Protein 9KF4 (pdb70)

Nearest PDB structures (foldseek):
  2dg0-assembly1_A  TM=5.593E-01  e=1.953E-04  Staphylococcus aureus
  5glm-assembly1_A  TM=3.050E-01  e=3.172E-04  uncultured bacterium
  7nwl-assembly1_C  TM=1.801E-01  e=2.813E-01  Homo sapiens
  1tdq-assembly1_A  TM=2.119E-01  e=1.393E+00  Rattus norvegicus

InterPro domains:
  IPR039535 Arylsulfotransferase-like [PF14269] (130-408)
  IPR053143 Arylsulfate Sulfotransferase [PTHR35340] (59-487)

Organism: NCBI:txid643403

Secondary structure (DSSP, 8-state):
--BPP-SS-TT--PBPEEEEEE-TT--SSEEEE--B---TTTHHHH--BS-EEE-TTS-EEEE---BBTTTBEEEEEEEEEETTEEEEEEEEEEEPTTS-EEEEEEEE-TTS-EEEEE-PPTTSS-B-SS-EEE-TTSEEEEEEEEEEEEEETTEEEEEEEEEEEEEETTT--EEEEEEGGGTS-GGG--PPP-TTS-B--S-EEEEEE-TTS-EEEEETTTTEEEEE-TTT--EEEEESSTT--SEEPTT----S-EEEEE-TTS-EEEEE-----TTTSSSSPPTT---EEEEEEEETTTTEEEEEEEEE-TT----SS--EEEE-TTS-EEEE-TTSSEEEEE-TTS-EEEEEEESSTT-B-S--EEE------SS--EEEEEE-SSSEEEEEE-TT-----EEEEEEESSGGG-EEEEEEE--SSSEEEEESS--SEEEEEEE-TTS-EEEEPPPEE--

Structure (mmCIF, N/CA/C/O backbone):
data_9KF4
#
_entry.id   9KF4
#
_cell.length_a   98.150
_cell.length_b   98.150
_cell.length_c   219.550
_cell.angle_alpha   90.00
_cell.angle_beta   90.00
_cell.angle_gamma   120.00
#
_symmetry.space_group_name_H-M   'P 62 2 2'
#
loop_
_entity.id
_entity.type
_entity.pdbx_description
1 polymer Sulfotransferase
2 non-polymer 'FORMIC ACID'
3 non-polymer 'MAGNESIUM ION'
4 water water
#
loop_
_atom_site.group_PDB
_atom_site.id
_atom_site.type_symbol
_atom_site.label_atom_id
_atom_site.label_alt_id
_atom_site.label_comp_id
_atom_site.label_asym_id
_atom_site.label_entity_id
_atom_site.label_seq_id
_atom_site.pdbx_PDB_ins_code
_atom_site.Cartn_x
_atom_site.Cartn_y
_atom_site.Cartn_z
_atom_site.occupancy
_atom_site.B_iso_or_equiv
_atom_site.auth_seq_id
_atom_site.auth_comp_id
_atom_site.auth_asym_id
_atom_site.auth_atom_id
_atom_site.pdbx_PDB_model_num
ATOM 1 N N . GLY A 1 10 ? 38.313 6.858 -9.007 1.00 104.76 51 GLY A N 1
ATOM 2 C CA . GLY A 1 10 ? 37.645 7.604 -10.058 1.00 123.72 51 GLY A CA 1
ATOM 3 C C . GLY A 1 10 ? 37.345 6.736 -11.262 1.00 125.26 51 GLY A C 1
ATOM 4 O O . GLY A 1 10 ? 38.265 6.237 -11.912 1.00 116.52 51 GLY A O 1
ATOM 7 N N . HIS A 1 11 ? 36.055 6.564 -11.564 1.00 128.51 52 HIS A N 1
ATOM 8 C CA . HIS A 1 11 ? 35.650 5.677 -12.645 1.00 122.77 52 HIS A CA 1
ATOM 9 C C . HIS A 1 11 ? 35.009 6.350 -13.861 1.00 134.31 52 HIS A C 1
ATOM 10 O O . HIS A 1 11 ? 34.917 5.713 -14.920 1.00 129.11 52 HIS A O 1
ATOM 24 N N . PRO A 1 12 ? 34.564 7.606 -13.790 1.00 140.35 53 PRO A N 1
ATOM 25 C CA . PRO A 1 12 ? 33.712 8.118 -14.872 1.00 127.09 53 PRO A CA 1
ATOM 26 C C . PRO A 1 12 ? 34.513 8.311 -16.151 1.00 131.40 53 PRO A C 1
ATOM 27 O O . PRO A 1 12 ? 35.534 9.002 -16.165 1.00 137.57 53 PRO A O 1
ATOM 38 N N . LEU A 1 13 ? 34.043 7.688 -17.227 1.00 119.25 54 LEU A N 1
ATOM 39 C CA . LEU A 1 13 ? 34.650 7.836 -18.548 1.00 120.19 54 LEU A CA 1
ATOM 40 C C . LEU A 1 13 ? 33.943 8.965 -19.297 1.00 108.65 54 LEU A C 1
ATOM 41 O O . LEU A 1 13 ? 32.723 8.923 -19.485 1.00 98.94 54 LEU A O 1
ATOM 57 N N . SER A 1 14 ? 34.705 9.976 -19.708 1.00 110.64 55 SER A N 1
ATOM 58 C CA . SER A 1 14 ? 34.150 11.170 -20.338 1.00 107.57 55 SER A CA 1
ATOM 59 C C . SER A 1 14 ? 34.177 11.013 -21.855 1.00 101.49 55 SER A C 1
ATOM 60 O O . SER A 1 14 ? 35.243 10.782 -22.443 1.00 102.49 55 SER A O 1
ATOM 68 N N . LEU A 1 15 ? 33.011 11.159 -22.487 1.00 90.47 56 LEU A N 1
ATOM 69 C CA . LEU A 1 15 ? 32.838 10.852 -23.906 1.00 78.62 56 LEU A CA 1
ATOM 70 C C . LEU A 1 15 ? 32.247 12.063 -24.601 1.00 73.03 56 LEU A C 1
ATOM 71 O O . LEU A 1 15 ? 31.155 12.521 -24.247 1.00 75.86 56 LEU A O 1
ATOM 87 N N . VAL A 1 16 ? 32.976 12.587 -25.585 1.00 71.21 57 VAL A N 1
ATOM 88 C CA . VAL A 1 16 ? 32.491 13.754 -26.320 1.00 66.98 57 VAL A CA 1
ATOM 89 C C . VAL A 1 16 ? 31.225 13.425 -27.089 1.00 68.27 57 VAL A C 1
ATOM 90 O O . VAL A 1 16 ? 30.320 14.260 -27.197 1.00 67.65 57 VAL A O 1
ATOM 103 N N . THR A 1 17 ? 31.138 12.205 -27.656 1.00 66.42 58 THR A N 1
ATOM 104 C CA . THR A 1 17 ? 30.016 11.896 -28.515 1.00 68.72 58 THR A CA 1
ATOM 105 C C . THR A 1 17 ? 28.802 11.437 -27.733 1.00 67.45 58 THR A C 1
ATOM 106 O O . THR A 1 17 ? 27.698 11.415 -28.287 1.00 65.28 58 THR A O 1
ATOM 117 N N . ARG A 1 18 ? 28.981 11.070 -26.464 1.00 65.00 59 ARG A N 1
ATOM 118 C CA . ARG A 1 18 ? 27.925 10.456 -25.648 1.00 64.28 59 ARG A CA 1
ATOM 119 C C . ARG A 1 18 ? 28.043 11.035 -24.230 1.00 68.03 59 ARG A C 1
ATOM 120 O O . ARG A 1 18 ? 28.462 10.360 -23.291 1.00 66.22 59 ARG A O 1
ATOM 141 N N . PRO A 1 19 ? 27.685 12.302 -24.048 1.00 67.38 60 PRO A N 1
ATOM 142 C CA . PRO A 1 19 ? 27.726 12.890 -22.688 1.00 69.09 60 PRO A CA 1
ATOM 143 C C . PRO A 1 19 ? 26.802 12.180 -21.734 1.00 70.87 60 PRO A C 1
ATOM 144 O O . PRO A 1 19 ? 26.924 12.364 -20.521 1.00 71.69 60 PRO A O 1
ATOM 155 N N . ASP A 1 20 ? 25.894 11.338 -22.251 1.00 68.74 61 ASP A N 1
ATOM 156 C CA . ASP A 1 20 ? 24.944 10.638 -21.413 1.00 66.50 61 ASP A CA 1
ATOM 157 C C . ASP A 1 20 ? 25.502 9.353 -20.817 1.00 67.33 61 ASP A C 1
ATOM 158 O O . ASP A 1 20 ? 24.840 8.761 -19.959 1.00 73.03 61 ASP A O 1
ATOM 167 N N . LEU A 1 21 ? 26.676 8.896 -21.259 1.00 65.38 62 LEU A N 1
ATOM 168 C CA . LEU A 1 21 ? 27.247 7.620 -20.845 1.00 64.49 62 LEU A CA 1
ATOM 169 C C . LEU A 1 21 ? 28.491 7.903 -20.019 1.00 69.07 62 LEU A C 1
ATOM 170 O O . LEU A 1 21 ? 29.413 8.580 -20.485 1.00 64.05 62 LEU A O 1
ATOM 186 N N . LEU A 1 22 ? 28.504 7.406 -18.791 1.00 64.26 63 LEU A N 1
ATOM 187 C CA . LEU A 1 22 ? 29.628 7.564 -17.870 1.00 70.10 63 LEU A CA 1
ATOM 188 C C . LEU A 1 22 ? 29.913 6.166 -17.344 1.00 69.16 63 LEU A C 1
ATOM 189 O O . LEU A 1 22 ? 29.583 5.848 -16.202 1.00 66.82 63 LEU A O 1
ATOM 205 N N . PRO A 1 23 ? 30.487 5.297 -18.168 1.00 67.94 64 PRO A N 1
ATOM 206 C CA . PRO A 1 23 ? 30.692 3.915 -17.734 1.00 65.73 64 PRO A CA 1
ATOM 207 C C . PRO A 1 23 ? 31.838 3.846 -16.740 1.00 70.61 64 PRO A C 1
ATOM 208 O O . PRO A 1 23 ? 32.803 4.620 -16.840 1.00 72.13 64 PRO A O 1
ATOM 219 N N . PRO A 1 24 ? 31.762 2.946 -15.764 1.00 66.59 65 PRO A N 1
ATOM 220 C CA . PRO A 1 24 ? 32.870 2.802 -14.807 1.00 70.01 65 PRO A CA 1
ATOM 221 C C . PRO A 1 24 ? 34.142 2.337 -15.496 1.00 66.96 65 PRO A C 1
ATOM 222 O O . PRO A 1 24 ? 34.124 1.437 -16.320 1.00 62.02 65 PRO A O 1
ATOM 233 N N . ALA A 1 25 ? 35.247 2.919 -15.106 1.00 64.56 66 ALA A N 1
ATOM 234 C CA . ALA A 1 25 ? 36.550 2.555 -15.624 1.00 68.64 66 ALA A CA 1
ATOM 235 C C . ALA A 1 25 ? 37.081 1.290 -14.955 1.00 65.46 66 ALA A C 1
ATOM 236 O O . ALA A 1 25 ? 36.820 1.019 -13.778 1.00 62.56 66 ALA A O 1
ATOM 243 N N . ILE A 1 26 ? 37.868 0.543 -15.711 1.00 62.86 67 ILE A N 1
ATOM 244 C CA . ILE A 1 26 ? 38.449 -0.723 -15.281 1.00 60.54 67 ILE A CA 1
ATOM 245 C C . ILE A 1 26 ? 39.953 -0.636 -15.490 1.00 69.91 67 ILE A C 1
ATOM 246 O O . ILE A 1 26 ? 40.417 -0.133 -16.524 1.00 67.38 67 ILE A O 1
ATOM 262 N N . ASP A 1 27 ? 40.705 -1.106 -14.498 1.00 64.33 68 ASP A N 1
ATOM 263 C CA A ASP A 1 27 ? 42.162 -1.186 -14.553 0.46 72.09 68 ASP A CA 1
ATOM 264 C CA B ASP A 1 27 ? 42.163 -1.183 -14.562 0.54 72.07 68 ASP A CA 1
ATOM 265 C C . ASP A 1 27 ? 42.546 -2.640 -14.827 1.00 72.56 68 ASP A C 1
ATOM 266 O O . ASP A 1 27 ? 42.331 -3.512 -13.978 1.00 68.54 68 ASP A O 1
ATOM 283 N N . VAL A 1 28 ? 43.117 -2.905 -15.993 1.00 72.67 69 VAL A N 1
ATOM 284 C CA . VAL A 1 28 ? 43.569 -4.251 -16.365 1.00 73.14 69 VAL A CA 1
ATOM 285 C C . VAL A 1 28 ? 45.066 -4.314 -16.073 1.00 83.94 69 VAL A C 1
ATOM 286 O O . VAL A 1 28 ? 45.888 -3.809 -16.842 1.00 89.20 69 VAL A O 1
ATOM 299 N N . ARG A 1 29 ? 45.414 -4.931 -14.940 1.00 81.96 70 ARG A N 1
ATOM 300 C CA . ARG A 1 29 ? 46.772 -4.951 -14.412 1.00 84.23 70 ARG A CA 1
ATOM 301 C C . ARG A 1 29 ? 47.645 -6.025 -15.048 1.00 84.45 70 ARG A C 1
ATOM 302 O O . ARG A 1 29 ? 48.840 -6.087 -14.747 1.00 92.29 70 ARG A O 1
ATOM 323 N N A GLU A 1 30 ? 47.097 -6.852 -15.929 0.54 84.59 71 GLU A N 1
ATOM 324 N N B GLU A 1 30 ? 47.076 -6.860 -15.909 0.46 84.60 71 GLU A N 1
ATOM 325 C CA A GLU A 1 30 ? 47.835 -7.961 -16.518 0.54 85.50 71 GLU A CA 1
ATOM 326 C CA B GLU A 1 30 ? 47.776 -7.990 -16.501 0.46 85.50 71 GLU A CA 1
ATOM 327 C C A GLU A 1 30 ? 47.033 -8.451 -17.709 0.54 84.35 71 GLU A C 1
ATOM 328 C C B GLU A 1 30 ? 47.004 -8.397 -17.744 0.46 84.34 71 GLU A C 1
ATOM 329 O O A GLU A 1 30 ? 45.804 -8.535 -17.628 0.54 83.62 71 GLU A O 1
ATOM 330 O O B GLU A 1 30 ? 45.768 -8.388 -17.731 0.46 83.65 71 GLU A O 1
ATOM 353 N N . SER A 1 31 ? 47.721 -8.747 -18.812 1.00 83.79 72 SER A N 1
ATOM 354 C CA . SER A 1 31 ? 47.032 -9.301 -19.976 1.00 90.61 72 SER A CA 1
ATOM 355 C C . SER A 1 31 ? 47.947 -10.095 -20.900 1.00 98.63 72 SER A C 1
ATOM 356 O O . SER A 1 31 ? 48.120 -9.744 -22.073 1.00 104.04 72 SER A O 1
ATOM 365 N N . ALA A 1 32 ? 48.504 -11.194 -20.378 1.00 101.69 73 ALA A N 1
ATOM 366 C CA . ALA A 1 32 ? 49.348 -12.075 -21.169 1.00 101.37 73 ALA A CA 1
ATOM 367 C C . ALA A 1 32 ? 48.594 -12.594 -22.390 1.00 96.05 73 ALA A C 1
ATOM 368 O O . ALA A 1 32 ? 47.359 -12.569 -22.445 1.00 87.48 73 ALA A O 1
ATOM 375 N N . PRO A 1 33 ? 49.321 -13.063 -23.397 1.00 102.79 74 PRO A N 1
ATOM 376 C CA . PRO A 1 33 ? 48.654 -13.690 -24.540 1.00 103.17 74 PRO A CA 1
ATOM 377 C C . PRO A 1 33 ? 48.110 -15.050 -24.136 1.00 93.06 74 PRO A C 1
ATOM 378 O O . PRO A 1 33 ? 48.588 -15.699 -23.203 1.00 88.56 74 PRO A O 1
ATOM 389 N N . GLY A 1 34 ? 47.093 -15.476 -24.860 1.00 89.79 75 GLY A N 1
ATOM 390 C CA . GLY A 1 34 ? 46.348 -16.656 -24.492 1.00 87.29 75 GLY A CA 1
ATOM 391 C C . GLY A 1 34 ? 45.060 -16.347 -23.776 1.00 76.17 75 GLY A C 1
ATOM 392 O O . GLY A 1 34 ? 44.232 -17.237 -23.625 1.00 71.74 75 GLY A O 1
ATOM 396 N N . THR A 1 35 ? 44.878 -15.105 -23.324 1.00 78.01 76 THR A N 1
ATOM 397 C CA . THR A 1 35 ? 43.571 -14.665 -22.869 1.00 69.50 76 THR A CA 1
ATOM 398 C C . THR A 1 35 ? 42.570 -14.933 -23.974 1.00 70.07 76 THR A C 1
ATOM 399 O O . THR A 1 35 ? 42.878 -14.782 -25.160 1.00 73.02 76 THR A O 1
ATOM 410 N N . SER A 1 36 ? 41.380 -15.391 -23.587 1.00 64.86 77 SER A N 1
ATOM 411 C CA . SER A 1 36 ? 40.418 -15.839 -24.580 1.00 68.18 77 SER A CA 1
ATOM 412 C C . SER A 1 36 ? 39.895 -14.661 -25.398 1.00 71.71 77 SER A C 1
ATOM 413 O O . SER A 1 36 ? 39.925 -13.505 -24.947 1.00 68.99 77 SER A O 1
ATOM 421 N N . PRO A 1 37 ? 39.383 -14.922 -26.587 1.00 71.27 78 PRO A N 1
ATOM 422 C CA . PRO A 1 37 ? 38.682 -13.877 -27.348 1.00 72.33 78 PRO A CA 1
ATOM 423 C C . PRO A 1 37 ? 37.293 -13.687 -26.728 1.00 69.23 78 PRO A C 1
ATOM 424 O O . PRO A 1 37 ? 36.915 -14.313 -25.748 1.00 68.24 78 PRO A O 1
ATOM 435 N N . GLY A 1 38 ? 36.506 -12.832 -27.374 1.00 63.59 79 GLY A N 1
ATOM 436 C CA . GLY A 1 38 ? 35.204 -12.519 -26.831 1.00 63.46 79 GLY A CA 1
ATOM 437 C C . GLY A 1 38 ? 35.331 -11.414 -25.769 1.00 57.41 79 GLY A C 1
ATOM 438 O O . GLY A 1 38 ? 36.348 -10.768 -25.622 1.00 59.45 79 GLY A O 1
ATOM 442 N N . TYR A 1 39 ? 34.254 -11.241 -25.024 1.00 54.34 80 TYR A N 1
ATOM 443 C CA . TYR A 1 39 ? 34.025 -10.076 -24.178 1.00 52.96 80 TYR A CA 1
ATOM 444 C C . TYR A 1 39 ? 33.659 -10.516 -22.771 1.00 53.79 80 TYR A C 1
ATOM 445 O O . TYR A 1 39 ? 33.114 -11.599 -22.589 1.00 53.14 80 TYR A O 1
ATOM 463 N N . VAL A 1 40 ? 33.929 -9.631 -21.793 1.00 49.63 81 VAL A N 1
ATOM 464 C CA . VAL A 1 40 ? 33.555 -9.851 -20.414 1.00 53.03 81 VAL A CA 1
ATOM 465 C C . VAL A 1 40 ? 32.258 -9.099 -20.151 1.00 51.38 81 VAL A C 1
ATOM 466 O O . VAL A 1 40 ? 32.120 -7.914 -20.495 1.00 49.84 81 VAL A O 1
ATOM 479 N N . PHE A 1 41 ? 31.321 -9.775 -19.538 1.00 50.40 82 PHE A N 1
ATOM 480 C CA . PHE A 1 41 ? 30.004 -9.249 -19.254 1.00 50.20 82 PHE A CA 1
ATOM 481 C C . PHE A 1 41 ? 29.913 -8.940 -17.771 1.00 50.25 82 PHE A C 1
ATOM 482 O O . PHE A 1 41 ? 30.109 -9.832 -16.942 1.00 47.32 82 PHE A O 1
ATOM 499 N N . LEU A 1 42 ? 29.555 -7.701 -17.463 1.00 47.80 83 LEU A N 1
ATOM 500 C CA . LEU A 1 42 ? 29.556 -7.186 -16.113 1.00 48.97 83 LEU A CA 1
ATOM 501 C C . LEU A 1 42 ? 28.269 -6.411 -15.886 1.00 49.69 83 LEU A C 1
ATOM 502 O O . LEU A 1 42 ? 27.715 -5.835 -16.818 1.00 50.28 83 LEU A O 1
ATOM 518 N N . ALA A 1 43 ? 27.848 -6.302 -14.620 1.00 51.47 84 ALA A N 1
ATOM 519 C CA . ALA A 1 43 ? 26.780 -5.382 -14.224 1.00 45.69 84 ALA A CA 1
ATOM 520 C C . ALA A 1 43 ? 27.313 -4.587 -13.031 1.00 53.49 84 ALA A C 1
ATOM 521 O O . ALA A 1 43 ? 27.011 -4.905 -11.889 1.00 50.18 84 ALA A O 1
ATOM 528 N N . PRO A 1 44 ? 28.097 -3.535 -13.288 1.00 51.03 85 PRO A N 1
ATOM 529 C CA . PRO A 1 44 ? 28.719 -2.766 -12.216 1.00 53.73 85 PRO A CA 1
ATOM 530 C C . PRO A 1 44 ? 27.659 -2.119 -11.350 1.00 54.92 85 PRO A C 1
ATOM 531 O O . PRO A 1 44 ? 26.684 -1.526 -11.839 1.00 54.19 85 PRO A O 1
ATOM 542 N N . LYS A 1 45 ? 27.904 -2.168 -10.057 1.00 55.46 86 LYS A N 1
ATOM 543 C CA . LYS A 1 45 ? 26.974 -1.616 -9.091 1.00 58.72 86 LYS A CA 1
ATOM 544 C C . LYS A 1 45 ? 27.763 -1.189 -7.877 1.00 59.51 86 LYS A C 1
ATOM 545 O O . LYS A 1 45 ? 28.936 -1.528 -7.710 1.00 58.22 86 LYS A O 1
ATOM 564 N N . THR A 1 46 ? 27.105 -0.398 -7.045 1.00 62.25 87 THR A N 1
ATOM 565 C CA . THR A 1 46 ? 27.658 0.110 -5.797 1.00 71.26 87 THR A CA 1
ATOM 566 C C . THR A 1 46 ? 26.546 -0.054 -4.777 1.00 78.29 87 THR A C 1
ATOM 567 O O . THR A 1 46 ? 25.377 0.181 -5.090 1.00 84.74 87 THR A O 1
ATOM 578 N N . GLY A 1 47 ? 26.894 -0.503 -3.572 1.00 82.86 88 GLY A N 1
ATOM 579 C CA . GLY A 1 47 ? 25.855 -0.942 -2.651 1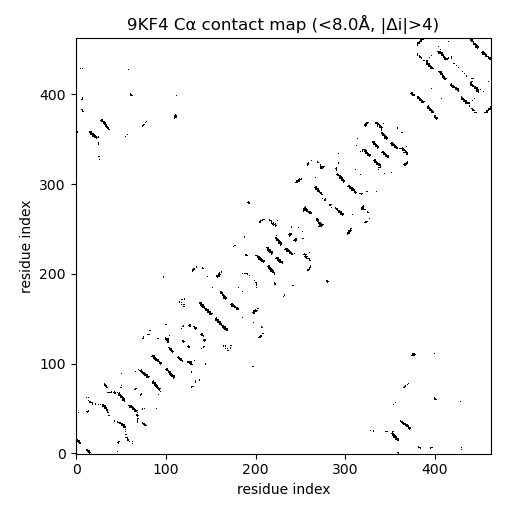.00 83.82 88 GLY A CA 1
ATOM 580 C C . GLY A 1 47 ? 25.066 0.165 -1.956 1.00 79.01 88 GLY A C 1
ATOM 581 O O . GLY A 1 47 ? 23.964 -0.099 -1.456 1.00 83.68 88 GLY A O 1
ATOM 585 N N . ASP A 1 48 ? 25.592 1.382 -1.914 1.00 76.73 89 ASP A N 1
ATOM 586 C CA . ASP A 1 48 ? 25.042 2.415 -1.050 1.00 72.35 89 ASP A CA 1
ATOM 587 C C . ASP A 1 48 ? 23.676 2.864 -1.551 1.00 73.77 89 ASP A C 1
ATOM 588 O O . ASP A 1 48 ? 23.572 3.488 -2.610 1.00 70.25 89 ASP A O 1
ATOM 597 N N . VAL A 1 49 ? 22.626 2.607 -0.763 1.00 64.30 90 VAL A N 1
ATOM 598 C CA . VAL A 1 49 ? 21.289 3.024 -1.190 1.00 71.47 90 VAL A CA 1
ATOM 599 C C . VAL A 1 49 ? 21.211 4.547 -1.340 1.00 65.57 90 VAL A C 1
ATOM 600 O O . VAL A 1 49 ? 20.626 5.076 -2.301 1.00 63.72 90 VAL A O 1
ATOM 613 N N . LEU A 1 50 ? 21.766 5.286 -0.378 1.00 62.13 91 LEU A N 1
ATOM 614 C CA . LEU A 1 50 ? 21.565 6.730 -0.373 1.00 63.97 91 LEU A CA 1
ATOM 615 C C . LEU A 1 50 ? 22.432 7.446 -1.409 1.00 65.79 91 LEU A C 1
ATOM 616 O O . LEU A 1 50 ? 21.969 8.391 -2.058 1.00 66.26 91 LEU A O 1
ATOM 632 N N A GLN A 1 51 ? 23.685 7.019 -1.581 0.32 66.66 92 GLN A N 1
ATOM 633 N N B GLN A 1 51 ? 23.685 7.019 -1.583 0.44 66.61 92 GLN A N 1
ATOM 634 N N C GLN A 1 51 ? 23.678 7.018 -1.594 0.24 66.71 92 GLN A N 1
ATOM 635 C CA A GLN A 1 51 ? 24.625 7.737 -2.433 0.32 67.76 92 GLN A CA 1
ATOM 636 C CA B GLN A 1 51 ? 24.620 7.741 -2.438 0.44 67.78 92 GLN A CA 1
ATOM 637 C CA C GLN A 1 51 ? 24.613 7.747 -2.445 0.24 67.74 92 GLN A CA 1
ATOM 638 C C A GLN A 1 51 ? 24.879 7.053 -3.771 0.32 66.42 92 GLN A C 1
ATOM 639 C C B GLN A 1 51 ? 24.870 7.057 -3.777 0.44 66.43 92 GLN A C 1
ATOM 640 C C C GLN A 1 51 ? 25.031 6.958 -3.680 0.24 66.21 92 GLN A C 1
ATOM 641 O O A GLN A 1 51 ? 25.542 7.642 -4.637 0.32 65.90 92 GLN A O 1
ATOM 642 O O B GLN A 1 51 ? 25.521 7.650 -4.652 0.44 65.84 92 GLN A O 1
ATOM 643 O O C GLN A 1 51 ? 25.947 7.382 -4.394 0.24 65.33 92 GLN A O 1
ATOM 683 N N . GLY A 1 52 ? 24.359 5.848 -3.972 1.00 64.82 93 GLY A N 1
ATOM 684 C CA . GLY A 1 52 ? 24.655 5.055 -5.157 1.00 64.95 93 GLY A CA 1
ATOM 685 C C . GLY A 1 52 ? 24.496 5.822 -6.476 1.00 66.65 93 GLY A C 1
ATOM 686 O O . GLY A 1 52 ? 25.448 5.966 -7.258 1.00 64.76 93 GLY A O 1
ATOM 692 N N . PRO A 1 53 ? 23.286 6.329 -6.741 1.00 65.49 94 PRO A N 1
ATOM 693 C CA . PRO A 1 53 ? 23.043 7.045 -8.027 1.00 68.04 94 PRO A CA 1
ATOM 694 C C . PRO A 1 53 ? 23.981 8.205 -8.291 1.00 67.75 94 PRO A C 1
ATOM 695 O O . PRO A 1 53 ? 24.236 8.534 -9.457 1.00 64.76 94 PRO A O 1
ATOM 706 N N . GLY A 1 54 ? 24.478 8.879 -7.249 1.00 60.43 95 GLY A N 1
ATOM 707 C CA . GLY A 1 54 ? 25.373 10.004 -7.460 1.00 62.04 95 GLY A CA 1
ATOM 708 C C . GLY A 1 54 ? 26.806 9.630 -7.800 1.00 63.97 95 GLY A C 1
ATOM 709 O O . GLY A 1 54 ? 27.540 10.471 -8.324 1.00 62.16 95 GLY A O 1
ATOM 713 N N . THR A 1 55 ? 27.233 8.402 -7.505 1.00 59.39 96 THR A N 1
ATOM 714 C CA . THR A 1 55 ? 28.612 8.023 -7.738 1.00 65.88 96 THR A CA 1
ATOM 715 C C . THR A 1 55 ? 28.776 7.051 -8.891 1.00 61.48 96 THR A C 1
ATOM 716 O O . THR A 1 55 ? 29.916 6.804 -9.279 1.00 66.48 96 THR A O 1
ATOM 727 N N . LEU A 1 56 ? 27.696 6.450 -9.392 1.00 62.21 97 LEU A N 1
ATOM 728 C CA . LEU A 1 56 ? 27.838 5.391 -10.391 1.00 64.00 97 LEU A CA 1
ATOM 729 C C . LEU A 1 56 ? 26.637 5.350 -11.310 1.00 63.55 97 LEU A C 1
ATOM 730 O O . LEU A 1 56 ? 25.491 5.351 -10.845 1.00 59.96 97 LEU A O 1
ATOM 746 N N . GLN A 1 57 ? 26.903 5.299 -12.616 1.00 63.78 98 GLN A N 1
ATOM 747 C CA . GLN A 1 57 ? 25.915 4.852 -13.584 1.00 60.75 98 GLN A CA 1
ATOM 748 C C . GLN A 1 57 ? 26.035 3.352 -13.678 1.00 59.42 98 GLN A C 1
ATOM 749 O O . GLN A 1 57 ? 27.116 2.859 -14.007 1.00 62.15 98 GLN A O 1
ATOM 763 N N . SER A 1 58 ? 24.945 2.623 -13.400 1.00 53.82 99 SER A N 1
ATOM 764 C CA . SER A 1 58 ? 24.964 1.187 -13.368 1.00 58.67 99 SER A CA 1
ATOM 765 C C . SER A 1 58 ? 24.131 0.634 -14.513 1.00 54.39 99 SER A C 1
ATOM 766 O O . SER A 1 58 ? 23.317 1.340 -15.112 1.00 55.57 99 SER A O 1
ATOM 774 N N . GLY A 1 59 ? 24.354 -0.652 -14.810 1.00 54.01 100 GLY A N 1
ATOM 775 C CA . GLY A 1 59 ? 23.695 -1.282 -15.908 1.00 53.43 100 GLY A CA 1
ATOM 776 C C . GLY A 1 59 ? 24.566 -2.348 -16.522 1.00 52.41 100 GLY A C 1
ATOM 777 O O . GLY A 1 59 ? 25.722 -2.532 -16.157 1.00 51.93 100 GLY A O 1
ATOM 781 N N . PRO A 1 60 ? 24.016 -3.080 -17.469 1.00 49.55 101 PRO A N 1
ATOM 782 C CA . PRO A 1 60 ? 24.812 -4.121 -18.146 1.00 48.21 101 PRO A CA 1
ATOM 783 C C . PRO A 1 60 ? 25.922 -3.513 -18.997 1.00 50.82 101 PRO A C 1
ATOM 784 O O . PRO A 1 60 ? 25.772 -2.446 -19.617 1.00 51.01 101 PRO A O 1
ATOM 795 N N . MET A 1 61 ? 27.057 -4.194 -19.010 1.00 50.59 102 MET A N 1
ATOM 796 C CA . MET A 1 61 ? 28.239 -3.639 -19.657 1.00 50.36 102 MET A CA 1
ATOM 797 C C . MET A 1 61 ? 29.043 -4.774 -20.252 1.00 52.70 102 MET A C 1
ATOM 798 O O . MET A 1 61 ? 29.388 -5.729 -19.550 1.00 49.27 102 MET A O 1
ATOM 812 N N . ILE A 1 62 ? 29.350 -4.663 -21.543 1.00 50.91 103 ILE A N 1
ATOM 813 C CA . ILE A 1 62 ? 30.213 -5.606 -22.254 1.00 48.74 103 ILE A CA 1
ATOM 814 C C . ILE A 1 62 ? 31.520 -4.868 -22.494 1.00 53.44 103 ILE A C 1
ATOM 815 O O . ILE A 1 62 ? 31.511 -3.769 -23.063 1.00 53.25 103 ILE A O 1
ATOM 831 N N A VAL A 1 63 ? 32.636 -5.485 -22.112 0.08 52.90 104 VAL A N 1
ATOM 832 N N B VAL A 1 63 ? 32.637 -5.435 -22.027 0.92 52.75 104 VAL A N 1
ATOM 833 C CA A VAL A 1 63 ? 33.954 -4.861 -22.143 0.08 54.05 104 VAL A CA 1
ATOM 834 C CA B VAL A 1 63 ? 33.941 -4.795 -22.185 0.92 54.02 104 VAL A CA 1
ATOM 835 C C A VAL A 1 63 ? 34.930 -5.803 -22.835 0.08 54.60 104 VAL A C 1
ATOM 836 C C B VAL A 1 63 ? 34.899 -5.771 -22.878 0.92 54.71 104 VAL A C 1
ATOM 837 O O A VAL A 1 63 ? 34.755 -7.026 -22.810 0.08 53.53 104 VAL A O 1
ATOM 838 O O B VAL A 1 63 ? 34.723 -6.986 -22.822 0.92 53.29 104 VAL A O 1
ATOM 863 N N . ASP A 1 64 ? 35.979 -5.230 -23.445 1.00 55.40 105 ASP A N 1
ATOM 864 C CA . ASP A 1 64 ? 36.996 -6.055 -24.089 1.00 57.14 105 ASP A CA 1
ATOM 865 C C . ASP A 1 64 ? 38.114 -6.366 -23.094 1.00 59.14 105 ASP A C 1
ATOM 866 O O . ASP A 1 64 ? 38.063 -6.010 -21.902 1.00 59.05 105 ASP A O 1
ATOM 875 N N . ASN A 1 65 ? 39.139 -7.058 -23.567 1.00 58.47 106 ASN A N 1
ATOM 876 C CA . ASN A 1 65 ? 40.192 -7.554 -22.690 1.00 64.64 106 ASN A CA 1
ATOM 877 C C . ASN A 1 65 ? 41.095 -6.449 -22.179 1.00 67.98 106 ASN A C 1
ATOM 878 O O . ASN A 1 65 ? 41.995 -6.748 -21.377 1.00 73.03 106 ASN A O 1
ATOM 889 N N . GLU A 1 66 ? 40.906 -5.201 -22.628 1.00 65.54 107 GLU A N 1
ATOM 890 C CA . GLU A 1 66 ? 41.598 -4.049 -22.065 1.00 73.85 107 GLU A CA 1
ATOM 891 C C . GLU A 1 66 ? 40.712 -3.260 -21.104 1.00 67.93 107 GLU A C 1
ATOM 892 O O . GLU A 1 66 ? 41.101 -2.192 -20.652 1.00 70.36 107 GLU A O 1
ATOM 904 N N . GLY A 1 67 ? 39.511 -3.742 -20.819 1.00 68.09 108 GLY A N 1
ATOM 905 C CA . GLY A 1 67 ? 38.575 -3.024 -19.993 1.00 62.80 108 GLY A CA 1
ATOM 906 C C . GLY A 1 67 ? 37.781 -1.946 -20.700 1.00 65.80 108 GLY A C 1
ATOM 907 O O . GLY A 1 67 ? 36.949 -1.303 -20.042 1.00 61.13 108 GLY A O 1
ATOM 911 N N . GLU A 1 68 ? 37.995 -1.730 -22.009 1.00 62.80 109 GLU A N 1
ATOM 912 C CA . GLU A 1 68 ? 37.231 -0.711 -22.712 1.00 64.73 109 GLU A CA 1
ATOM 913 C C . GLU A 1 68 ? 35.795 -1.186 -22.913 1.00 59.17 109 GLU A C 1
ATOM 914 O O . GLU A 1 68 ? 35.568 -2.319 -23.338 1.00 57.60 109 GLU A O 1
ATOM 926 N N . PRO A 1 69 ? 34.807 -0.321 -22.744 1.00 57.90 110 PRO A N 1
ATOM 927 C CA . PRO A 1 69 ? 33.434 -0.732 -23.074 1.00 57.49 110 PRO A CA 1
ATOM 928 C C . PRO A 1 69 ? 33.254 -0.993 -24.568 1.00 60.55 110 PRO A C 1
ATOM 929 O O . PRO A 1 69 ? 33.877 -0.354 -25.433 1.00 58.54 110 PRO A O 1
ATOM 940 N N . VAL A 1 70 ? 32.369 -1.934 -24.852 1.00 55.02 111 VAL A N 1
ATOM 941 C CA . VAL A 1 70 ? 31.852 -2.175 -26.182 1.00 55.01 111 VAL A CA 1
ATOM 942 C C . VAL A 1 70 ? 30.372 -1.829 -26.255 1.00 53.77 111 VAL A C 1
ATOM 943 O O . VAL A 1 70 ? 29.904 -1.260 -27.242 1.00 53.23 111 VAL A O 1
ATOM 956 N N . TRP A 1 71 ? 29.631 -2.170 -25.221 1.00 50.85 112 TRP A N 1
ATOM 957 C CA . TRP A 1 71 ? 28.249 -1.785 -25.053 1.00 49.40 112 TRP A CA 1
ATOM 958 C C . TRP A 1 71 ? 28.021 -1.455 -23.589 1.00 51.97 112 TRP A C 1
ATOM 959 O O . TRP A 1 71 ? 28.439 -2.214 -22.694 1.00 53.10 112 TRP A O 1
ATOM 980 N N . PHE A 1 72 ? 27.294 -0.385 -23.356 1.00 50.20 113 PHE A N 1
ATOM 981 C CA . PHE A 1 72 ? 26.900 0.014 -21.995 1.00 54.95 113 PHE A CA 1
ATOM 982 C C . PHE A 1 72 ? 25.499 0.600 -22.078 1.00 55.61 113 PHE A C 1
ATOM 983 O O . PHE A 1 72 ? 25.230 1.457 -22.929 1.00 54.36 113 PHE A O 1
ATOM 1000 N N . LEU A 1 73 ? 24.603 0.102 -21.234 1.00 51.03 114 LEU A N 1
ATOM 1001 C CA . LEU A 1 73 ? 23.210 0.553 -21.177 1.00 52.59 114 LEU A CA 1
ATOM 1002 C C . LEU A 1 73 ? 22.950 1.049 -19.753 1.00 54.84 114 LEU A C 1
ATOM 1003 O O . LEU A 1 73 ? 22.759 0.219 -18.847 1.00 54.50 114 LEU A O 1
ATOM 1019 N N . PRO A 1 74 ? 22.965 2.358 -19.518 1.00 54.44 115 PRO A N 1
ATOM 1020 C CA . PRO A 1 74 ? 22.860 2.896 -18.158 1.00 57.04 115 PRO A CA 1
ATOM 1021 C C . PRO A 1 74 ? 21.445 2.812 -17.629 1.00 58.84 115 PRO A C 1
ATOM 1022 O O . PRO A 1 74 ? 20.777 3.814 -17.353 1.00 63.02 115 PRO A O 1
ATOM 1033 N N . ARG A 1 75 ? 21.023 1.595 -17.425 1.00 55.59 116 ARG A N 1
ATOM 1034 C CA . ARG A 1 75 ? 19.676 1.243 -17.001 1.00 60.07 116 ARG A CA 1
ATOM 1035 C C . ARG A 1 75 ? 19.495 1.213 -15.489 1.00 58.62 116 ARG A C 1
ATOM 1036 O O . ARG A 1 75 ? 18.364 1.343 -15.009 1.00 59.18 116 ARG A O 1
ATOM 1057 N N . GLY A 1 76 ? 20.568 0.987 -14.739 1.00 56.08 117 GLY A N 1
ATOM 1058 C CA . GLY A 1 76 ? 20.449 0.859 -13.302 1.00 59.45 117 GLY A CA 1
ATOM 1059 C C . GLY A 1 76 ? 20.422 2.211 -12.621 1.00 63.70 117 GLY A C 1
ATOM 1060 O O . GLY A 1 76 ? 21.013 3.190 -13.102 1.00 65.16 117 GLY A O 1
ATOM 1064 N N . ILE A 1 77 ? 19.674 2.271 -11.512 1.00 63.35 118 ILE A N 1
ATOM 1065 C CA . ILE A 1 77 ? 19.471 3.525 -10.777 1.00 64.06 118 ILE A CA 1
ATOM 1066 C C . ILE A 1 77 ? 19.635 3.208 -9.292 1.00 66.84 118 ILE A C 1
ATOM 1067 O O . ILE A 1 77 ? 18.635 3.148 -8.555 1.00 62.79 118 ILE A O 1
ATOM 1083 N N . GLY A 1 78 ? 20.877 2.999 -8.848 1.00 68.12 119 GLY A N 1
ATOM 1084 C CA . GLY A 1 78 ? 21.130 2.666 -7.444 1.00 66.75 119 GLY A CA 1
ATOM 1085 C C . GLY A 1 78 ? 20.236 1.537 -6.983 1.00 64.27 119 GLY A C 1
ATOM 1086 O O . GLY A 1 78 ? 20.274 0.453 -7.551 1.00 65.21 119 GLY A O 1
ATOM 1090 N N . ALA A 1 79 ? 19.417 1.779 -5.961 1.00 62.26 120 ALA A N 1
ATOM 1091 C CA . ALA A 1 79 ? 18.511 0.756 -5.448 1.00 68.83 120 ALA A CA 1
ATOM 1092 C C . ALA A 1 79 ? 17.080 0.983 -5.898 1.00 67.02 120 ALA A C 1
ATOM 1093 O O . ALA A 1 79 ? 16.175 0.297 -5.429 1.00 64.12 120 ALA A O 1
ATOM 1100 N N . LEU A 1 80 ? 16.856 1.973 -6.751 1.00 62.66 121 LEU A N 1
ATOM 1101 C CA . LEU A 1 80 ? 15.547 2.214 -7.362 1.00 66.58 121 LEU A CA 1
ATOM 1102 C C . LEU A 1 80 ? 15.297 1.208 -8.468 1.00 70.10 121 LEU A C 1
ATOM 1103 O O . LEU A 1 80 ? 14.306 0.464 -8.429 1.00 70.43 121 LEU A O 1
ATOM 1119 N N . ASN A 1 81 ? 16.224 1.120 -9.420 1.00 66.92 122 ASN A N 1
ATOM 1120 C CA . ASN A 1 81 ? 16.229 0.049 -10.422 1.00 62.52 122 ASN A CA 1
ATOM 1121 C C . ASN A 1 81 ? 17.599 -0.624 -10.333 1.00 56.90 122 ASN A C 1
ATOM 1122 O O . ASN A 1 81 ? 18.576 -0.197 -10.943 1.00 56.86 122 ASN A O 1
ATOM 1133 N N . TYR A 1 82 ? 17.699 -1.646 -9.504 1.00 54.02 123 TYR A N 1
ATOM 1134 C CA . TYR A 1 82 ? 18.959 -2.336 -9.275 1.00 52.99 123 TYR A CA 1
ATOM 1135 C C . TYR A 1 82 ? 19.109 -3.377 -10.380 1.00 55.02 123 TYR A C 1
ATOM 1136 O O . TYR A 1 82 ? 18.210 -4.173 -10.577 1.00 53.83 123 TYR A O 1
ATOM 1154 N N . VAL A 1 83 ? 20.212 -3.335 -11.113 1.00 51.83 124 VAL A N 1
ATOM 1155 C CA . VAL A 1 83 ? 20.473 -4.228 -12.240 1.00 51.52 124 VAL A CA 1
ATOM 1156 C C . VAL A 1 83 ? 21.629 -5.162 -11.878 1.00 49.46 124 VAL A C 1
ATOM 1157 O O . VAL A 1 83 ? 22.696 -4.705 -11.435 1.00 48.35 124 VAL A O 1
ATOM 1170 N N . THR A 1 84 ? 21.456 -6.455 -12.119 1.00 50.22 125 THR A N 1
ATOM 1171 C CA . THR A 1 84 ? 22.517 -7.388 -11.762 1.00 48.29 125 THR A CA 1
ATOM 1172 C C . THR A 1 84 ? 22.401 -8.666 -12.587 1.00 48.08 125 THR A C 1
ATOM 1173 O O . THR A 1 84 ? 21.435 -8.878 -13.318 1.00 49.02 125 THR A O 1
ATOM 1184 N N . ALA A 1 85 ? 23.429 -9.503 -12.479 1.00 47.30 126 ALA A N 1
ATOM 1185 C CA . ALA A 1 85 ? 23.414 -10.896 -13.021 1.00 47.93 126 ALA A CA 1
ATOM 1186 C C . ALA A 1 85 ? 23.318 -10.913 -14.556 1.00 47.83 126 ALA A C 1
ATOM 1187 O O . ALA A 1 85 ? 22.636 -11.786 -15.154 1.00 48.59 126 ALA A O 1
ATOM 1194 N N . PHE A 1 86 ? 24.066 -10.012 -15.187 1.00 49.86 127 PHE A N 1
ATOM 1195 C CA . PHE A 1 86 ? 24.089 -9.884 -16.665 1.00 48.22 127 PHE A CA 1
ATOM 1196 C C . PHE A 1 86 ? 24.912 -10.995 -17.295 1.00 49.37 127 PHE A C 1
ATOM 1197 O O . PHE A 1 86 ? 26.025 -11.295 -16.839 1.00 50.89 127 PHE A O 1
ATOM 1214 N N . GLN A 1 87 ? 24.358 -11.646 -18.312 1.00 47.03 128 GLN A N 1
ATOM 1215 C CA . GLN A 1 87 ? 25.155 -12.595 -19.057 1.00 48.31 128 GLN A CA 1
ATOM 1216 C C . GLN A 1 87 ? 24.520 -12.799 -20.421 1.00 48.96 128 GLN A C 1
ATOM 1217 O O . GLN A 1 87 ? 23.452 -12.255 -20.721 1.00 50.15 128 GLN A O 1
ATOM 1231 N N A ARG A 1 88 ? 25.158 -13.631 -21.234 0.56 48.64 129 ARG A N 1
A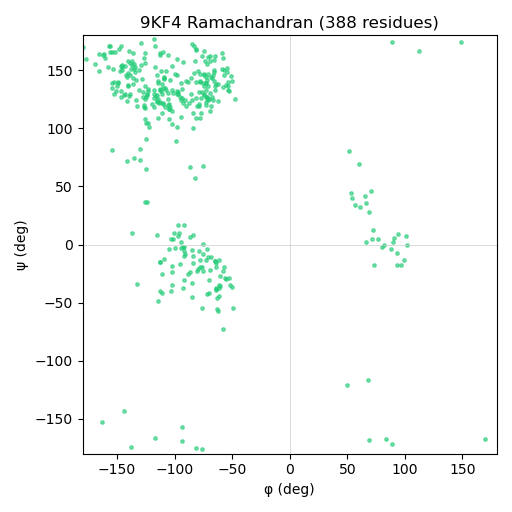TOM 1232 N N B ARG A 1 88 ? 25.165 -13.637 -21.231 0.44 48.66 129 ARG A N 1
ATOM 1233 C CA A ARG A 1 88 ? 24.548 -14.106 -22.473 0.56 49.04 129 ARG A CA 1
ATOM 1234 C CA B ARG A 1 88 ? 24.579 -14.141 -22.474 0.44 49.07 129 ARG A CA 1
ATOM 1235 C C A ARG A 1 88 ? 23.943 -15.481 -22.225 0.56 49.88 129 ARG A C 1
ATOM 1236 C C B ARG A 1 88 ? 23.940 -15.496 -22.211 0.44 49.89 129 ARG A C 1
ATOM 1237 O O A ARG A 1 88 ? 24.544 -16.311 -21.539 0.56 50.64 129 ARG A O 1
ATOM 1238 O O B ARG A 1 88 ? 24.511 -16.327 -21.502 0.44 50.66 129 ARG A O 1
ATOM 1279 N N . GLN A 1 89 ? 22.761 -15.725 -22.791 1.00 48.22 130 GLN A N 1
ATOM 1280 C CA . GLN A 1 89 ? 22.195 -17.074 -22.828 1.00 50.78 130 GLN A CA 1
ATOM 1281 C C . GLN A 1 89 ? 21.740 -17.371 -24.257 1.00 51.48 130 GLN A C 1
ATOM 1282 O O . GLN A 1 89 ? 22.018 -16.602 -25.190 1.00 51.84 130 GLN A O 1
ATOM 1296 N N . THR A 1 90 ? 21.057 -18.493 -24.430 1.00 51.97 131 THR A N 1
ATOM 1297 C CA . THR A 1 90 ? 20.521 -18.940 -25.707 1.00 52.85 131 THR A CA 1
ATOM 1298 C C . THR A 1 90 ? 19.029 -19.163 -25.568 1.00 54.47 131 THR A C 1
ATOM 1299 O O . THR A 1 90 ? 18.581 -19.871 -24.655 1.00 54.78 131 THR A O 1
ATOM 1310 N N . TYR A 1 91 ? 18.270 -18.585 -26.495 1.00 52.34 132 TYR A N 1
ATOM 1311 C CA . TYR A 1 91 ? 16.816 -18.718 -26.540 1.00 52.82 132 TYR A CA 1
ATOM 1312 C C . TYR A 1 91 ? 16.418 -19.046 -27.967 1.00 55.32 132 TYR A C 1
ATOM 1313 O O . TYR A 1 91 ? 16.696 -18.259 -28.887 1.00 56.00 132 TYR A O 1
ATOM 1331 N N . ARG A 1 92 ? 15.792 -20.201 -28.145 1.00 52.87 133 ARG A N 1
ATOM 1332 C CA . ARG A 1 92 ? 15.426 -20.684 -29.473 1.00 53.88 133 ARG A CA 1
ATOM 1333 C C . ARG A 1 92 ? 16.636 -20.699 -30.394 1.00 54.38 133 ARG A C 1
ATOM 1334 O O . ARG A 1 92 ? 16.558 -20.294 -31.543 1.00 56.48 133 ARG A O 1
ATOM 1355 N N . GLY A 1 93 ? 17.765 -21.188 -29.877 1.00 57.54 134 GLY A N 1
ATOM 1356 C CA . GLY A 1 93 ? 18.985 -21.242 -30.663 1.00 59.08 134 GLY A CA 1
ATOM 1357 C C . GLY A 1 93 ? 19.655 -19.923 -30.956 1.00 64.33 134 GLY A C 1
ATOM 1358 O O . GLY A 1 93 ? 20.654 -19.920 -31.672 1.00 68.02 134 GLY A O 1
ATOM 1362 N N . GLU A 1 94 ? 19.150 -18.773 -30.399 1.00 60.38 135 GLU A N 1
ATOM 1363 C CA . GLU A 1 94 ? 19.739 -17.474 -30.700 1.00 61.04 135 GLU A CA 1
ATOM 1364 C C . GLU A 1 94 ? 20.486 -16.928 -29.477 1.00 55.66 135 GLU A C 1
ATOM 1365 O O . GLU A 1 94 ? 20.007 -17.080 -28.340 1.00 53.32 135 GLU A O 1
ATOM 1377 N N . PRO A 1 95 ? 21.613 -16.253 -29.676 1.00 57.73 136 PRO A N 1
ATOM 1378 C CA . PRO A 1 95 ? 22.263 -15.560 -28.546 1.00 53.85 136 PRO A CA 1
ATOM 1379 C C . PRO A 1 95 ? 21.364 -14.449 -28.066 1.00 52.86 136 PRO A C 1
ATOM 1380 O O . PRO A 1 95 ? 20.847 -13.663 -28.862 1.00 52.87 136 PRO A O 1
ATOM 1391 N N . VAL A 1 96 ? 21.190 -14.373 -26.755 1.00 50.87 137 VAL A N 1
ATOM 1392 C CA . VAL A 1 96 ? 20.412 -13.294 -26.162 1.00 47.58 137 VAL A CA 1
ATOM 1393 C C . VAL A 1 96 ? 21.133 -12.783 -24.919 1.00 49.10 137 VAL A C 1
ATOM 1394 O O . VAL A 1 96 ? 21.954 -13.495 -24.328 1.00 47.46 137 VAL A O 1
ATOM 1407 N N . LEU A 1 97 ? 20.868 -11.523 -24.580 1.00 48.05 138 LEU A N 1
ATOM 1408 C CA . LEU A 1 97 ? 21.341 -10.902 -23.351 1.00 48.51 138 LEU A CA 1
ATOM 1409 C C . LEU A 1 97 ? 20.261 -11.019 -22.277 1.00 48.02 138 LEU A C 1
ATOM 1410 O O . LEU A 1 97 ? 19.082 -10.796 -22.562 1.00 48.90 138 LEU A O 1
ATOM 1426 N N . THR A 1 98 ? 20.660 -11.323 -21.035 1.00 46.09 139 THR A N 1
ATOM 1427 C CA . THR A 1 98 ? 19.686 -11.384 -19.948 1.00 43.72 139 THR A CA 1
ATOM 1428 C C . THR A 1 98 ? 20.272 -10.682 -18.718 1.00 46.35 139 THR A C 1
ATOM 1429 O O . THR A 1 98 ? 21.480 -10.732 -18.469 1.00 45.81 139 THR A O 1
ATOM 1440 N N . TRP A 1 99 ? 19.412 -9.998 -17.980 1.00 46.80 140 TRP A N 1
ATOM 1441 C CA . TRP A 1 99 ? 19.774 -9.503 -16.665 1.00 47.07 140 TRP A CA 1
ATOM 1442 C C . TRP A 1 99 ? 18.504 -9.311 -15.849 1.00 48.75 140 TRP A C 1
ATOM 1443 O O . TRP A 1 99 ? 17.382 -9.368 -16.369 1.00 47.24 140 TRP A O 1
ATOM 1464 N N . TRP A 1 100 ? 18.696 -9.036 -14.567 1.00 48.09 141 TRP A N 1
ATOM 1465 C CA . TRP A 1 100 ? 17.602 -8.807 -13.621 1.00 49.25 141 TRP A CA 1
ATOM 1466 C C . TRP A 1 100 ? 17.562 -7.343 -13.293 1.00 49.86 141 TRP A C 1
ATOM 1467 O O . TRP A 1 100 ? 18.612 -6.712 -13.167 1.00 51.06 141 TRP A O 1
ATOM 1488 N N A GLU A 1 101 ? 16.352 -6.799 -13.224 0.42 50.18 142 GLU A N 1
ATOM 1489 N N B GLU A 1 101 ? 16.363 -6.804 -13.164 0.58 50.15 142 GLU A N 1
ATOM 1490 C CA A GLU A 1 101 ? 16.096 -5.449 -12.742 0.42 51.93 142 GLU A CA 1
ATOM 1491 C CA B GLU A 1 101 ? 16.192 -5.451 -12.662 0.58 51.91 142 GLU A CA 1
ATOM 1492 C C A GLU A 1 101 ? 15.014 -5.536 -11.678 0.42 51.74 142 GLU A C 1
ATOM 1493 C C B GLU A 1 101 ? 14.963 -5.417 -11.774 0.58 51.67 142 GLU A C 1
ATOM 1494 O O A GLU A 1 101 ? 14.154 -6.422 -11.728 0.42 51.80 142 GLU A O 1
ATOM 1495 O O B GLU A 1 101 ? 13.970 -6.106 -12.030 0.58 51.69 142 GLU A O 1
ATOM 1518 N N . GLY A 1 102 ? 15.041 -4.618 -10.721 1.00 52.91 143 GLY A N 1
ATOM 1519 C CA . GLY A 1 102 ? 13.982 -4.598 -9.736 1.00 54.74 143 GLY A CA 1
ATOM 1520 C C . GLY A 1 102 ? 14.449 -3.904 -8.477 1.00 56.24 143 GLY A C 1
ATOM 1521 O O . GLY A 1 102 ? 15.398 -3.118 -8.505 1.00 55.67 143 GLY A O 1
ATOM 1526 N N . ALA A 1 103 ? 13.742 -4.210 -7.381 1.00 53.84 144 ALA A N 1
ATOM 1527 C CA . ALA A 1 103 ? 13.924 -3.562 -6.081 1.00 60.05 144 ALA A CA 1
ATOM 1528 C C . ALA A 1 103 ? 14.687 -4.491 -5.148 1.00 60.58 144 ALA A C 1
ATOM 1529 O O . ALA A 1 103 ? 14.223 -5.627 -4.897 1.00 58.87 144 ALA A O 1
ATOM 1536 N N . PRO A 1 104 ? 15.871 -4.095 -4.670 1.00 59.09 145 PRO A N 1
ATOM 1537 C CA . PRO A 1 104 ? 16.573 -4.906 -3.671 1.00 57.16 145 PRO A CA 1
ATOM 1538 C C . PRO A 1 104 ? 15.948 -4.651 -2.320 1.00 59.57 145 PRO A C 1
ATOM 1539 O O . PRO A 1 104 ? 15.687 -3.515 -1.966 1.00 60.07 145 PRO A O 1
ATOM 1550 N N . LEU A 1 105 ? 15.635 -5.718 -1.597 1.00 60.82 146 LEU A N 1
ATOM 1551 C CA . LEU A 1 105 ? 14.993 -5.502 -0.299 1.00 63.29 146 LEU A CA 1
ATOM 1552 C C . LEU A 1 105 ? 15.997 -5.670 0.839 1.00 63.33 146 LEU A C 1
ATOM 1553 O O . LEU A 1 105 ? 16.992 -6.383 0.689 1.00 62.90 146 LEU A O 1
ATOM 1569 N N . PRO A 1 106 ? 15.745 -5.017 1.976 1.00 64.56 147 PRO A N 1
ATOM 1570 C CA . PRO A 1 106 ? 16.693 -5.079 3.098 1.00 68.01 147 PRO A CA 1
ATOM 1571 C C . PRO A 1 106 ? 16.858 -6.460 3.698 1.00 69.14 147 PRO A C 1
ATOM 1572 O O . PRO A 1 106 ? 17.796 -6.659 4.485 1.00 67.06 147 PRO A O 1
ATOM 1583 N N . THR A 1 107 ? 15.965 -7.400 3.380 1.00 66.52 148 THR A N 1
ATOM 1584 C CA . THR A 1 107 ? 16.058 -8.779 3.835 1.00 68.15 148 THR A CA 1
ATOM 1585 C C . THR A 1 107 ? 17.109 -9.569 3.087 1.00 68.82 148 THR A C 1
ATOM 1586 O O . THR A 1 107 ? 17.354 -10.723 3.443 1.00 67.59 148 THR A O 1
ATOM 1597 N N . GLY A 1 108 ? 17.690 -8.998 2.029 1.00 63.69 149 GLY A N 1
ATOM 1598 C CA . GLY A 1 108 ? 18.751 -9.651 1.304 1.00 60.69 149 GLY A CA 1
ATOM 1599 C C . GLY A 1 108 ? 18.333 -10.308 0.010 1.00 58.25 149 GLY A C 1
ATOM 1600 O O . GLY A 1 108 ? 19.147 -11.007 -0.599 1.00 57.59 149 GLY A O 1
ATOM 1604 N N . VAL A 1 109 ? 17.089 -10.114 -0.422 1.00 58.54 150 VAL A N 1
ATOM 1605 C CA . VAL A 1 109 ? 16.588 -10.672 -1.677 1.00 55.58 150 VAL A CA 1
ATOM 1606 C C . VAL A 1 109 ? 15.962 -9.518 -2.443 1.00 56.32 150 VAL A C 1
ATOM 1607 O O . VAL A 1 109 ? 15.800 -8.402 -1.914 1.00 59.25 150 VAL A O 1
ATOM 1620 N N . GLY A 1 110 ? 15.567 -9.812 -3.678 1.00 55.24 151 GLY A N 1
ATOM 1621 C CA . GLY A 1 110 ? 14.989 -8.764 -4.530 1.00 56.06 151 GLY A CA 1
ATOM 1622 C C . GLY A 1 110 ? 13.631 -9.169 -5.054 1.00 57.62 151 GLY A C 1
ATOM 1623 O O . GLY A 1 110 ? 13.243 -10.346 -5.018 1.00 57.11 151 GLY A O 1
ATOM 1627 N N . VAL A 1 111 ? 12.902 -8.201 -5.551 1.00 57.06 152 VAL A N 1
ATOM 1628 C CA . VAL A 1 111 ? 11.639 -8.396 -6.255 1.00 59.14 152 VAL A CA 1
ATOM 1629 C C . VAL A 1 111 ? 11.785 -7.697 -7.594 1.00 59.19 152 VAL A C 1
ATOM 1630 O O . VAL A 1 111 ? 11.816 -6.461 -7.659 1.00 56.77 152 VAL A O 1
ATOM 1643 N N . GLY A 1 112 ? 11.895 -8.465 -8.654 1.00 56.58 153 GLY A N 1
ATOM 1644 C CA . GLY A 1 112 ? 11.977 -7.882 -9.982 1.00 55.35 153 GLY A CA 1
ATOM 1645 C C . GLY A 1 112 ? 11.686 -8.927 -11.055 1.00 54.22 153 GLY A C 1
ATOM 1646 O O . GLY A 1 112 ? 10.961 -9.894 -10.803 1.00 54.83 153 GLY A O 1
ATOM 1650 N N . TYR A 1 113 ? 12.254 -8.719 -12.241 1.00 53.12 154 TYR A N 1
ATOM 1651 C CA . TYR A 1 113 ? 12.021 -9.558 -13.407 1.00 52.53 154 TYR A CA 1
ATOM 1652 C C . TYR A 1 113 ? 13.311 -9.599 -14.215 1.00 52.56 154 TYR A C 1
ATOM 1653 O O . TYR A 1 113 ? 14.243 -8.839 -13.967 1.00 50.50 154 TYR A O 1
ATOM 1671 N N . TRP A 1 114 ? 13.347 -10.467 -15.213 1.00 52.20 155 TRP A N 1
ATOM 1672 C CA . TRP A 1 114 ? 14.525 -10.689 -16.040 1.00 50.88 155 TRP A CA 1
ATOM 1673 C C . TRP A 1 114 ? 14.251 -10.156 -17.443 1.00 52.53 155 TRP A C 1
ATOM 1674 O O . TRP A 1 114 ? 13.239 -10.504 -18.063 1.00 54.47 155 TRP A O 1
ATOM 1695 N N . VAL A 1 115 ? 15.165 -9.350 -17.952 1.00 50.48 156 VAL A N 1
ATOM 1696 C CA . VAL A 1 115 ? 15.096 -8.818 -19.314 1.00 50.21 156 VAL A CA 1
ATOM 1697 C C . VAL A 1 115 ? 15.771 -9.797 -20.261 1.00 50.55 156 VAL A C 1
ATOM 1698 O O . VAL A 1 115 ? 16.811 -10.384 -19.947 1.00 51.12 156 VAL A O 1
ATOM 1711 N N . VAL A 1 116 ? 15.176 -9.984 -21.430 1.00 49.11 157 VAL A N 1
ATOM 1712 C CA . VAL A 1 116 ? 15.772 -10.760 -22.509 1.00 50.72 157 VAL A CA 1
ATOM 1713 C C . VAL A 1 116 ? 15.881 -9.830 -23.724 1.00 52.67 157 VAL A C 1
ATOM 1714 O O . VAL A 1 116 ? 14.868 -9.324 -24.202 1.00 53.18 157 VAL A O 1
ATOM 1727 N N A MET A 1 117 ? 17.086 -9.672 -24.254 0.56 51.62 158 MET A N 1
ATOM 1728 N N B MET A 1 117 ? 17.105 -9.555 -24.166 0.44 51.79 158 MET A N 1
ATOM 1729 C CA A MET A 1 117 ? 17.358 -8.741 -25.343 0.56 52.91 158 MET A CA 1
ATOM 1730 C CA B MET A 1 117 ? 17.346 -8.738 -25.345 0.44 52.88 158 MET A CA 1
ATOM 1731 C C A MET A 1 117 ? 18.183 -9.418 -26.432 0.56 51.77 158 MET A C 1
ATOM 1732 C C B MET A 1 117 ? 18.002 -9.579 -26.435 0.44 51.56 158 MET A C 1
ATOM 1733 O O A MET A 1 117 ? 19.116 -10.174 -26.145 0.56 50.37 158 MET A O 1
ATOM 1734 O O B MET A 1 117 ? 18.666 -10.589 -26.154 0.44 50.48 158 MET A O 1
ATOM 1761 N N . ASP A 1 118 ? 17.831 -9.151 -27.694 1.00 54.38 159 ASP A N 1
ATOM 1762 C CA . ASP A 1 118 ? 18.456 -9.867 -28.805 1.00 54.09 159 ASP A CA 1
ATOM 1763 C C . ASP A 1 118 ? 19.720 -9.111 -29.247 1.00 54.94 159 ASP A C 1
ATOM 1764 O O . ASP A 1 118 ? 20.134 -8.128 -28.631 1.00 53.83 159 ASP A O 1
ATOM 1774 N N . GLN A 1 119 ? 20.357 -9.595 -30.304 1.00 52.06 160 GLN A N 1
ATOM 1775 C CA . GLN A 1 119 ? 21.633 -9.048 -30.773 1.00 55.66 160 GLN A CA 1
ATOM 1776 C C . GLN A 1 119 ? 21.516 -7.642 -31.351 1.00 58.38 160 GLN A C 1
ATOM 1777 O O . GLN A 1 119 ? 22.535 -6.999 -31.582 1.00 58.56 160 GLN A O 1
ATOM 1791 N N . SER A 1 120 ? 20.319 -7.131 -31.588 1.00 56.47 161 SER A N 1
ATOM 1792 C CA . SER A 1 120 ? 20.155 -5.733 -31.979 1.00 58.14 161 SER A CA 1
ATOM 1793 C C . SER A 1 120 ? 19.827 -4.847 -30.791 1.00 62.21 161 SER A C 1
ATOM 1794 O O . SER A 1 120 ? 19.477 -3.692 -30.977 1.00 60.10 161 SER A O 1
ATOM 1802 N N . TYR A 1 121 ? 19.934 -5.375 -29.566 1.00 57.18 162 TYR A N 1
ATOM 1803 C CA . TYR A 1 121 ? 19.697 -4.617 -28.340 1.00 56.48 162 TYR A CA 1
ATOM 1804 C C . TYR A 1 121 ? 18.247 -4.180 -28.195 1.00 55.95 162 TYR A C 1
ATOM 1805 O O . TYR A 1 121 ? 17.952 -3.131 -27.584 1.00 55.42 162 TYR A O 1
ATOM 1823 N N . ARG A 1 122 ? 17.338 -5.031 -28.645 1.00 55.71 163 ARG A N 1
ATOM 1824 C CA . ARG A 1 122 ? 15.908 -4.848 -28.491 1.00 58.66 163 ARG A CA 1
ATOM 1825 C C . ARG A 1 122 ? 15.371 -5.888 -27.510 1.00 57.07 163 ARG A C 1
ATOM 1826 O O . ARG A 1 122 ? 15.771 -7.059 -27.564 1.00 54.48 163 ARG A O 1
ATOM 1847 N N . GLU A 1 123 ? 14.471 -5.462 -26.622 1.00 59.84 164 GLU A N 1
ATOM 1848 C CA . GLU A 1 123 ? 13.854 -6.403 -25.682 1.00 59.68 164 GLU A CA 1
ATOM 1849 C C . GLU A 1 123 ? 12.866 -7.290 -26.436 1.00 62.69 164 GLU A C 1
ATOM 1850 O O . GLU A 1 123 ? 11.979 -6.799 -27.146 1.00 66.34 164 GLU A O 1
ATOM 1862 N N . ILE A 1 124 ? 13.028 -8.599 -26.295 1.00 59.10 165 ILE A N 1
ATOM 1863 C CA . ILE A 1 124 ? 12.137 -9.552 -26.954 1.00 60.20 165 ILE A CA 1
ATOM 1864 C C . ILE A 1 124 ? 11.275 -10.325 -25.959 1.00 62.57 165 ILE A C 1
ATOM 1865 O O . ILE A 1 124 ? 10.299 -10.965 -26.374 1.00 61.15 165 ILE A O 1
ATOM 1881 N N . ALA A 1 125 ? 11.606 -10.297 -24.668 1.00 57.76 166 ALA A N 1
ATOM 1882 C CA . ALA A 1 125 ? 10.776 -10.950 -23.669 1.00 63.00 166 ALA A CA 1
ATOM 1883 C C . ALA A 1 125 ? 11.106 -10.405 -22.285 1.00 59.35 166 ALA A C 1
ATOM 1884 O O . ALA A 1 125 ? 12.148 -9.783 -22.073 1.00 56.27 166 ALA A O 1
ATOM 1891 N N . ARG A 1 126 ? 10.194 -10.662 -21.349 1.00 56.06 167 ARG A N 1
ATOM 1892 C CA . ARG A 1 126 ? 10.358 -10.356 -19.940 1.00 57.22 167 ARG A CA 1
ATOM 1893 C C . ARG A 1 126 ? 9.928 -11.603 -19.161 1.00 59.71 167 ARG A C 1
ATOM 1894 O O . ARG A 1 126 ? 8.802 -12.081 -19.320 1.00 62.37 167 ARG A O 1
ATOM 1915 N N . ILE A 1 127 ? 10.818 -12.119 -18.314 1.00 54.76 168 ILE A N 1
ATOM 1916 C CA . ILE A 1 127 ? 10.620 -13.388 -17.605 1.00 56.32 168 ILE A CA 1
ATOM 1917 C C . ILE A 1 127 ? 10.255 -13.016 -16.183 1.00 57.49 168 ILE A C 1
ATOM 1918 O O . ILE A 1 127 ? 11.061 -12.392 -15.470 1.00 55.53 168 ILE A O 1
ATOM 1934 N N A ARG A 1 128 ? 9.026 -13.352 -15.791 0.59 58.40 169 ARG A N 1
ATOM 1935 N N B ARG A 1 128 ? 9.030 -13.357 -15.789 0.41 58.42 169 ARG A N 1
ATOM 1936 C CA A ARG A 1 128 ? 8.475 -12.993 -14.495 0.59 60.03 169 ARG A CA 1
ATOM 1937 C CA B ARG A 1 128 ? 8.480 -12.995 -14.495 0.41 60.04 169 ARG A CA 1
ATOM 1938 C C A ARG A 1 128 ? 8.157 -14.248 -13.700 0.59 61.58 169 ARG A C 1
ATOM 1939 C C B ARG A 1 128 ? 8.154 -14.248 -13.699 0.41 61.57 169 ARG A C 1
ATOM 1940 O O A ARG A 1 128 ? 7.876 -15.312 -14.266 0.59 60.04 169 ARG A O 1
ATOM 1941 O O B ARG A 1 128 ? 7.862 -15.308 -14.265 0.41 60.09 169 ARG A O 1
ATOM 1982 N N . ALA A 1 129 ? 8.216 -14.116 -12.378 1.00 60.77 170 ALA A N 1
ATOM 1983 C CA . ALA A 1 129 ? 7.693 -15.147 -11.509 1.00 61.17 170 ALA A CA 1
ATOM 1984 C C . ALA A 1 129 ? 6.215 -15.335 -11.811 1.00 63.95 170 ALA A C 1
ATOM 1985 O O . ALA A 1 129 ? 5.543 -14.422 -12.290 1.00 60.76 170 ALA A O 1
ATOM 1992 N N . GLY A 1 130 ? 5.715 -16.537 -11.543 1.00 63.48 171 GLY A N 1
ATOM 1993 C CA . GLY A 1 130 ? 4.306 -16.798 -11.744 1.00 64.53 171 GLY A CA 1
ATOM 1994 C C . GLY A 1 130 ? 3.437 -15.836 -10.957 1.00 75.65 171 GLY A C 1
ATOM 1995 O O . GLY A 1 130 ? 3.821 -15.324 -9.896 1.00 74.99 171 GLY A O 1
ATOM 1999 N N . LYS A 1 131 ? 2.252 -15.575 -11.503 1.00 79.00 172 LYS A N 1
ATOM 2000 C CA . LYS A 1 131 ? 1.261 -14.761 -10.808 1.00 87.60 172 LYS A CA 1
ATOM 2001 C C . LYS A 1 131 ? 0.988 -15.346 -9.426 1.00 84.40 172 LYS A C 1
ATOM 2002 O O . LYS A 1 131 ? 1.149 -16.550 -9.185 1.00 83.10 172 LYS A O 1
ATOM 2021 N N . GLY A 1 132 ? 0.598 -14.478 -8.503 1.00 84.67 173 GLY A N 1
ATOM 2022 C CA . GLY A 1 132 ? 0.509 -14.877 -7.111 1.00 86.44 173 GLY A CA 1
ATOM 2023 C C . GLY A 1 132 ? 1.779 -14.662 -6.323 1.00 83.40 173 GLY A C 1
ATOM 2024 O O . GLY A 1 132 ? 1.854 -15.082 -5.161 1.00 77.97 173 GLY A O 1
ATOM 2028 N N . HIS A 1 133 ? 2.786 -14.041 -6.930 1.00 80.74 174 HIS A N 1
ATOM 2029 C CA . HIS A 1 133 ? 4.017 -13.643 -6.266 1.00 77.90 174 HIS A CA 1
ATOM 2030 C C . HIS A 1 133 ? 4.379 -12.254 -6.774 1.00 74.52 174 HIS A C 1
ATOM 2031 O O . HIS A 1 133 ? 4.133 -11.922 -7.938 1.00 73.39 174 HIS A O 1
ATOM 2045 N N . ALA A 1 134 ? 4.962 -11.448 -5.885 1.00 71.21 175 ALA A N 1
ATOM 2046 C CA . ALA A 1 134 ? 5.289 -10.070 -6.233 1.00 71.28 175 ALA A CA 1
ATOM 2047 C C . ALA A 1 134 ? 6.284 -10.011 -7.385 1.00 72.85 175 ALA A C 1
ATOM 2048 O O . ALA A 1 134 ? 6.227 -9.102 -8.220 1.00 74.28 175 ALA A O 1
ATOM 2055 N N . GLY A 1 135 ? 7.209 -10.964 -7.444 1.00 70.55 176 GLY A N 1
ATOM 2056 C CA . GLY A 1 135 ? 8.208 -10.974 -8.493 1.00 65.53 176 GLY A CA 1
ATOM 2057 C C . GLY A 1 135 ? 9.280 -12.004 -8.183 1.00 60.73 176 GLY A C 1
ATOM 2058 O O . GLY A 1 135 ? 9.135 -12.833 -7.297 1.00 61.01 176 GLY A O 1
ATOM 2062 N N . ALA A 1 136 ? 10.368 -11.913 -8.920 1.00 58.94 177 ALA A N 1
ATOM 2063 C CA . ALA A 1 136 ? 11.445 -12.887 -8.842 1.00 55.81 177 ALA A CA 1
ATOM 2064 C C . ALA A 1 136 ? 12.663 -12.307 -8.142 1.00 56.31 177 ALA A C 1
ATOM 2065 O O . ALA A 1 136 ? 12.937 -11.105 -8.218 1.00 55.15 177 ALA A O 1
ATOM 2072 N N . ASP A 1 137 ? 13.403 -13.177 -7.477 1.00 53.94 178 ASP A N 1
ATOM 2073 C CA . ASP A 1 137 ? 14.640 -12.795 -6.811 1.00 55.46 178 ASP A CA 1
ATOM 2074 C C . ASP A 1 137 ? 15.754 -12.625 -7.843 1.00 54.52 178 ASP A C 1
ATOM 2075 O O . ASP A 1 137 ? 15.695 -13.166 -8.956 1.00 51.27 178 ASP A O 1
ATOM 2084 N N . LEU A 1 138 ? 16.810 -11.940 -7.430 1.00 52.12 179 LEU A N 1
ATOM 2085 C CA . LEU A 1 138 ? 17.875 -11.509 -8.328 1.00 52.25 179 LEU A CA 1
ATOM 2086 C C . LEU A 1 138 ? 19.038 -12.479 -8.465 1.00 50.38 179 LEU A C 1
ATOM 2087 O O . LEU A 1 138 ? 19.906 -12.235 -9.301 1.00 50.37 179 LEU A O 1
ATOM 2103 N N . HIS A 1 139 ? 19.092 -13.578 -7.698 1.00 48.68 180 HIS A N 1
ATOM 2104 C CA . HIS A 1 139 ? 20.365 -14.299 -7.614 1.00 46.51 180 HIS A CA 1
ATOM 2105 C C . HIS A 1 139 ? 20.665 -15.219 -8.780 1.00 48.33 180 HIS A C 1
ATOM 2106 O O . HIS A 1 139 ? 21.838 -15.537 -9.001 1.00 49.44 180 HIS A O 1
ATOM 2120 N N . ASP A 1 140 ? 19.665 -15.668 -9.519 1.00 47.47 181 ASP A N 1
ATOM 2121 C CA . ASP A 1 140 ? 19.933 -16.422 -10.732 1.00 48.90 181 ASP A CA 1
ATOM 2122 C C . ASP A 1 140 ? 18.648 -16.589 -11.539 1.00 49.84 181 ASP A C 1
ATOM 2123 O O . ASP A 1 140 ? 17.532 -16.528 -11.014 1.00 49.35 181 ASP A O 1
ATOM 2132 N N . MET A 1 141 ? 18.841 -16.780 -12.842 1.00 49.48 182 MET A N 1
ATOM 2133 C CA . MET A 1 141 ? 17.817 -17.246 -13.772 1.00 48.96 182 MET A CA 1
ATOM 2134 C C . MET A 1 141 ? 18.569 -17.928 -14.907 1.00 50.43 182 MET A C 1
ATOM 2135 O O . MET A 1 141 ? 19.549 -17.372 -15.416 1.00 49.56 182 MET A O 1
ATOM 2149 N N A GLN A 1 142 ? 18.122 -19.126 -15.301 0.72 48.78 183 GLN A N 1
ATOM 2150 N N B GLN A 1 142 ? 18.124 -19.112 -15.307 0.00 48.88 183 GLN A N 1
ATOM 2151 N N C GLN A 1 142 ? 18.135 -19.130 -15.268 0.28 48.75 183 GLN A N 1
ATOM 2152 C CA A GLN A 1 142 ? 18.803 -19.862 -16.359 0.72 50.74 183 GLN A CA 1
ATOM 2153 C CA B GLN A 1 142 ? 18.800 -19.874 -16.348 0.00 50.92 183 GLN A CA 1
ATOM 2154 C CA C GLN A 1 142 ? 18.745 -19.905 -16.337 0.28 50.56 183 GLN A CA 1
ATOM 2155 C C A GLN A 1 142 ? 17.793 -20.318 -17.386 0.72 48.49 183 GLN A C 1
ATOM 2156 C C B GLN A 1 142 ? 17.792 -20.324 -17.394 0.00 48.19 183 GLN A C 1
ATOM 2157 C C C GLN A 1 142 ? 17.690 -20.156 -17.395 0.28 48.41 183 GLN A C 1
ATOM 2158 O O A GLN A 1 142 ? 16.800 -20.973 -17.027 0.72 48.57 183 GLN A O 1
ATOM 2159 O O B GLN A 1 142 ? 16.767 -20.927 -17.053 0.00 48.78 183 GLN A O 1
ATOM 2160 O O C GLN A 1 142 ? 16.538 -20.465 -17.068 0.28 48.79 183 GLN A O 1
ATOM 2200 N N . ILE A 1 143 ? 18.084 -20.024 -18.657 1.00 46.52 184 ILE A N 1
ATOM 2201 C CA . ILE A 1 143 ? 17.267 -20.498 -19.764 1.00 48.14 184 ILE A CA 1
ATOM 2202 C C . ILE A 1 143 ? 17.714 -21.916 -20.111 1.00 49.86 184 ILE A C 1
ATOM 2203 O O . ILE A 1 143 ? 18.869 -22.137 -20.496 1.00 51.12 184 ILE A O 1
ATOM 2220 N N . THR A 1 144 ? 16.792 -22.865 -20.018 1.00 47.02 185 THR A N 1
ATOM 2221 C CA . THR A 1 144 ? 17.106 -24.258 -20.203 1.00 50.04 185 THR A CA 1
ATOM 2222 C C . THR A 1 144 ? 17.156 -24.601 -21.690 1.00 53.74 185 THR A C 1
ATOM 2223 O O . THR A 1 144 ? 16.711 -23.844 -22.530 1.00 53.96 185 THR A O 1
ATOM 2234 N N . PRO A 1 145 ? 17.686 -25.764 -22.023 1.00 54.79 186 PRO A N 1
ATOM 2235 C CA . PRO A 1 145 ? 17.635 -26.227 -23.413 1.00 56.86 186 PRO A CA 1
ATOM 2236 C C . PRO A 1 145 ? 16.233 -26.331 -24.005 1.00 58.46 186 PRO A C 1
ATOM 2237 O O . PRO A 1 145 ? 16.119 -26.413 -25.235 1.00 61.22 186 PRO A O 1
ATOM 2248 N N . ASP A 1 146 ? 15.173 -26.390 -23.191 1.00 55.19 187 ASP A N 1
ATOM 2249 C CA . ASP A 1 146 ? 13.812 -26.405 -23.707 1.00 55.39 187 ASP A CA 1
ATOM 2250 C C . ASP A 1 146 ? 13.149 -25.014 -23.715 1.00 54.54 187 ASP A C 1
ATOM 2251 O O . ASP A 1 146 ? 11.930 -24.915 -23.854 1.00 54.00 187 ASP A O 1
ATOM 2260 N N . ASN A 1 147 ? 13.924 -23.943 -23.600 1.00 52.41 188 ASN A N 1
ATOM 2261 C CA . ASN A 1 147 ? 13.393 -22.565 -23.659 1.00 52.40 188 ASN A CA 1
ATOM 2262 C C . ASN A 1 147 ? 12.392 -22.273 -22.567 1.00 52.83 188 ASN A C 1
ATOM 2263 O O . ASN A 1 147 ? 11.424 -21.536 -22.765 1.00 55.18 188 ASN A O 1
ATOM 2274 N N . THR A 1 148 ? 12.596 -22.896 -21.422 1.00 54.15 189 THR A N 1
ATOM 2275 C CA . THR A 1 148 ? 11.976 -22.509 -20.167 1.00 51.85 189 THR A CA 1
ATOM 2276 C C . THR A 1 148 ? 13.030 -21.838 -19.310 1.00 51.46 189 THR A C 1
ATOM 2277 O O . THR A 1 148 ? 14.232 -21.927 -19.587 1.00 50.73 189 THR A O 1
ATOM 2288 N N . ALA A 1 149 ? 12.568 -21.125 -18.287 1.00 53.02 190 ALA A N 1
ATOM 2289 C CA . ALA A 1 149 ? 13.425 -20.349 -17.409 1.00 51.20 190 ALA A CA 1
ATOM 2290 C C . ALA A 1 149 ? 13.301 -20.910 -16.004 1.00 50.38 190 ALA A C 1
ATOM 2291 O O . ALA A 1 149 ? 12.182 -21.079 -15.501 1.00 52.52 190 ALA A O 1
ATOM 2298 N N . LEU A 1 150 ? 14.446 -21.181 -15.369 1.00 48.90 191 LEU A N 1
ATOM 2299 C CA . LEU A 1 150 ? 14.440 -21.456 -13.936 1.00 49.67 191 LEU A CA 1
ATOM 2300 C C . LEU A 1 150 ? 14.489 -20.114 -13.232 1.00 50.60 191 LEU A C 1
ATOM 2301 O O . LEU A 1 150 ? 15.421 -19.358 -13.436 1.00 49.01 191 LEU A O 1
ATOM 2317 N N A VAL A 1 151 ? 13.486 -19.810 -12.413 0.42 50.91 192 VAL A N 1
ATOM 2318 N N B VAL A 1 151 ? 13.495 -19.848 -12.393 0.58 50.87 192 VAL A N 1
ATOM 2319 C CA A VAL A 1 151 ? 13.429 -18.543 -11.704 0.42 52.42 192 VAL A CA 1
ATOM 2320 C CA B VAL A 1 151 ? 13.321 -18.594 -11.687 0.58 52.44 192 VAL A CA 1
ATOM 2321 C C A VAL A 1 151 ? 13.196 -18.794 -10.225 0.42 53.22 192 VAL A C 1
ATOM 2322 C C B VAL A 1 151 ? 13.293 -18.876 -10.199 0.58 53.25 192 VAL A C 1
ATOM 2323 O O A VAL A 1 151 ? 12.533 -19.759 -9.826 0.42 52.55 192 VAL A O 1
ATOM 2324 O O B VAL A 1 151 ? 12.873 -19.955 -9.766 0.58 52.51 192 VAL A O 1
ATOM 2349 N N . LEU A 1 152 ? 13.750 -17.904 -9.412 1.00 53.47 193 LEU A N 1
ATOM 2350 C CA . LEU A 1 152 ? 13.746 -18.036 -7.956 1.00 54.37 193 LEU A CA 1
ATOM 2351 C C . LEU A 1 152 ? 12.831 -16.986 -7.335 1.00 55.50 193 LEU A C 1
ATOM 2352 O O . LEU A 1 152 ? 12.906 -15.813 -7.685 1.00 55.80 193 LEU A O 1
ATOM 2369 N N . ILE A 1 153 ? 11.978 -17.428 -6.418 1.00 54.90 194 ILE A N 1
ATOM 2370 C CA . ILE A 1 153 ? 11.115 -16.581 -5.614 1.00 56.13 194 ILE A CA 1
ATOM 2371 C C . ILE A 1 153 ? 11.540 -16.719 -4.158 1.00 57.55 194 ILE A C 1
ATOM 2372 O O . ILE A 1 153 ? 11.602 -17.834 -3.647 1.00 56.29 194 ILE A O 1
ATOM 2388 N N . ALA A 1 154 ? 11.779 -15.588 -3.479 1.00 54.97 195 ALA A N 1
ATOM 2389 C CA . ALA A 1 154 ? 12.199 -15.599 -2.082 1.00 58.15 195 ALA A CA 1
ATOM 2390 C C . ALA A 1 154 ? 11.240 -14.717 -1.294 1.00 63.42 195 ALA A C 1
ATOM 2391 O O . ALA A 1 154 ? 11.167 -13.509 -1.534 1.00 59.72 195 ALA A O 1
ATOM 2398 N N . GLU A 1 155 ? 10.520 -15.322 -0.346 1.00 62.00 196 GLU A N 1
ATOM 2399 C CA . GLU A 1 155 ? 9.451 -14.649 0.392 1.00 66.04 196 GLU A CA 1
ATOM 2400 C C . GLU A 1 155 ? 9.461 -15.078 1.843 1.00 66.36 196 GLU A C 1
ATOM 2401 O O . GLU A 1 155 ? 9.712 -16.267 2.131 1.00 66.24 196 GLU A O 1
ATOM 2413 N N . PRO A 1 156 ? 9.141 -14.165 2.760 1.00 64.43 197 PRO A N 1
ATOM 2414 C CA . PRO A 1 156 ? 9.037 -14.554 4.163 1.00 68.52 197 PRO A CA 1
ATOM 2415 C C . PRO A 1 156 ? 7.808 -15.401 4.386 1.00 71.66 197 PRO A C 1
ATOM 2416 O O . PRO A 1 156 ? 6.781 -15.227 3.731 1.00 73.85 197 PRO A O 1
ATOM 2427 N N . GLN A 1 157 ? 7.933 -16.337 5.317 1.00 71.23 198 GLN A N 1
ATOM 2428 C CA . GLN A 1 157 ? 6.884 -17.300 5.608 1.00 73.25 198 GLN A CA 1
ATOM 2429 C C . GLN A 1 157 ? 6.990 -17.670 7.083 1.00 78.34 198 GLN A C 1
ATOM 2430 O O . GLN A 1 157 ? 8.093 -17.875 7.611 1.00 72.11 198 GLN A O 1
ATOM 2444 N N . LEU A 1 158 ? 5.846 -17.724 7.752 1.00 81.00 199 LEU A N 1
ATOM 2445 C CA . LEU A 1 158 ? 5.831 -18.193 9.131 1.00 88.02 199 LEU A CA 1
ATOM 2446 C C . LEU A 1 158 ? 6.079 -19.697 9.151 1.00 85.82 199 LEU A C 1
ATOM 2447 O O . LEU A 1 158 ? 5.402 -20.459 8.449 1.00 83.41 199 LEU A O 1
ATOM 2463 N N . HIS A 1 159 ? 7.067 -20.123 9.937 1.00 89.71 200 HIS A N 1
ATOM 2464 C CA . HIS A 1 159 ? 7.450 -21.525 10.019 1.00 93.26 200 HIS A CA 1
ATOM 2465 C C . HIS A 1 159 ? 7.783 -21.873 11.462 1.00 101.34 200 HIS A C 1
ATOM 2466 O O . HIS A 1 159 ? 8.295 -21.043 12.212 1.00 103.86 200 HIS A O 1
ATOM 2480 N N . ARG A 1 160 ? 7.500 -23.114 11.840 1.00 108.74 201 ARG A N 1
ATOM 2481 C CA . ARG A 1 160 ? 7.832 -23.596 13.178 1.00 124.82 201 ARG A CA 1
ATOM 2482 C C . ARG A 1 160 ? 9.328 -23.902 13.222 1.00 135.02 201 ARG A C 1
ATOM 2483 O O . ARG A 1 160 ? 9.807 -24.820 12.545 1.00 132.37 201 ARG A O 1
ATOM 2504 N N . VAL A 1 161 ? 10.073 -23.123 14.004 1.00 143.62 202 VAL A N 1
ATOM 2505 C CA . VAL A 1 161 ? 11.520 -23.282 14.147 1.00 149.20 202 VAL A CA 1
ATOM 2506 C C . VAL A 1 161 ? 11.796 -23.429 15.639 1.00 161.96 202 VAL A C 1
ATOM 2507 O O . VAL A 1 161 ? 11.743 -22.445 16.388 1.00 158.90 202 VAL A O 1
ATOM 2520 N N . ASP A 1 162 ? 12.080 -24.662 16.077 1.00 172.36 203 ASP A N 1
ATOM 2521 C CA . ASP A 1 162 ? 12.385 -24.965 17.479 1.00 180.63 203 ASP A CA 1
ATOM 2522 C C . ASP A 1 162 ? 11.136 -24.827 18.354 1.00 173.98 203 ASP A C 1
ATOM 2523 O O . ASP A 1 162 ? 11.169 -24.226 19.429 1.00 166.31 203 ASP A O 1
ATOM 2532 N N . GLY A 1 163 ? 10.021 -25.401 17.881 1.00 175.71 204 GLY A N 1
ATOM 2533 C CA . GLY A 1 163 ? 8.767 -25.373 18.596 1.00 170.84 204 GLY A CA 1
ATOM 2534 C C . GLY A 1 163 ? 8.070 -24.041 18.609 1.00 158.67 204 GLY A C 1
ATOM 2535 O O . GLY A 1 163 ? 6.857 -23.999 18.889 1.00 147.36 204 GLY A O 1
ATOM 2539 N N . HIS A 1 164 ? 8.770 -22.959 18.300 1.00 155.16 205 HIS A N 1
ATOM 2540 C CA . HIS A 1 164 ? 8.228 -21.613 18.315 1.00 145.95 205 HIS A CA 1
ATOM 2541 C C . HIS A 1 164 ? 8.221 -21.061 16.897 1.00 133.67 205 HIS A C 1
ATOM 2542 O O . HIS A 1 164 ? 9.259 -21.041 16.228 1.00 132.56 205 HIS A O 1
ATOM 2556 N N . ALA A 1 165 ? 7.050 -20.612 16.449 1.00 125.38 206 ALA A N 1
ATOM 2557 C CA . ALA A 1 165 ? 6.916 -20.077 15.102 1.00 117.96 206 ALA A CA 1
ATOM 2558 C C . ALA A 1 165 ? 7.984 -19.022 14.836 1.00 113.13 206 ALA A C 1
ATOM 2559 O O . ALA A 1 165 ? 8.377 -18.258 15.723 1.00 104.54 206 ALA A O 1
ATOM 2566 N N . ARG A 1 166 ? 8.449 -18.982 13.587 1.00 105.38 207 ARG A N 1
ATOM 2567 C CA . ARG A 1 166 ? 9.577 -18.146 13.210 1.00 99.15 207 ARG A CA 1
ATOM 2568 C C . ARG A 1 166 ? 9.405 -17.709 11.765 1.00 87.94 207 ARG A C 1
ATOM 2569 O O . ARG A 1 166 ? 9.004 -18.501 10.911 1.00 83.33 207 ARG A O 1
ATOM 2590 N N . LEU A 1 167 ? 9.711 -16.450 11.494 1.00 83.14 208 LEU A N 1
ATOM 2591 C CA . LEU A 1 167 ? 9.651 -15.933 10.135 1.00 79.70 208 LEU A CA 1
ATOM 2592 C C . LEU A 1 167 ? 10.902 -16.402 9.393 1.00 72.10 208 LEU A C 1
ATOM 2593 O O . LEU A 1 167 ? 12.029 -16.116 9.819 1.00 70.75 208 LEU A O 1
ATOM 2609 N N A VAL A 1 168 ? 10.709 -17.151 8.311 0.07 70.07 209 VAL A N 1
ATOM 2610 N N B VAL A 1 168 ? 10.700 -17.120 8.293 0.93 70.15 209 VAL A N 1
ATOM 2611 C CA A VAL A 1 168 ? 11.810 -17.733 7.557 0.07 66.81 209 VAL A CA 1
ATOM 2612 C CA B VAL A 1 168 ? 11.771 -17.756 7.534 0.93 66.80 209 VAL A CA 1
ATOM 2613 C C A VAL A 1 168 ? 11.644 -17.362 6.093 0.07 65.53 209 VAL A C 1
ATOM 2614 C C B VAL A 1 168 ? 11.644 -17.286 6.091 0.93 65.62 209 VAL A C 1
ATOM 2615 O O A VAL A 1 168 ? 10.525 -17.230 5.585 0.07 65.81 209 VAL A O 1
ATOM 2616 O O B VAL A 1 168 ? 10.547 -16.995 5.602 0.93 66.86 209 VAL A O 1
ATOM 2641 N N . MET A 1 169 ? 12.773 -17.195 5.410 1.00 62.27 210 MET A N 1
ATOM 2642 C CA . MET A 1 169 ? 12.768 -16.825 3.997 1.00 61.49 210 MET A CA 1
ATOM 2643 C C . MET A 1 169 ? 12.644 -18.119 3.208 1.00 61.63 210 MET A C 1
ATOM 2644 O O . MET A 1 169 ? 13.610 -18.866 3.065 1.00 61.55 210 MET A O 1
ATOM 2659 N N . ASN A 1 170 ? 11.446 -18.392 2.709 1.00 62.61 211 ASN A N 1
ATOM 2660 C CA . ASN A 1 170 ? 11.234 -19.528 1.827 1.00 61.49 211 ASN A CA 1
ATOM 2661 C C . ASN A 1 170 ? 11.839 -19.224 0.464 1.00 61.31 211 ASN A C 1
ATOM 2662 O O . ASN A 1 170 ? 11.838 -18.072 0.019 1.00 59.87 211 ASN A O 1
ATOM 2673 N N . ASN A 1 171 ? 12.401 -20.251 -0.184 1.00 58.90 212 ASN A N 1
ATOM 2674 C CA . ASN A 1 171 ? 12.892 -20.156 -1.563 1.00 58.38 212 ASN A CA 1
ATOM 2675 C C . ASN A 1 171 ? 12.044 -21.096 -2.409 1.00 59.68 212 ASN A C 1
ATOM 2676 O O . ASN A 1 171 ? 11.946 -22.292 -2.103 1.00 58.02 212 ASN A O 1
ATOM 2687 N N . ILE A 1 172 ? 11.416 -20.562 -3.446 1.00 56.12 213 ILE A N 1
ATOM 2688 C CA . ILE A 1 172 ? 10.608 -21.341 -4.385 1.00 55.98 213 ILE A CA 1
ATOM 2689 C C . ILE A 1 172 ? 11.265 -21.253 -5.760 1.00 56.21 213 ILE A C 1
ATOM 2690 O O . ILE A 1 172 ? 11.532 -20.148 -6.244 1.00 54.74 213 ILE A O 1
ATOM 2706 N N . VAL A 1 173 ? 11.516 -22.401 -6.390 1.00 55.58 214 VAL A N 1
ATOM 2707 C CA . VAL A 1 173 ? 12.081 -22.426 -7.737 1.00 56.53 214 VAL A CA 1
ATOM 2708 C C . VAL A 1 173 ? 10.964 -22.803 -8.702 1.00 58.57 214 VAL A C 1
ATOM 2709 O O . VAL A 1 173 ? 10.336 -23.853 -8.568 1.00 57.68 214 VAL A O 1
ATOM 2722 N N . GLN A 1 174 ? 10.674 -21.926 -9.634 1.00 54.36 215 GLN A N 1
ATOM 2723 C CA . GLN A 1 174 ? 9.660 -22.171 -10.647 1.00 54.79 215 GLN A CA 1
ATOM 2724 C C . GLN A 1 174 ? 10.373 -22.383 -11.974 1.00 55.98 215 GLN A C 1
ATOM 2725 O O . GLN A 1 174 ? 11.374 -21.736 -12.240 1.00 53.24 215 GLN A O 1
ATOM 2739 N N . GLU A 1 175 ? 9.853 -23.295 -12.780 1.00 55.28 216 GLU A N 1
ATOM 2740 C CA . GLU A 1 175 ? 10.239 -23.448 -14.177 1.00 55.48 216 GLU A CA 1
ATOM 2741 C C . GLU A 1 175 ? 9.114 -22.866 -15.020 1.00 55.30 216 GLU A C 1
ATOM 2742 O O . GLU A 1 175 ? 7.967 -23.329 -14.936 1.00 58.98 216 GLU A O 1
ATOM 2754 N N . ILE A 1 176 ? 9.448 -21.861 -15.823 1.00 55.21 217 ILE A N 1
ATOM 2755 C CA . ILE A 1 176 ? 8.497 -21.001 -16.497 1.00 59.30 217 ILE A CA 1
ATOM 2756 C C . ILE A 1 176 ? 8.694 -21.176 -17.996 1.00 57.75 217 ILE A C 1
ATOM 2757 O O . ILE A 1 176 ? 9.810 -21.008 -18.496 1.00 56.77 217 ILE A O 1
ATOM 2773 N N . ASP A 1 177 ? 7.624 -21.499 -18.708 1.00 59.90 218 ASP A N 1
ATOM 2774 C CA . ASP A 1 177 ? 7.666 -21.429 -20.163 1.00 58.96 218 ASP A CA 1
ATOM 2775 C C . ASP A 1 177 ? 7.776 -19.963 -20.570 1.00 60.89 218 ASP A C 1
ATOM 2776 O O . ASP A 1 177 ? 6.907 -19.162 -20.226 1.00 62.30 218 ASP A O 1
ATOM 2785 N N . ILE A 1 178 ? 8.857 -19.606 -21.267 1.00 57.16 219 ILE A N 1
ATOM 2786 C CA . ILE A 1 178 ? 9.166 -18.187 -21.484 1.00 57.17 219 ILE A CA 1
ATOM 2787 C C . ILE A 1 178 ? 8.164 -17.550 -22.440 1.00 63.87 219 ILE A C 1
ATOM 2788 O O . ILE A 1 178 ? 7.709 -16.422 -22.224 1.00 58.89 219 ILE A O 1
ATOM 2804 N N . ALA A 1 179 ? 7.801 -18.261 -23.511 1.00 61.70 220 ALA A N 1
ATOM 2805 C CA . ALA A 1 179 ? 6.947 -17.660 -24.526 1.00 64.53 220 ALA A CA 1
ATOM 2806 C C . ALA A 1 179 ? 5.577 -17.317 -23.956 1.00 64.48 220 ALA A C 1
ATOM 2807 O O . ALA A 1 179 ? 5.006 -16.273 -24.284 1.00 70.41 220 ALA A O 1
ATOM 2814 N N . SER A 1 180 ? 5.038 -18.175 -23.101 1.00 62.22 221 SER A N 1
ATOM 2815 C CA . SER A 1 180 ? 3.697 -18.006 -22.566 1.00 66.51 221 SER A CA 1
ATOM 2816 C C . SER A 1 180 ? 3.658 -17.465 -21.144 1.00 68.04 221 SER A C 1
ATOM 2817 O O . SER A 1 180 ? 2.611 -16.962 -20.726 1.00 69.49 221 SER A O 1
ATOM 2825 N N . GLY A 1 181 ? 4.757 -17.545 -20.398 1.00 65.27 222 GLY A N 1
ATOM 2826 C CA . GLY A 1 181 ? 4.726 -17.201 -18.984 1.00 64.64 222 GLY A CA 1
ATOM 2827 C C . GLY A 1 181 ? 4.113 -18.241 -18.070 1.00 66.81 222 GLY A C 1
ATOM 2828 O O . GLY A 1 181 ? 3.968 -17.988 -16.870 1.00 68.56 222 GLY A O 1
ATOM 2832 N N . THR A 1 182 ? 3.750 -19.408 -18.581 1.00 65.94 223 THR A N 1
ATOM 2833 C CA . THR A 1 182 ? 3.050 -20.401 -17.761 1.00 65.93 223 THR A CA 1
ATOM 2834 C C . THR A 1 182 ? 4.026 -21.124 -16.837 1.00 64.80 223 THR A C 1
ATOM 2835 O O . THR A 1 182 ? 5.139 -21.473 -17.231 1.00 64.62 223 THR A O 1
ATOM 2846 N N . VAL A 1 183 ? 3.595 -21.357 -15.606 1.00 65.50 224 VAL A N 1
ATOM 2847 C CA . VAL A 1 183 ? 4.397 -22.100 -14.641 1.00 64.87 224 VAL A CA 1
ATOM 2848 C C . VAL A 1 183 ? 4.238 -23.595 -14.912 1.00 66.91 224 VAL A C 1
ATOM 2849 O O . VAL A 1 183 ? 3.136 -24.143 -14.811 1.00 69.66 224 VAL A O 1
ATOM 2862 N N . LEU A 1 184 ? 5.347 -24.261 -15.228 1.00 65.10 225 LEU A N 1
ATOM 2863 C CA . LEU A 1 184 ? 5.332 -25.690 -15.517 1.00 65.17 225 LEU A CA 1
ATOM 2864 C C . LEU A 1 184 ? 5.606 -26.535 -14.291 1.00 66.15 225 LEU A C 1
ATOM 2865 O O . LEU A 1 184 ? 5.052 -27.622 -14.161 1.00 66.18 225 LEU A O 1
ATOM 2881 N N . HIS A 1 185 ? 6.501 -26.075 -13.420 1.00 62.03 226 HIS A N 1
ATOM 2882 C CA . HIS A 1 185 ? 6.910 -26.822 -12.242 1.00 66.26 226 HIS A CA 1
ATOM 2883 C C . HIS A 1 185 ? 7.194 -25.797 -11.149 1.00 62.09 226 HIS A C 1
ATOM 2884 O O . HIS A 1 185 ? 7.552 -24.651 -11.428 1.00 58.47 226 HIS A O 1
ATOM 2898 N N . GLU A 1 186 ? 7.059 -26.227 -9.905 1.00 59.92 227 GLU A N 1
ATOM 2899 C CA . GLU A 1 186 ? 7.298 -25.374 -8.758 1.00 63.29 227 GLU A CA 1
ATOM 2900 C C . GLU A 1 186 ? 7.865 -26.246 -7.661 1.00 62.83 227 GLU A C 1
ATOM 2901 O O . GLU A 1 186 ? 7.324 -27.315 -7.380 1.00 65.88 227 GLU A O 1
ATOM 2913 N N . TRP A 1 187 ? 8.941 -25.787 -7.044 1.00 60.44 228 TRP A N 1
ATOM 2914 C CA . TRP A 1 187 ? 9.636 -26.503 -5.976 1.00 60.37 228 TRP A CA 1
ATOM 2915 C C . TRP A 1 187 ? 9.770 -25.572 -4.791 1.00 60.86 228 TRP A C 1
ATOM 2916 O O . TRP A 1 187 ? 10.277 -24.459 -4.946 1.00 59.03 228 TRP A O 1
ATOM 2937 N N . ASP A 1 188 ? 9.320 -26.022 -3.629 1.00 58.77 229 ASP A N 1
ATOM 2938 C CA . ASP A 1 188 ? 9.206 -25.225 -2.406 1.00 59.03 229 ASP A CA 1
ATOM 2939 C C . ASP A 1 188 ? 10.234 -25.707 -1.392 1.00 61.20 229 ASP A C 1
ATOM 2940 O O . ASP A 1 188 ? 10.116 -26.818 -0.854 1.00 61.17 229 ASP A O 1
ATOM 2949 N N . SER A 1 189 ? 11.219 -24.855 -1.077 1.00 56.52 230 SER A N 1
ATOM 2950 C CA . SER A 1 189 ? 12.356 -25.327 -0.294 1.00 58.13 230 SER A CA 1
ATOM 2951 C C . SER A 1 189 ? 11.925 -25.761 1.098 1.00 60.19 230 SER A C 1
ATOM 2952 O O . SER A 1 189 ? 12.443 -26.747 1.623 1.00 59.16 230 SER A O 1
ATOM 2960 N N . LEU A 1 190 ? 10.989 -25.042 1.715 1.00 63.20 231 LEU A N 1
ATOM 2961 C CA . LEU A 1 190 ? 10.569 -25.417 3.069 1.00 66.65 231 LEU A CA 1
ATOM 2962 C C . LEU A 1 190 ? 9.908 -26.789 3.123 1.00 66.53 231 LEU A C 1
ATOM 2963 O O . LEU A 1 190 ? 9.820 -27.386 4.215 1.00 62.38 231 LEU A O 1
ATOM 2979 N N . ARG A 1 191 ? 9.430 -27.299 1.994 1.00 64.40 232 ARG A N 1
ATOM 2980 C CA . ARG A 1 191 ? 8.838 -28.638 1.967 1.00 70.97 232 ARG A CA 1
ATOM 2981 C C . ARG A 1 191 ? 9.883 -29.727 1.804 1.00 67.95 232 ARG A C 1
ATOM 2982 O O . ARG A 1 191 ? 9.525 -30.900 1.845 1.00 66.66 232 ARG A O 1
ATOM 3003 N N . HIS A 1 192 ? 11.159 -29.377 1.608 1.00 66.41 233 HIS A N 1
ATOM 3004 C CA . HIS A 1 192 ? 12.161 -30.379 1.269 1.00 66.53 233 HIS A CA 1
ATOM 3005 C C . HIS A 1 192 ? 13.429 -30.249 2.096 1.00 64.04 233 HIS A C 1
ATOM 3006 O O . HIS A 1 192 ? 14.096 -31.249 2.358 1.00 62.30 233 HIS A O 1
ATOM 3020 N N . VAL A 1 193 ? 13.806 -29.012 2.438 1.00 60.93 234 VAL A N 1
ATOM 3021 C CA . VAL A 1 193 ? 15.024 -28.716 3.174 1.00 62.44 234 VAL A CA 1
ATOM 3022 C C . VAL A 1 193 ? 14.622 -28.159 4.545 1.00 61.78 234 VAL A C 1
ATOM 3023 O O . VAL A 1 193 ? 13.940 -27.126 4.627 1.00 61.99 234 VAL A O 1
ATOM 3036 N N . ASP A 1 194 ? 15.071 -28.819 5.607 1.00 63.46 235 ASP A N 1
ATOM 3037 C CA . ASP A 1 194 ? 14.690 -28.446 6.959 1.00 67.20 235 ASP A CA 1
ATOM 3038 C C . ASP A 1 194 ? 15.480 -27.216 7.411 1.00 66.28 235 ASP A C 1
ATOM 3039 O O . ASP A 1 194 ? 16.647 -27.017 7.056 1.00 61.47 235 ASP A O 1
ATOM 3048 N N . VAL A 1 195 ? 14.834 -26.384 8.226 1.00 66.79 236 VAL A N 1
ATOM 3049 C CA . VAL A 1 195 ? 15.478 -25.135 8.616 1.00 62.98 236 VAL A CA 1
ATOM 3050 C C . VAL A 1 195 ? 16.741 -25.403 9.406 1.00 66.18 236 VAL A C 1
ATOM 3051 O O . VAL A 1 195 ? 17.700 -24.623 9.324 1.00 61.91 236 VAL A O 1
ATOM 3064 N N A ASP A 1 196 ? 16.801 -26.527 10.132 0.59 67.50 237 ASP A N 1
ATOM 3065 N N B ASP A 1 196 ? 16.801 -26.544 10.113 0.41 67.50 237 ASP A N 1
ATOM 3066 C CA A ASP A 1 196 ? 17.986 -26.825 10.929 0.59 68.70 237 ASP A CA 1
ATOM 3067 C CA B ASP A 1 196 ? 17.965 -26.885 10.922 0.41 68.75 237 ASP A CA 1
ATOM 3068 C C A ASP A 1 196 ? 19.164 -27.304 10.083 0.59 65.81 237 ASP A C 1
ATOM 3069 C C B ASP A 1 196 ? 19.175 -27.268 10.081 0.41 65.77 237 ASP A C 1
ATOM 3070 O O A ASP A 1 196 ? 20.233 -27.584 10.641 0.59 65.96 237 ASP A O 1
ATOM 3071 O O B ASP A 1 196 ? 20.267 -27.435 10.637 0.41 66.03 237 ASP A O 1
ATOM 3088 N N . GLU A 1 197 ? 19.025 -27.404 8.762 1.00 63.17 238 GLU A N 1
ATOM 3089 C CA . GLU A 1 197 ? 20.190 -27.622 7.923 1.00 63.46 238 GLU A CA 1
ATOM 3090 C C . GLU A 1 197 ? 21.039 -26.346 7.726 1.00 60.93 238 GLU A C 1
ATOM 3091 O O . GLU A 1 197 ? 22.177 -26.443 7.253 1.00 59.59 238 GLU A O 1
ATOM 3103 N N . SER A 1 198 ? 20.542 -25.175 8.105 1.00 62.51 239 SER A N 1
ATOM 3104 C CA . SER A 1 198 ? 21.260 -23.932 7.885 1.00 60.24 239 SER A CA 1
ATOM 3105 C C . SER A 1 198 ? 22.432 -23.752 8.838 1.00 60.31 239 SER A C 1
ATOM 3106 O O . SER A 1 198 ? 22.406 -24.199 10.001 1.00 62.45 239 SER A O 1
ATOM 3114 N N . TYR A 1 199 ? 23.476 -23.108 8.326 1.00 59.15 240 TYR A N 1
ATOM 3115 C CA . TYR A 1 199 ? 24.601 -22.645 9.141 1.00 62.03 240 TYR A CA 1
ATOM 3116 C C . TYR A 1 199 ? 24.452 -21.190 9.596 1.00 59.66 240 TYR A C 1
ATOM 3117 O O . TYR A 1 199 ? 25.322 -20.692 10.309 1.00 60.46 240 TYR A O 1
ATOM 3135 N N . LEU A 1 200 ? 23.396 -20.507 9.172 1.00 57.56 241 LEU A N 1
ATOM 3136 C CA . LEU A 1 200 ? 23.247 -19.076 9.396 1.00 58.04 241 LEU A CA 1
ATOM 3137 C C . LEU A 1 200 ? 23.011 -18.784 10.864 1.00 61.53 241 LEU A C 1
ATOM 3138 O O . LEU A 1 200 ? 22.187 -19.450 11.526 1.00 60.82 241 LEU A O 1
ATOM 3154 N N . SER A 1 201 ? 23.780 -17.836 11.394 1.00 64.49 242 SER A N 1
ATOM 3155 C CA . SER A 1 201 ? 23.482 -17.292 12.721 1.00 66.90 242 SER A CA 1
ATOM 3156 C C . SER A 1 201 ? 22.234 -16.422 12.663 1.00 68.54 242 SER A C 1
ATOM 3157 O O . SER A 1 201 ? 22.040 -15.668 11.733 1.00 69.09 242 SER A O 1
ATOM 3165 N N . SER A 1 202 ? 21.411 -16.492 13.683 1.00 73.31 243 SER A N 1
ATOM 3166 C CA . SER A 1 202 ? 20.187 -15.716 13.692 1.00 76.68 243 SER A CA 1
ATOM 3167 C C . SER A 1 202 ? 20.502 -14.215 13.791 1.00 77.23 243 SER A C 1
ATOM 3168 O O . SER A 1 202 ? 21.240 -13.759 14.665 1.00 76.12 243 SER A O 1
ATOM 3176 N N . ILE A 1 203 ? 19.947 -13.442 12.872 1.00 77.03 244 ILE A N 1
ATOM 3177 C CA . ILE A 1 203 ? 20.083 -11.991 12.877 1.00 76.35 244 ILE A CA 1
ATOM 3178 C C . ILE A 1 203 ? 18.778 -11.421 13.423 1.00 78.31 244 ILE A C 1
ATOM 3179 O O . ILE A 1 203 ? 17.731 -11.581 12.779 1.00 74.53 244 ILE A O 1
ATOM 3195 N N . PRO A 1 204 ? 18.791 -10.768 14.579 1.00 81.45 245 PRO A N 1
ATOM 3196 C CA . PRO A 1 204 ? 17.531 -10.275 15.152 1.00 92.14 245 PRO A CA 1
ATOM 3197 C C . PRO A 1 204 ? 16.746 -9.413 14.169 1.00 84.02 245 PRO A C 1
ATOM 3198 O O . PRO A 1 204 ? 17.301 -8.566 13.463 1.00 84.91 245 PRO A O 1
ATOM 3209 N N . LEU A 1 205 ? 15.435 -9.661 14.118 1.00 82.75 246 LEU A N 1
ATOM 3210 C CA . LEU A 1 205 ? 14.448 -8.850 13.407 1.00 80.58 246 LEU A CA 1
ATOM 3211 C C . LEU A 1 205 ? 14.509 -8.971 11.900 1.00 80.42 246 LEU A C 1
ATOM 3212 O O . LEU A 1 205 ? 13.854 -8.201 11.208 1.00 86.90 246 LEU A O 1
ATOM 3228 N N . LEU A 1 206 ? 15.242 -9.943 11.362 1.00 79.63 247 LEU A N 1
ATOM 3229 C CA . LEU A 1 206 ? 15.238 -10.248 9.945 1.00 76.68 247 LEU A CA 1
ATOM 3230 C C . LEU A 1 206 ? 14.654 -11.640 9.719 1.00 71.93 247 LEU A C 1
ATOM 3231 O O . LEU A 1 206 ? 14.931 -12.545 10.509 1.00 73.52 247 LEU A O 1
ATOM 3247 N N . PRO A 1 207 ? 13.855 -11.851 8.680 1.00 69.70 248 PRO A N 1
ATOM 3248 C CA . PRO A 1 207 ? 13.492 -13.227 8.310 1.00 70.81 248 PRO A CA 1
ATOM 3249 C C . PRO A 1 207 ? 14.737 -14.083 8.218 1.00 68.59 248 PRO A C 1
ATOM 3250 O O . PRO A 1 207 ? 15.778 -13.656 7.703 1.00 65.71 248 PRO A O 1
ATOM 3261 N N . TYR A 1 208 ? 14.620 -15.313 8.695 1.00 65.39 249 TYR A N 1
ATOM 3262 C CA . TYR A 1 208 ? 15.750 -16.230 8.751 1.00 62.63 249 TYR A CA 1
ATOM 3263 C C . TYR A 1 208 ? 15.973 -16.796 7.354 1.00 61.21 249 TYR A C 1
ATOM 3264 O O . TYR A 1 208 ? 15.179 -17.616 6.865 1.00 61.36 249 TYR A O 1
ATOM 3282 N N . ASP A 1 209 ? 17.065 -16.368 6.728 1.00 58.45 250 ASP A N 1
ATOM 3283 C CA . ASP A 1 209 ? 17.363 -16.687 5.313 1.00 58.83 250 ASP A CA 1
ATOM 3284 C C . ASP A 1 209 ? 18.106 -18.028 5.244 1.00 55.96 250 ASP A C 1
ATOM 3285 O O . ASP A 1 209 ? 19.287 -18.109 4.918 1.00 56.91 250 ASP A O 1
ATOM 3294 N N . TYR A 1 210 ? 17.389 -19.104 5.612 1.00 54.67 251 TYR A N 1
ATOM 3295 C CA . TYR A 1 210 ? 18.072 -20.305 6.051 1.00 55.95 251 TYR A CA 1
ATOM 3296 C C . TYR A 1 210 ? 18.818 -21.053 4.948 1.00 54.79 251 TYR A C 1
ATOM 3297 O O . TYR A 1 210 ? 19.830 -21.701 5.246 1.00 54.74 251 TYR A O 1
ATOM 3315 N N . VAL A 1 211 ? 18.370 -21.004 3.701 1.00 53.88 252 VAL A N 1
ATOM 3316 C CA . VAL A 1 211 ? 19.012 -21.757 2.618 1.00 52.60 252 VAL A CA 1
ATOM 3317 C C . VAL A 1 211 ? 19.641 -20.822 1.568 1.00 52.19 252 VAL A C 1
ATOM 3318 O O . VAL A 1 211 ? 20.802 -20.977 1.206 1.00 53.25 252 VAL A O 1
ATOM 3331 N N .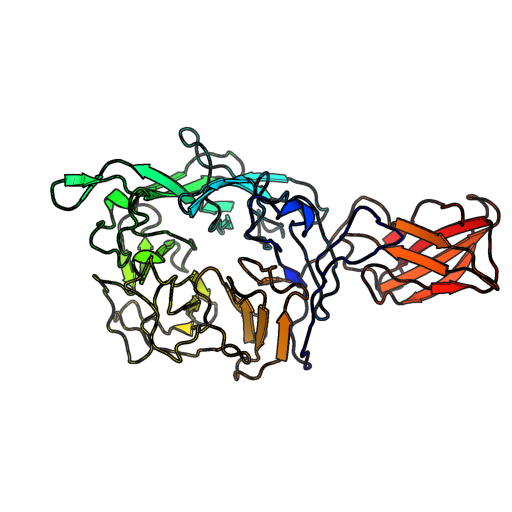 HIS A 1 212 ? 18.899 -19.833 1.097 1.00 52.26 253 HIS A N 1
ATOM 3332 C CA . HIS A 1 212 ? 19.444 -18.793 0.229 1.00 51.73 253 HIS A CA 1
ATOM 3333 C C . HIS A 1 212 ? 20.007 -19.375 -1.070 1.00 51.98 253 HIS A C 1
ATOM 3334 O O . HIS A 1 212 ? 21.220 -19.372 -1.287 1.00 50.70 253 HIS A O 1
ATOM 3348 N N . ILE A 1 213 ? 19.094 -19.861 -1.923 1.00 50.44 254 ILE A N 1
ATOM 3349 C CA . ILE A 1 213 ? 19.497 -20.430 -3.195 1.00 50.65 254 ILE A CA 1
ATOM 3350 C C . ILE A 1 213 ? 20.102 -19.314 -4.026 1.00 51.78 254 ILE A C 1
ATOM 3351 O O . ILE A 1 213 ? 19.576 -18.190 -4.069 1.00 50.33 254 ILE A O 1
ATOM 3367 N N . ASN A 1 214 ? 21.233 -19.599 -4.693 1.00 48.69 255 ASN A N 1
ATOM 3368 C CA . ASN A 1 214 ? 21.828 -18.531 -5.509 1.00 49.00 255 ASN A CA 1
ATOM 3369 C C . ASN A 1 214 ? 22.310 -19.006 -6.865 1.00 49.96 255 ASN A C 1
ATOM 3370 O O . ASN A 1 214 ? 22.942 -18.230 -7.586 1.00 52.37 255 ASN A O 1
ATOM 3381 N N . SER A 1 215 ? 21.984 -20.228 -7.252 1.00 50.24 256 SER A N 1
ATOM 3382 C CA . SER A 1 215 ? 22.343 -20.770 -8.565 1.00 49.80 256 SER A CA 1
ATOM 3383 C C . SER A 1 215 ? 21.366 -21.895 -8.841 1.00 50.69 256 SER A C 1
ATOM 3384 O O . SER A 1 215 ? 21.101 -22.740 -7.952 1.00 49.44 256 SER A O 1
ATOM 3392 N N A MET A 1 216 ? 20.812 -21.917 -10.053 0.55 50.27 257 MET A N 1
ATOM 3393 N N B MET A 1 216 ? 20.817 -21.889 -10.041 0.45 50.30 257 MET A N 1
ATOM 3394 C CA A MET A 1 216 ? 19.926 -23.004 -10.487 0.55 50.55 257 MET A CA 1
ATOM 3395 C CA B MET A 1 216 ? 19.968 -22.964 -10.539 0.45 50.56 257 MET A CA 1
ATOM 3396 C C A MET A 1 216 ? 20.272 -23.396 -11.914 0.55 51.59 257 MET A C 1
ATOM 3397 C C B MET A 1 216 ? 20.502 -23.349 -11.904 0.45 51.51 257 MET A C 1
ATOM 3398 O O A MET A 1 216 ? 20.127 -22.578 -12.823 0.55 50.82 257 MET A O 1
ATOM 3399 O O B MET A 1 216 ? 20.790 -22.474 -12.729 0.45 51.49 257 MET A O 1
ATOM 3426 N N . SER A 1 217 ? 20.694 -24.642 -12.120 1.00 51.79 258 SER A N 1
ATOM 3427 C CA . SER A 1 217 ? 21.089 -25.099 -13.442 1.00 52.94 258 SER A CA 1
ATOM 3428 C C . SER A 1 217 ? 20.660 -26.535 -13.675 1.00 54.52 258 SER A C 1
ATOM 3429 O O . SER A 1 217 ? 20.282 -27.275 -12.750 1.00 53.69 258 SER A O 1
ATOM 3438 N N . VAL A 1 218 ? 20.734 -26.920 -14.941 1.00 51.27 259 VAL A N 1
ATOM 3439 C CA . VAL A 1 218 ? 20.351 -28.267 -15.389 1.00 53.20 259 VAL A CA 1
ATOM 3440 C C . VAL A 1 218 ? 21.593 -29.134 -15.495 1.00 54.50 259 VAL A C 1
ATOM 3441 O O . VAL A 1 218 ? 22.592 -28.725 -16.104 1.00 55.89 259 VAL A O 1
ATOM 3454 N N . ASP A 1 219 ? 21.530 -30.326 -14.915 1.00 53.74 260 ASP A N 1
ATOM 3455 C CA . ASP A 1 219 ? 22.605 -31.291 -15.048 1.00 55.98 260 ASP A CA 1
ATOM 3456 C C . ASP A 1 219 ? 22.399 -32.079 -16.353 1.00 60.17 260 ASP A C 1
ATOM 3457 O O . ASP A 1 219 ? 21.366 -31.979 -17.023 1.00 57.15 260 ASP A O 1
ATOM 3466 N N . THR A 1 220 ? 23.382 -32.895 -16.690 1.00 62.03 261 THR A N 1
ATOM 3467 C CA . THR A 1 220 ? 23.331 -33.630 -17.961 1.00 63.61 261 THR A CA 1
ATOM 3468 C C . THR A 1 220 ? 22.124 -34.557 -18.035 1.00 61.17 261 THR A C 1
ATOM 3469 O O . THR A 1 220 ? 21.523 -34.696 -19.099 1.00 69.61 261 THR A O 1
ATOM 3480 N N . ASP A 1 221 ? 21.720 -35.167 -16.913 1.00 59.80 262 ASP A N 1
ATOM 3481 C CA . ASP A 1 221 ? 20.523 -36.003 -16.929 1.00 61.97 262 ASP A CA 1
ATOM 3482 C C . ASP A 1 221 ? 19.203 -35.223 -16.971 1.00 61.63 262 ASP A C 1
ATOM 3483 O O . ASP A 1 221 ? 18.138 -35.841 -16.956 1.00 65.62 262 ASP A O 1
ATOM 3492 N N . GLY A 1 222 ? 19.237 -33.895 -17.007 1.00 59.17 263 GLY A N 1
ATOM 3493 C CA . GLY A 1 222 ? 18.033 -33.091 -17.058 1.00 63.01 263 GLY A CA 1
ATOM 3494 C C . GLY A 1 222 ? 17.435 -32.735 -15.705 1.00 63.36 263 GLY A C 1
ATOM 3495 O O . GLY A 1 222 ? 16.438 -32.013 -15.660 1.00 60.47 263 GLY A O 1
ATOM 3499 N N . ASN A 1 223 ? 17.998 -33.232 -14.611 1.00 59.46 264 ASN A N 1
ATOM 3500 C CA . ASN A 1 223 ? 17.573 -32.815 -13.274 1.00 57.65 264 ASN A CA 1
ATOM 3501 C C . ASN A 1 223 ? 18.269 -31.517 -12.891 1.00 55.79 264 ASN A C 1
ATOM 3502 O O . ASN A 1 223 ? 19.144 -31.009 -13.608 1.00 54.42 264 ASN A O 1
ATOM 3513 N N . LEU A 1 224 ? 17.820 -30.934 -11.781 1.00 54.40 265 LEU A N 1
ATOM 3514 C CA . LEU A 1 224 ? 18.241 -29.597 -11.396 1.00 51.60 265 LEU A CA 1
ATOM 3515 C C . LEU A 1 224 ? 19.333 -29.633 -10.335 1.00 52.28 265 LEU A C 1
ATOM 3516 O O . LEU A 1 224 ? 19.372 -30.520 -9.486 1.00 54.40 265 LEU A O 1
ATOM 3532 N N . LEU A 1 225 ? 20.223 -28.662 -10.403 1.00 51.14 266 LEU A N 1
ATOM 3533 C CA . LEU A 1 225 ? 21.274 -28.443 -9.412 1.00 51.82 266 LEU A CA 1
ATOM 3534 C C . LEU A 1 225 ? 21.052 -27.079 -8.777 1.00 51.46 266 LEU A C 1
ATOM 3535 O O . LEU A 1 225 ? 21.091 -26.055 -9.483 1.00 50.97 266 LEU A O 1
ATOM 3551 N N . LEU A 1 226 ? 20.821 -27.063 -7.462 1.00 51.82 267 LEU A N 1
ATOM 3552 C CA . LEU A 1 226 ? 20.468 -25.840 -6.735 1.00 51.45 267 LEU A CA 1
ATOM 3553 C C . LEU A 1 226 ? 21.525 -25.573 -5.671 1.00 52.54 267 LEU A C 1
ATOM 3554 O O . LEU A 1 226 ? 21.731 -26.399 -4.780 1.00 52.24 267 LEU A O 1
ATOM 3570 N N . SER A 1 227 ? 22.173 -24.430 -5.746 1.00 49.63 268 SER A N 1
ATOM 3571 C CA . SER A 1 227 ? 23.193 -24.054 -4.760 1.00 51.14 268 SER A CA 1
ATOM 3572 C C . SER A 1 227 ? 22.557 -23.297 -3.609 1.00 53.47 268 SER A C 1
ATOM 3573 O O . SER A 1 227 ? 22.032 -22.204 -3.804 1.00 52.24 268 SER A O 1
ATOM 3581 N N . GLY A 1 228 ? 22.667 -23.843 -2.404 1.00 50.90 269 GLY A N 1
ATOM 3582 C CA . GLY A 1 228 ? 22.136 -23.191 -1.226 1.00 50.82 269 GLY A CA 1
ATOM 3583 C C . GLY A 1 228 ? 23.266 -22.597 -0.426 1.00 51.05 269 GLY A C 1
ATOM 3584 O O . GLY A 1 228 ? 24.066 -23.319 0.180 1.00 50.64 269 GLY A O 1
ATOM 3588 N N . ARG A 1 229 ? 23.376 -21.267 -0.444 1.00 50.37 270 ARG A N 1
ATOM 3589 C CA . ARG A 1 229 ? 24.537 -20.648 0.161 1.00 51.53 270 ARG A CA 1
ATOM 3590 C C . ARG A 1 229 ? 24.589 -20.933 1.651 1.00 49.76 270 ARG A C 1
ATOM 3591 O O . ARG A 1 229 ? 25.659 -21.219 2.209 1.00 52.84 270 ARG A O 1
ATOM 3612 N N . ASN A 1 230 ? 23.461 -20.771 2.342 1.00 49.72 271 ASN A N 1
ATOM 3613 C CA . ASN A 1 230 ? 23.516 -20.714 3.790 1.00 52.17 271 ASN A CA 1
ATOM 3614 C C . ASN A 1 230 ? 23.331 -22.080 4.414 1.00 54.67 271 ASN A C 1
ATOM 3615 O O . ASN A 1 230 ? 23.397 -22.168 5.633 1.00 52.16 271 ASN A O 1
ATOM 3626 N N . THR A 1 231 ? 23.100 -23.128 3.603 1.00 54.39 272 THR A N 1
ATOM 3627 C CA . THR A 1 231 ? 23.233 -24.518 4.052 1.00 53.59 272 THR A CA 1
ATOM 3628 C C . THR A 1 231 ? 24.557 -25.149 3.625 1.00 53.26 272 THR A C 1
ATOM 3629 O O . THR A 1 231 ? 24.780 -26.337 3.909 1.00 56.94 272 THR A O 1
ATOM 3640 N N . HIS A 1 232 ? 25.393 -24.414 2.870 1.00 54.79 273 HIS A N 1
ATOM 3641 C CA . HIS A 1 232 ? 26.663 -24.917 2.334 1.00 55.53 273 HIS A CA 1
ATOM 3642 C C . HIS A 1 232 ? 26.473 -26.169 1.474 1.00 55.40 273 HIS A C 1
ATOM 3643 O O . HIS A 1 232 ? 27.304 -27.088 1.503 1.00 55.88 273 HIS A O 1
ATOM 3657 N N . ALA A 1 233 ? 25.353 -26.247 0.753 1.00 55.07 274 ALA A N 1
ATOM 3658 C CA . ALA A 1 233 ? 24.991 -27.517 0.078 1.00 53.29 274 ALA A CA 1
ATOM 3659 C C . ALA A 1 233 ? 24.515 -27.273 -1.344 1.00 52.18 274 ALA A C 1
ATOM 3660 O O . ALA A 1 233 ? 23.959 -26.207 -1.656 1.00 53.18 274 ALA A O 1
ATOM 3667 N N . VAL A 1 234 ? 24.743 -28.266 -2.194 1.00 54.03 275 VAL A N 1
ATOM 3668 C CA . VAL A 1 234 ? 24.185 -28.319 -3.538 1.00 51.54 275 VAL A CA 1
ATOM 3669 C C . VAL A 1 234 ? 23.152 -29.430 -3.570 1.00 53.28 275 VAL A C 1
ATOM 3670 O O . VAL A 1 234 ? 23.463 -30.577 -3.237 1.00 54.32 275 VAL A O 1
ATOM 3683 N N . TYR A 1 235 ? 21.919 -29.087 -3.900 1.00 53.81 276 TYR A N 1
ATOM 3684 C CA . TYR A 1 235 ? 20.846 -30.074 -4.025 1.00 50.89 276 TYR A CA 1
ATOM 3685 C C . TYR A 1 235 ? 20.664 -30.466 -5.473 1.00 52.39 276 TYR A C 1
ATOM 3686 O O . TYR A 1 235 ? 20.537 -29.592 -6.347 1.00 51.70 276 TYR A O 1
ATOM 3704 N N . LYS A 1 236 ? 20.646 -31.773 -5.732 1.00 53.51 277 LYS A N 1
ATOM 3705 C CA . LYS A 1 236 ? 20.139 -32.273 -7.000 1.00 51.34 277 LYS A CA 1
ATOM 3706 C C . LYS A 1 236 ? 18.666 -32.616 -6.803 1.00 54.13 277 LYS A C 1
ATOM 3707 O O . LYS A 1 236 ? 18.311 -33.396 -5.907 1.00 55.52 277 LYS A O 1
ATOM 3726 N N . VAL A 1 237 ? 17.819 -32.055 -7.658 1.00 51.09 278 VAL A N 1
ATOM 3727 C CA . VAL A 1 237 ? 16.364 -32.090 -7.528 1.00 53.53 278 VAL A CA 1
ATOM 3728 C C . VAL A 1 237 ? 15.771 -32.707 -8.788 1.00 55.57 278 VAL A C 1
ATOM 3729 O O . VAL A 1 237 ? 16.122 -32.310 -9.910 1.00 54.80 278 VAL A O 1
ATOM 3742 N N . ASP A 1 238 ? 14.863 -33.651 -8.597 1.00 55.98 279 ASP A N 1
ATOM 3743 C CA . ASP A 1 238 ? 14.179 -34.296 -9.712 1.00 59.29 279 ASP A CA 1
ATOM 3744 C C . ASP A 1 238 ? 13.361 -33.285 -10.505 1.00 60.09 279 ASP A C 1
ATOM 3745 O O . ASP A 1 238 ? 12.500 -32.590 -9.955 1.00 57.29 279 ASP A O 1
ATOM 3754 N N . ARG A 1 239 ? 13.641 -33.214 -11.804 1.00 62.87 280 ARG A N 1
ATOM 3755 C CA . ARG A 1 239 ? 13.028 -32.207 -12.667 1.00 62.47 280 ARG A CA 1
ATOM 3756 C C . ARG A 1 239 ? 11.500 -32.266 -12.627 1.00 66.00 280 ARG A C 1
ATOM 3757 O O . ARG A 1 239 ? 10.833 -31.239 -12.771 1.00 69.43 280 ARG A O 1
ATOM 3778 N N . HIS A 1 240 ? 10.931 -33.428 -12.380 1.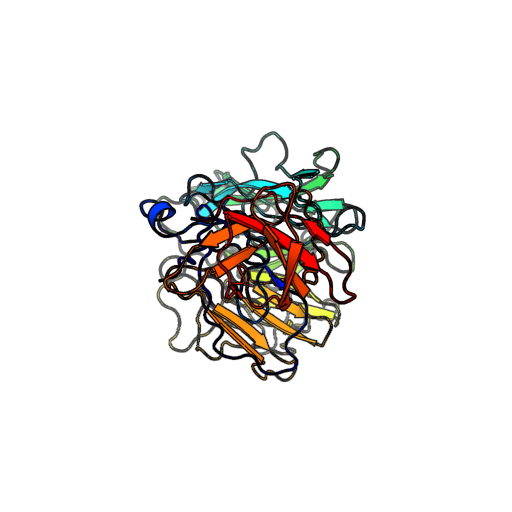00 63.14 281 HIS A N 1
ATOM 3779 C CA . HIS A 1 240 ? 9.488 -33.610 -12.487 1.00 71.80 281 HIS A CA 1
ATOM 3780 C C . HIS A 1 240 ? 8.798 -33.841 -11.152 1.00 71.36 281 HIS A C 1
ATOM 3781 O O . HIS A 1 240 ? 7.728 -33.266 -10.917 1.00 72.65 281 HIS A O 1
ATOM 3795 N N . SER A 1 241 ? 9.386 -34.656 -10.265 1.00 63.35 282 SER A N 1
ATOM 3796 C CA . SER A 1 241 ? 8.781 -34.929 -8.963 1.00 63.24 282 SER A CA 1
ATOM 3797 C C . SER A 1 241 ? 9.154 -33.911 -7.890 1.00 66.09 282 SER A C 1
ATOM 3798 O O . SER A 1 241 ? 8.412 -33.761 -6.915 1.00 68.07 282 SER A O 1
ATOM 3806 N N . GLY A 1 242 ? 10.275 -33.213 -8.039 1.00 63.91 283 GLY A N 1
ATOM 3807 C CA . GLY A 1 242 ? 10.720 -32.302 -7.002 1.00 60.94 283 GLY A CA 1
ATOM 3808 C C . GLY A 1 242 ? 11.434 -32.950 -5.834 1.00 62.89 283 GLY A C 1
ATOM 3809 O O . GLY A 1 242 ? 11.895 -32.234 -4.931 1.00 59.23 283 GLY A O 1
ATOM 3813 N N . ASP A 1 243 ? 11.561 -34.279 -5.807 1.00 61.56 284 ASP A N 1
ATOM 3814 C CA . ASP A 1 243 ? 12.264 -34.905 -4.693 1.00 64.34 284 ASP A CA 1
ATOM 3815 C C . ASP A 1 243 ? 13.743 -34.552 -4.745 1.00 60.75 284 ASP A C 1
ATOM 3816 O O . ASP A 1 243 ? 14.331 -34.473 -5.830 1.00 57.99 284 ASP A O 1
ATOM 3825 N N . ILE A 1 244 ? 14.354 -34.381 -3.569 1.00 58.96 285 ILE A N 1
ATOM 3826 C CA . ILE A 1 244 ? 15.797 -34.214 -3.519 1.00 57.21 285 ILE A CA 1
ATOM 3827 C C . ILE A 1 244 ? 16.463 -35.536 -3.857 1.00 60.98 285 ILE A C 1
ATOM 3828 O O . ILE A 1 244 ? 16.232 -36.552 -3.186 1.00 62.32 285 ILE A O 1
ATOM 3844 N N . ILE A 1 245 ? 17.329 -35.513 -4.874 1.00 56.81 286 ILE A N 1
ATOM 3845 C CA . ILE A 1 245 ? 18.016 -36.724 -5.309 1.00 62.88 286 ILE A CA 1
ATOM 3846 C C . ILE A 1 245 ? 19.257 -36.936 -4.469 1.00 59.99 286 ILE A C 1
ATOM 3847 O O . ILE A 1 245 ? 19.506 -38.044 -4.004 1.00 58.44 286 ILE A O 1
ATOM 3863 N N . TRP A 1 246 ? 20.040 -35.881 -4.248 1.00 57.49 287 TRP A N 1
ATOM 3864 C CA . TRP A 1 246 ? 21.112 -35.957 -3.266 1.00 56.83 287 TRP A CA 1
ATOM 3865 C C . TRP A 1 246 ? 21.467 -34.564 -2.764 1.00 54.57 287 TRP A C 1
ATOM 3866 O O . TRP A 1 246 ? 21.128 -33.543 -3.383 1.00 56.30 287 TRP A O 1
ATOM 3887 N N . ARG A 1 247 ? 22.215 -34.551 -1.663 1.00 53.47 288 ARG A N 1
ATOM 3888 C CA . ARG A 1 247 ? 22.808 -33.346 -1.070 1.00 54.10 288 ARG A CA 1
ATOM 3889 C C . ARG A 1 247 ? 24.326 -33.474 -1.162 1.00 54.84 288 ARG A C 1
ATOM 3890 O O . ARG A 1 247 ? 24.915 -34.425 -0.624 1.00 55.95 288 ARG A O 1
ATOM 3911 N N . LEU A 1 248 ? 24.958 -32.524 -1.799 1.00 52.15 289 LEU A N 1
ATOM 3912 C CA . LEU A 1 248 ? 26.410 -32.429 -1.809 1.00 53.10 289 LEU A CA 1
ATOM 3913 C C . LEU A 1 248 ? 26.811 -31.299 -0.869 1.00 55.18 289 LEU A C 1
ATOM 3914 O O . LEU A 1 248 ? 26.501 -30.157 -1.149 1.00 53.89 289 LEU A O 1
ATOM 3930 N N . GLY A 1 249 ? 27.526 -31.624 0.206 1.00 57.88 290 GLY A N 1
ATOM 3931 C CA . GLY A 1 249 ? 27.914 -30.672 1.229 1.00 57.14 290 GLY A CA 1
ATOM 3932 C C . GLY A 1 249 ? 26.862 -30.561 2.314 1.00 57.12 290 GLY A C 1
ATOM 3933 O O . GLY A 1 249 ? 25.752 -31.083 2.207 1.00 56.47 290 GLY A O 1
ATOM 3937 N N . GLY A 1 250 ? 27.204 -29.783 3.365 1.00 59.99 291 GLY A N 1
ATOM 3938 C CA . GLY A 1 250 ? 26.218 -29.404 4.348 1.00 56.55 291 GLY A CA 1
ATOM 3939 C C . GLY A 1 250 ? 26.088 -30.413 5.485 1.00 59.67 291 GLY A C 1
ATOM 3940 O O . GLY A 1 250 ? 26.854 -31.374 5.613 1.00 58.55 291 GLY A O 1
ATOM 3944 N N . LYS A 1 251 ? 25.064 -30.183 6.313 1.00 57.33 292 LYS A N 1
ATOM 3945 C CA . LYS A 1 251 ? 24.845 -30.954 7.541 1.00 59.01 292 LYS A CA 1
ATOM 3946 C C . LYS A 1 251 ? 24.220 -32.317 7.267 1.00 60.07 292 LYS A C 1
ATOM 3947 O O . LYS A 1 251 ? 24.202 -33.170 8.153 1.00 60.83 292 LYS A O 1
ATOM 3966 N N . LYS A 1 252 ? 23.700 -32.542 6.063 1.00 58.52 293 LYS A N 1
ATOM 3967 C CA . LYS A 1 252 ? 23.152 -33.846 5.694 1.00 61.51 293 LYS A CA 1
ATOM 3968 C C . LYS A 1 252 ? 23.850 -34.345 4.441 1.00 61.64 293 LYS A C 1
ATOM 3969 O O . LYS A 1 252 ? 23.246 -34.992 3.590 1.00 63.24 293 LYS A O 1
ATOM 3988 N N . ASN A 1 253 ? 25.152 -34.061 4.355 1.00 57.91 294 ASN A N 1
ATOM 3989 C CA . ASN A 1 253 ? 25.952 -34.398 3.204 1.00 60.70 294 ASN A CA 1
ATOM 3990 C C . ASN A 1 253 ? 25.793 -35.877 2.883 1.00 60.06 294 ASN A C 1
ATOM 3991 O O . ASN A 1 253 ? 25.889 -36.722 3.759 1.00 57.94 294 ASN A O 1
ATOM 4002 N N . ASP A 1 254 ? 25.543 -36.179 1.623 1.00 57.68 295 ASP A N 1
ATOM 4003 C CA . ASP A 1 254 ? 25.432 -37.567 1.169 1.00 61.04 295 ASP A CA 1
ATOM 4004 C C . ASP A 1 254 ? 26.760 -38.133 0.680 1.00 58.01 295 ASP A C 1
ATOM 4005 O O . ASP A 1 254 ? 26.866 -39.342 0.448 1.00 60.83 295 ASP A O 1
ATOM 4014 N N . PHE A 1 255 ? 27.768 -37.289 0.525 1.00 58.12 296 PHE A N 1
ATOM 4015 C CA . PHE A 1 255 ? 28.998 -37.617 -0.183 1.00 58.76 296 PHE A CA 1
ATOM 4016 C C . PHE A 1 255 ? 30.154 -37.743 0.789 1.00 64.80 296 PHE A C 1
ATOM 4017 O O . PHE A 1 255 ? 30.246 -36.993 1.762 1.00 64.34 296 PHE A O 1
ATOM 4034 N N . THR A 1 256 ? 31.046 -38.669 0.505 1.00 61.56 297 THR A N 1
ATOM 4035 C CA . THR A 1 256 ? 32.305 -38.776 1.227 1.00 62.77 297 THR A CA 1
ATOM 4036 C C . THR A 1 256 ? 33.307 -37.811 0.607 1.00 65.74 297 THR A C 1
ATOM 4037 O O . THR A 1 256 ? 33.734 -37.994 -0.527 1.00 62.71 297 THR A O 1
ATOM 4048 N N . MET A 1 257 ? 33.703 -36.788 1.358 1.00 62.12 298 MET A N 1
ATOM 4049 C CA . MET A 1 257 ? 34.530 -35.706 0.818 1.00 64.69 298 MET A CA 1
ATOM 4050 C C . MET A 1 257 ? 36.001 -35.971 1.076 1.00 68.17 298 MET A C 1
ATOM 4051 O O . MET A 1 257 ? 36.398 -36.210 2.217 1.00 72.06 298 MET A O 1
ATOM 4065 N N A GLU A 1 258 ? 36.807 -35.908 0.021 0.52 67.31 299 GLU A N 1
ATOM 4066 N N B GLU A 1 258 ? 36.810 -35.943 0.024 0.48 67.31 299 GLU A N 1
ATOM 4067 C CA A GLU A 1 258 ? 38.252 -35.948 0.186 0.52 69.44 299 GLU A CA 1
ATOM 4068 C CA B GLU A 1 258 ? 38.247 -35.997 0.245 0.48 69.43 299 GLU A CA 1
ATOM 4069 C C A GLU A 1 258 ? 38.742 -34.642 0.812 0.52 72.05 299 GLU A C 1
ATOM 4070 C C B GLU A 1 258 ? 38.717 -34.678 0.869 0.48 72.05 299 GLU A C 1
ATOM 4071 O O A GLU A 1 258 ? 38.068 -33.604 0.767 0.52 68.89 299 GLU A O 1
ATOM 4072 O O B GLU A 1 258 ? 38.002 -33.665 0.880 0.48 68.83 299 GLU A O 1
ATOM 4095 N N . LYS A 1 259 ? 39.938 -34.697 1.396 1.00 74.15 300 LYS A N 1
ATOM 4096 C CA . LYS A 1 259 ? 40.482 -33.523 2.071 1.00 75.96 300 LYS A CA 1
ATOM 4097 C C . LYS A 1 259 ? 40.570 -32.336 1.120 1.00 72.62 300 LYS A C 1
ATOM 4098 O O . LYS A 1 259 ? 41.122 -32.440 0.019 1.00 71.51 300 LYS A O 1
ATOM 4118 N N . GLY A 1 260 ? 40.009 -31.207 1.548 1.00 73.17 301 GLY A N 1
ATOM 4119 C CA . GLY A 1 260 ? 40.039 -29.986 0.772 1.00 68.92 301 GLY A CA 1
ATOM 4120 C C . GLY A 1 260 ? 38.882 -29.795 -0.182 1.00 71.07 301 GLY A C 1
ATOM 4121 O O . GLY A 1 260 ? 38.851 -28.789 -0.914 1.00 65.53 301 GLY A O 1
ATOM 4125 N N . ALA A 1 261 ? 37.925 -30.716 -0.212 1.00 66.42 302 ALA A N 1
ATOM 4126 C CA . ALA A 1 261 ? 36.832 -30.611 -1.172 1.00 67.31 302 ALA A CA 1
ATOM 4127 C C . ALA A 1 261 ? 35.588 -29.940 -0.608 1.00 62.26 302 ALA A C 1
ATOM 4128 O O . ALA A 1 261 ? 34.723 -29.550 -1.387 1.00 62.60 302 ALA A O 1
ATOM 4135 N N . SER A 1 262 ? 35.459 -29.822 0.715 1.00 62.64 303 SER A N 1
ATOM 4136 C CA . SER A 1 262 ? 34.315 -29.124 1.284 1.00 62.74 303 SER A CA 1
ATOM 4137 C C . SER A 1 262 ? 34.371 -27.645 0.915 1.00 60.27 303 SER A C 1
ATOM 4138 O O . SER A 1 262 ? 35.444 -27.052 0.881 1.00 62.76 303 SER A O 1
ATOM 4146 N N . PHE A 1 263 ? 33.208 -27.070 0.615 1.00 58.12 304 PHE A N 1
ATOM 4147 C CA . PHE A 1 263 ? 33.030 -25.636 0.341 1.00 56.48 304 PHE A CA 1
ATOM 4148 C C . PHE A 1 263 ? 32.106 -25.046 1.410 1.00 56.12 304 PHE A C 1
ATOM 4149 O O . PHE A 1 263 ? 31.510 -25.774 2.232 1.00 57.11 304 PHE A O 1
ATOM 4166 N N . ALA A 1 264 ? 31.999 -23.719 1.424 1.00 56.09 305 ALA A N 1
ATOM 4167 C CA . ALA A 1 264 ? 31.150 -23.036 2.397 1.00 55.55 305 ALA A CA 1
ATOM 4168 C C . ALA A 1 264 ? 30.687 -21.703 1.805 1.00 56.15 305 ALA A C 1
ATOM 4169 O O . ALA A 1 264 ? 31.437 -21.029 1.100 1.00 54.87 305 ALA A O 1
ATOM 4176 N N . TRP A 1 265 ? 29.428 -21.372 2.040 1.00 52.46 306 TRP A N 1
ATOM 4177 C CA . TRP A 1 265 ? 28.858 -20.090 1.595 1.00 51.38 306 TRP A CA 1
ATOM 4178 C C . TRP A 1 265 ? 29.053 -19.876 0.111 1.00 51.16 306 TRP A C 1
ATOM 4179 O O . TRP A 1 265 ? 29.317 -18.744 -0.336 1.00 52.87 306 TRP A O 1
ATOM 4200 N N . GLN A 1 266 ? 28.876 -20.983 -0.673 1.00 51.17 307 GLN A N 1
ATOM 4201 C CA . GLN A 1 266 ? 29.320 -20.971 -2.055 1.00 50.58 307 GLN A CA 1
ATOM 4202 C C . GLN A 1 266 ? 28.314 -20.294 -2.987 1.00 49.53 307 GLN A C 1
ATOM 4203 O O . GLN A 1 266 ? 27.128 -20.156 -2.670 1.00 51.18 307 GLN A O 1
ATOM 4217 N N . HIS A 1 267 ? 28.776 -20.034 -4.220 1.00 49.21 308 HIS A N 1
ATOM 4218 C CA . HIS A 1 267 ? 27.992 -19.480 -5.314 1.00 49.67 308 HIS A CA 1
ATOM 4219 C C . HIS A 1 267 ? 28.290 -20.231 -6.619 1.00 50.57 308 HIS A C 1
ATOM 4220 O O . HIS A 1 267 ? 29.245 -21.002 -6.717 1.00 52.14 308 HIS A O 1
ATOM 4234 N N . ASP A 1 268 ? 27.416 -20.027 -7.604 1.00 50.66 309 ASP A N 1
ATOM 4235 C CA . ASP A 1 268 ? 27.643 -20.330 -9.017 1.00 50.99 309 ASP A CA 1
ATOM 4236 C C . ASP A 1 268 ? 28.122 -21.750 -9.248 1.00 50.50 309 ASP A C 1
ATOM 4237 O O . ASP A 1 268 ? 29.312 -21.999 -9.492 1.00 52.09 309 ASP A O 1
ATOM 4246 N N . VAL A 1 269 ? 27.177 -22.680 -9.234 1.00 52.30 310 VAL A N 1
ATOM 4247 C CA . VAL A 1 269 ? 27.458 -24.103 -9.328 1.00 50.29 310 VAL A CA 1
ATOM 4248 C C . VAL A 1 269 ? 26.966 -24.581 -10.681 1.00 50.87 310 VAL A C 1
ATOM 4249 O O . VAL A 1 269 ? 25.834 -24.280 -11.073 1.00 54.02 310 VAL A O 1
ATOM 4262 N N . SER A 1 270 ? 27.782 -25.370 -11.370 1.00 50.81 311 SER A N 1
ATOM 4263 C CA . SER A 1 270 ? 27.333 -25.931 -12.641 1.00 52.09 311 SER A CA 1
ATOM 4264 C C . SER A 1 270 ? 28.117 -27.187 -13.024 1.00 51.86 311 SER A C 1
ATOM 4265 O O . SER A 1 270 ? 29.262 -27.382 -12.609 1.00 51.74 311 SER A O 1
ATOM 4273 N N . ARG A 1 271 ? 27.458 -28.043 -13.799 1.00 54.30 312 ARG A N 1
ATOM 4274 C CA . ARG A 1 271 ? 28.124 -29.142 -14.500 1.00 57.32 312 ARG A CA 1
ATOM 4275 C C . ARG A 1 271 ? 28.948 -28.594 -15.655 1.00 59.03 312 ARG A C 1
ATOM 4276 O O . ARG A 1 271 ? 28.475 -27.751 -16.411 1.00 58.56 312 ARG A O 1
ATOM 4297 N N . GLU A 1 272 ? 30.190 -29.053 -15.782 1.00 57.39 313 GLU A N 1
ATOM 4298 C CA . GLU A 1 272 ? 31.096 -28.517 -16.788 1.00 59.65 313 GLU A CA 1
ATOM 4299 C C . GLU A 1 272 ? 31.305 -29.579 -17.854 1.00 61.70 313 GLU A C 1
ATOM 4300 O O . GLU A 1 272 ? 30.964 -30.762 -17.678 1.00 59.23 313 GLU A O 1
ATOM 4312 N N . GLY A 1 273 ? 31.866 -29.149 -18.991 1.00 64.26 314 GLY A N 1
ATOM 4313 C CA . GLY A 1 273 ? 32.014 -30.086 -20.107 1.00 63.94 314 GLY A CA 1
ATOM 4314 C C . GLY A 1 273 ? 33.033 -31.186 -19.880 1.00 64.02 314 GLY A C 1
ATOM 4315 O O . GLY A 1 273 ? 32.966 -32.215 -20.547 1.00 67.55 314 GLY A O 1
ATOM 4319 N N . ASP A 1 274 ? 33.987 -30.987 -18.976 1.00 67.74 315 ASP A N 1
ATOM 4320 C CA . ASP A 1 274 ? 34.964 -32.029 -18.674 1.00 65.16 315 ASP A CA 1
ATOM 4321 C C . ASP A 1 274 ? 34.441 -33.027 -17.660 1.00 66.66 315 ASP A C 1
ATOM 4322 O O . ASP A 1 274 ? 35.183 -33.916 -17.230 1.00 66.38 315 ASP A O 1
ATOM 4331 N N . GLY A 1 275 ? 33.162 -32.944 -17.304 1.00 66.23 316 GLY A N 1
ATOM 4332 C CA . GLY A 1 275 ? 32.584 -33.837 -16.317 1.00 63.45 316 GLY A CA 1
ATOM 4333 C C . GLY A 1 275 ? 32.610 -33.304 -14.891 1.00 56.86 316 GLY A C 1
ATOM 4334 O O . GLY A 1 275 ? 31.869 -33.820 -14.037 1.00 57.59 316 GLY A O 1
ATOM 4338 N N . THR A 1 276 ? 33.433 -32.297 -14.614 1.00 58.40 317 THR A N 1
ATOM 4339 C CA . THR A 1 276 ? 33.526 -31.781 -13.249 1.00 58.78 317 THR A CA 1
ATOM 4340 C C . THR A 1 276 ? 32.299 -30.947 -12.889 1.00 57.91 317 THR A C 1
ATOM 4341 O O . THR A 1 276 ? 31.486 -30.564 -13.737 1.00 58.91 317 THR A O 1
ATOM 4352 N N . LEU A 1 277 ? 32.169 -30.672 -11.599 1.00 59.15 318 LEU A N 1
ATOM 4353 C CA . LEU A 1 277 ? 31.184 -29.730 -11.067 1.00 58.57 318 LEU A CA 1
ATOM 4354 C C . LEU A 1 277 ? 31.950 -28.512 -10.559 1.00 54.89 318 LEU A C 1
ATOM 4355 O O . LEU A 1 277 ? 32.857 -28.648 -9.739 1.00 54.80 318 LEU A O 1
ATOM 4371 N N . SER A 1 278 ? 31.638 -27.328 -11.099 1.00 52.53 319 SER A N 1
ATOM 4372 C CA . SER A 1 278 ? 32.312 -26.104 -10.686 1.00 52.71 319 SER A CA 1
ATOM 4373 C C . SER A 1 278 ? 31.531 -25.496 -9.530 1.00 52.69 319 SER A C 1
ATOM 4374 O O . SER A 1 278 ? 30.305 -25.533 -9.498 1.00 53.56 319 SER A O 1
ATOM 4382 N N . VAL A 1 279 ? 32.259 -24.965 -8.560 1.00 54.54 320 VAL A N 1
ATOM 4383 C CA . VAL A 1 279 ? 31.687 -24.328 -7.392 1.00 53.16 320 VAL A CA 1
ATOM 4384 C C . VAL A 1 279 ? 32.576 -23.125 -7.108 1.00 53.57 320 VAL A C 1
ATOM 4385 O O . VAL A 1 279 ? 33.791 -23.293 -6.939 1.00 53.33 320 VAL A O 1
ATOM 4398 N N . PHE A 1 280 ? 31.992 -21.918 -7.058 1.00 50.18 321 PHE A N 1
ATOM 4399 C CA . PHE A 1 280 ? 32.741 -20.777 -6.550 1.00 51.39 321 PHE A CA 1
ATOM 4400 C C . PHE A 1 280 ? 32.675 -20.833 -5.026 1.00 50.62 321 PHE A C 1
ATOM 4401 O O . PHE A 1 280 ? 31.627 -20.538 -4.431 1.00 50.32 321 PHE A O 1
ATOM 4418 N N . ASP A 1 281 ? 33.780 -21.162 -4.382 1.00 53.51 322 ASP A N 1
ATOM 4419 C CA . ASP A 1 281 ? 33.777 -21.469 -2.955 1.00 53.59 322 ASP A CA 1
ATOM 4420 C C . ASP A 1 281 ? 34.234 -20.200 -2.244 1.00 52.82 322 ASP A C 1
ATOM 4421 O O . ASP A 1 281 ? 35.422 -19.979 -2.005 1.00 54.72 322 ASP A O 1
ATOM 4430 N N . ASN A 1 282 ? 33.269 -19.351 -1.915 1.00 52.62 323 ASN A N 1
ATOM 4431 C CA . ASN A 1 282 ? 33.586 -18.125 -1.184 1.00 53.54 323 ASN A CA 1
ATOM 4432 C C . ASN A 1 282 ? 34.411 -18.447 0.049 1.00 55.23 323 ASN A C 1
ATOM 4433 O O . ASN A 1 282 ? 35.304 -17.674 0.429 1.00 56.75 323 ASN A O 1
ATOM 4444 N N . ALA A 1 283 ? 34.132 -19.603 0.680 1.00 53.93 324 ALA A N 1
ATOM 4445 C CA . ALA A 1 283 ? 34.793 -20.105 1.878 1.00 54.45 324 ALA A CA 1
ATOM 4446 C C . ALA A 1 283 ? 34.519 -19.232 3.100 1.00 60.84 324 ALA A C 1
ATOM 4447 O O . ALA A 1 283 ? 35.038 -19.518 4.179 1.00 62.16 324 ALA A O 1
ATOM 4454 N N . ALA A 1 284 ? 33.710 -18.192 2.969 1.00 59.46 325 ALA A N 1
ATOM 4455 C CA . ALA A 1 284 ? 33.424 -17.322 4.109 1.00 60.38 325 ALA A CA 1
ATOM 4456 C C . ALA A 1 284 ? 32.219 -16.457 3.790 1.00 58.99 325 ALA A C 1
ATOM 4457 O O . ALA A 1 284 ? 31.830 -16.321 2.632 1.00 57.65 325 ALA A O 1
ATOM 4464 N N . ALA A 1 285 ? 31.640 -15.869 4.848 1.00 59.04 326 ALA A N 1
ATOM 4465 C CA . ALA A 1 285 ? 30.480 -15.002 4.743 1.00 58.68 326 ALA A CA 1
ATOM 4466 C C . ALA A 1 285 ? 30.740 -13.817 5.686 1.00 57.06 326 ALA A C 1
ATOM 4467 O O . ALA A 1 285 ? 31.799 -13.729 6.315 1.00 61.07 326 ALA A O 1
ATOM 4474 N N . GLY A 1 286 ? 29.757 -12.951 5.845 1.00 60.84 327 GLY A N 1
ATOM 4475 C CA . GLY A 1 286 ? 29.924 -11.836 6.762 1.00 61.07 327 GLY A CA 1
ATOM 4476 C C . GLY A 1 286 ? 30.041 -12.294 8.204 1.00 67.27 327 GLY A C 1
ATOM 4477 O O . GLY A 1 286 ? 29.593 -13.374 8.576 1.00 65.42 327 GLY A O 1
ATOM 4481 N N . SER A 1 287 ? 30.625 -11.424 9.031 1.00 66.24 328 SER A N 1
ATOM 4482 C CA . SER A 1 287 ? 30.938 -11.790 10.418 1.00 70.62 328 SER A CA 1
ATOM 4483 C C . SER A 1 287 ? 29.689 -12.069 11.251 1.00 71.51 328 SER A C 1
ATOM 4484 O O . SER A 1 287 ? 29.716 -12.915 12.153 1.00 75.55 328 SER A O 1
ATOM 4492 N N A ILE A 1 288 ? 28.586 -11.378 11.007 0.07 66.51 329 ILE A N 1
ATOM 4493 N N B ILE A 1 288 ? 28.600 -11.357 10.970 0.93 66.12 329 ILE A N 1
ATOM 4494 C CA A ILE A 1 288 ? 27.437 -11.627 11.869 0.07 66.87 329 ILE A CA 1
ATOM 4495 C CA B ILE A 1 288 ? 27.385 -11.495 11.746 0.93 67.49 329 ILE A CA 1
ATOM 4496 C C A ILE A 1 288 ? 26.566 -12.769 11.346 0.07 68.26 329 ILE A C 1
ATOM 4497 C C B ILE A 1 288 ? 26.641 -12.755 11.337 0.93 68.42 329 ILE A C 1
ATOM 4498 O O A ILE A 1 288 ? 25.931 -13.468 12.143 0.07 67.76 329 ILE A O 1
ATOM 4499 O O B ILE A 1 288 ? 26.185 -13.520 12.189 0.93 68.73 329 ILE A O 1
ATOM 4530 N N . GLU A 1 289 ? 26.518 -12.991 10.024 1.00 65.57 330 GLU A N 1
ATOM 4531 C CA . GLU A 1 289 ? 25.755 -14.139 9.548 1.00 66.25 330 GLU A CA 1
ATOM 4532 C C . GLU A 1 289 ? 26.439 -15.444 9.935 1.00 68.21 330 GLU A C 1
ATOM 4533 O O . GLU A 1 289 ? 25.765 -16.462 10.102 1.00 65.07 330 GLU A O 1
ATOM 4546 N N . THR A 1 290 ? 27.760 -15.434 10.104 1.00 70.34 331 THR A N 1
ATOM 4547 C CA . THR A 1 290 ? 28.466 -16.592 10.628 1.00 76.88 331 THR A CA 1
ATOM 4548 C C . THR A 1 290 ? 28.587 -16.408 12.148 1.00 85.65 331 THR A C 1
ATOM 4549 O O . THR A 1 290 ? 27.996 -15.499 12.743 1.00 81.71 331 THR A O 1
ATOM 4560 N N . GLY A 1 291 ? 29.384 -17.236 12.804 1.00 95.53 332 GLY A N 1
ATOM 4561 C CA . GLY A 1 291 ? 29.655 -16.984 14.211 1.00 97.05 332 GLY A CA 1
ATOM 4562 C C . GLY A 1 291 ? 30.262 -15.611 14.400 1.00 107.95 332 GLY A C 1
ATOM 4563 O O . GLY A 1 291 ? 29.607 -14.679 14.892 1.00 105.74 332 GLY A O 1
ATOM 4567 N N . GLY A 1 292 ? 31.528 -15.477 14.004 1.00 114.57 333 GLY A N 1
ATOM 4568 C CA . GLY A 1 292 ? 32.220 -14.196 14.017 1.00 111.36 333 GLY A CA 1
ATOM 4569 C C . GLY A 1 292 ? 33.141 -14.118 12.816 1.00 114.36 333 GLY A C 1
ATOM 4570 O O . GLY A 1 292 ? 32.797 -14.625 11.743 1.00 104.42 333 GLY A O 1
ATOM 4574 N N . GLY A 1 293 ? 34.315 -13.511 12.977 1.00 116.30 334 GLY A N 1
ATOM 4575 C CA . GLY A 1 293 ? 35.267 -13.462 11.884 1.00 121.51 334 GLY A CA 1
ATOM 4576 C C . GLY A 1 293 ? 35.670 -14.846 11.403 1.00 121.15 334 GLY A C 1
ATOM 4577 O O . GLY A 1 293 ? 35.448 -15.859 12.065 1.00 114.33 334 GLY A O 1
ATOM 4581 N N . ALA A 1 294 ? 36.284 -14.881 10.202 1.00 118.14 335 ALA A N 1
ATOM 4582 C CA . ALA A 1 294 ? 36.767 -16.120 9.612 1.00 111.88 335 ALA A CA 1
ATOM 4583 C C . ALA A 1 294 ? 38.227 -16.352 9.974 1.00 108.04 335 ALA A C 1
ATOM 4584 O O . ALA A 1 294 ? 38.958 -15.410 10.287 1.00 108.50 335 ALA A O 1
ATOM 4591 N N . PRO A 1 295 ? 38.690 -17.599 9.928 1.00 105.20 336 PRO A N 1
ATOM 4592 C CA . PRO A 1 295 ? 40.090 -17.893 10.294 1.00 107.59 336 PRO A CA 1
ATOM 4593 C C . PRO A 1 295 ? 41.056 -17.036 9.495 1.00 106.64 336 PRO A C 1
ATOM 4594 O O . PRO A 1 295 ? 40.927 -16.921 8.264 1.00 103.06 336 PRO A O 1
ATOM 4605 N N . PRO A 1 296 ? 42.040 -16.416 10.149 1.00 109.59 337 PRO A N 1
ATOM 4606 C CA . PRO A 1 296 ? 43.010 -15.606 9.396 1.00 108.80 337 PRO A CA 1
ATOM 4607 C C . PRO A 1 296 ? 43.678 -16.425 8.301 1.00 100.69 337 PRO A C 1
ATOM 4608 O O . PRO A 1 296 ? 44.055 -17.586 8.499 1.00 99.33 337 PRO A O 1
ATOM 4619 N N . GLY A 1 297 ? 43.813 -15.809 7.130 1.00 92.29 338 GLY A N 1
ATOM 4620 C CA . GLY A 1 297 ? 44.447 -16.455 6.008 1.00 89.23 338 GLY A CA 1
ATOM 4621 C C . GLY A 1 297 ? 43.523 -17.200 5.068 1.00 84.69 338 GLY A C 1
ATOM 4622 O O . GLY A 1 297 ? 43.989 -17.682 4.024 1.00 82.98 338 GLY A O 1
ATOM 4626 N N A THR A 1 298 ? 42.236 -17.311 5.390 0.69 83.79 339 THR A N 1
ATOM 4627 N N B THR A 1 298 ? 42.239 -17.320 5.394 0.31 83.72 339 THR A N 1
ATOM 4628 C CA A THR A 1 298 ? 41.299 -17.972 4.485 0.69 80.03 339 THR A CA 1
ATOM 4629 C CA B THR A 1 298 ? 41.305 -17.971 4.484 0.31 79.99 339 THR A CA 1
ATOM 4630 C C A THR A 1 298 ? 41.019 -17.090 3.273 0.69 75.22 339 THR A C 1
ATOM 4631 C C B THR A 1 298 ? 41.054 -17.086 3.268 0.31 75.13 339 THR A C 1
ATOM 4632 O O A THR A 1 298 ? 40.868 -15.868 3.386 0.69 71.77 339 THR A O 1
ATOM 4633 O O B THR A 1 298 ? 40.947 -15.860 3.378 0.31 71.67 339 THR A O 1
ATOM 4654 N N . VAL A 1 299 ? 40.963 -17.716 2.097 1.00 68.66 340 VAL A N 1
ATOM 4655 C CA . VAL A 1 299 ? 40.736 -17.013 0.839 1.00 67.22 340 VAL A CA 1
ATOM 4656 C C . VAL A 1 299 ? 39.674 -17.757 0.058 1.00 63.94 340 VAL A C 1
ATOM 4657 O O . VAL A 1 299 ? 39.396 -18.927 0.306 1.00 60.38 340 VAL A O 1
ATOM 4671 N N . SER A 1 300 ? 39.084 -17.073 -0.896 1.00 59.23 341 SER A N 1
ATOM 4672 C CA . SER A 1 300 ? 38.123 -17.762 -1.761 1.00 58.48 341 SER A CA 1
ATOM 4673 C C . SER A 1 300 ? 38.837 -18.519 -2.868 1.00 60.03 341 SER A C 1
ATOM 4674 O O . SER A 1 30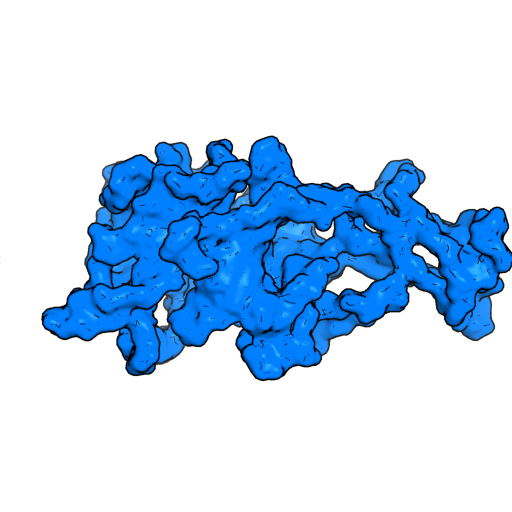0 ? 39.965 -18.193 -3.253 1.00 59.78 341 SER A O 1
ATOM 4682 N N . ARG A 1 301 ? 38.145 -19.526 -3.411 1.00 55.92 342 ARG A N 1
ATOM 4683 C CA . ARG A 1 301 ? 38.698 -20.281 -4.528 1.00 57.94 342 ARG A CA 1
ATOM 4684 C C . ARG A 1 301 ? 37.617 -20.653 -5.519 1.00 54.23 342 ARG A C 1
ATOM 4685 O O . ARG A 1 301 ? 36.463 -20.941 -5.153 1.00 55.04 342 ARG A O 1
ATOM 4706 N N . ALA A 1 302 ? 38.018 -20.666 -6.786 1.00 55.75 343 ALA A N 1
ATOM 4707 C CA . ALA A 1 302 ? 37.219 -21.223 -7.846 1.00 54.70 343 ALA A CA 1
ATOM 4708 C C . ALA A 1 302 ? 37.576 -22.710 -7.937 1.00 57.43 343 ALA A C 1
ATOM 4709 O O . ALA A 1 302 ? 38.723 -23.067 -8.225 1.00 59.38 343 ALA A O 1
ATOM 4716 N N A LEU A 1 303 ? 36.593 -23.564 -7.706 0.94 56.61 344 LEU A N 1
ATOM 4717 N N B LEU A 1 303 ? 36.595 -23.572 -7.674 0.06 56.74 344 LEU A N 1
ATOM 4718 C CA A LEU A 1 303 ? 36.788 -24.990 -7.418 0.94 58.20 344 LEU A CA 1
ATOM 4719 C CA B LEU A 1 303 ? 36.836 -24.989 -7.438 0.06 58.26 344 LEU A CA 1
ATOM 4720 C C A LEU A 1 303 ? 36.138 -25.848 -8.486 0.94 57.91 344 LEU A C 1
ATOM 4721 C C B LEU A 1 303 ? 36.162 -25.832 -8.511 0.06 57.90 344 LEU A C 1
ATOM 4722 O O A LEU A 1 303 ? 34.967 -25.637 -8.811 0.94 57.11 344 LEU A O 1
ATOM 4723 O O B LEU A 1 303 ? 34.998 -25.597 -8.850 0.06 57.10 344 LEU A O 1
ATOM 4754 N N . PHE A 1 304 ? 36.904 -26.806 -9.040 1.00 57.89 345 PHE A N 1
ATOM 4755 C CA . PHE A 1 304 ? 36.380 -27.839 -9.926 1.00 58.50 345 PHE A CA 1
ATOM 4756 C C . PHE A 1 304 ? 36.436 -29.150 -9.149 1.00 59.08 345 PHE A C 1
ATOM 4757 O O . PHE A 1 304 ? 37.522 -29.603 -8.783 1.00 58.75 345 PHE A O 1
ATOM 4775 N N . LEU A 1 305 ? 35.276 -29.742 -8.895 1.00 56.28 346 LEU A N 1
ATOM 4776 C CA . LEU A 1 305 ? 35.165 -30.958 -8.111 1.00 55.56 346 LEU A CA 1
ATOM 4777 C C . LEU A 1 305 ? 34.962 -32.160 -9.038 1.00 56.69 346 LEU A C 1
ATOM 4778 O O . LEU A 1 305 ? 34.156 -32.085 -9.967 1.00 55.21 346 LEU A O 1
ATOM 4794 N N . SER A 1 306 ? 35.713 -33.237 -8.802 1.00 59.63 347 SER A N 1
ATOM 4795 C CA . SER A 1 306 ? 35.409 -34.541 -9.393 1.00 60.15 347 SER A CA 1
ATOM 4796 C C . SER A 1 306 ? 34.360 -35.194 -8.495 1.00 60.95 347 SER A C 1
ATOM 4797 O O . SER A 1 306 ? 34.681 -35.729 -7.425 1.00 61.04 347 SER A O 1
ATOM 4805 N N . VAL A 1 307 ? 33.104 -35.132 -8.911 1.00 55.85 348 VAL A N 1
ATOM 4806 C CA . VAL A 1 307 ? 31.985 -35.674 -8.155 1.00 57.31 348 VAL A CA 1
ATOM 4807 C C . VAL A 1 307 ? 31.544 -36.962 -8.834 1.00 58.89 348 VAL A C 1
ATOM 4808 O O . VAL A 1 307 ? 31.145 -36.945 -10.008 1.00 59.79 348 VAL A O 1
ATOM 4821 N N . ASP A 1 308 ? 31.673 -38.088 -8.121 1.00 57.61 349 ASP A N 1
ATOM 4822 C CA . ASP A 1 308 ? 31.253 -39.407 -8.620 1.00 58.45 349 ASP A CA 1
ATOM 4823 C C . ASP A 1 308 ? 29.925 -39.677 -7.921 1.00 60.31 349 ASP A C 1
ATOM 4824 O O . ASP A 1 308 ? 29.896 -39.993 -6.732 1.00 59.82 349 ASP A O 1
ATOM 4833 N N . THR A 1 309 ? 28.817 -39.521 -8.645 1.00 58.74 350 THR A N 1
ATOM 4834 C CA . THR A 1 309 ? 27.528 -39.605 -7.974 1.00 59.94 350 THR A CA 1
ATOM 4835 C C . THR A 1 309 ? 27.104 -41.040 -7.724 1.00 63.09 350 THR A C 1
ATOM 4836 O O . THR A 1 309 ? 26.268 -41.268 -6.852 1.00 65.30 350 THR A O 1
ATOM 4847 N N . GLU A 1 310 ? 27.657 -41.992 -8.477 1.00 60.87 351 GLU A N 1
ATOM 4848 C CA . GLU A 1 310 ? 27.354 -43.396 -8.254 1.00 63.68 351 GLU A CA 1
ATOM 4849 C C . GLU A 1 310 ? 28.001 -43.902 -6.964 1.00 62.95 351 GLU A C 1
ATOM 4850 O O . GLU A 1 310 ? 27.395 -44.691 -6.216 1.00 59.66 351 GLU A O 1
ATOM 4862 N N . ALA A 1 311 ? 29.247 -43.512 -6.719 1.00 61.76 352 ALA A N 1
ATOM 4863 C CA . ALA A 1 311 ? 29.963 -43.870 -5.500 1.00 66.43 352 ALA A CA 1
ATOM 4864 C C . ALA A 1 311 ? 29.749 -42.867 -4.368 1.00 62.49 352 ALA A C 1
ATOM 4865 O O . ALA A 1 311 ? 30.103 -43.169 -3.220 1.00 62.35 352 ALA A O 1
ATOM 4872 N N A ARG A 1 312 ? 29.135 -41.729 -4.673 0.56 60.90 353 ARG A N 1
ATOM 4873 N N B ARG A 1 312 ? 29.197 -41.696 -4.653 0.44 60.90 353 ARG A N 1
ATOM 4874 C CA A ARG A 1 312 ? 28.970 -40.591 -3.761 0.56 60.31 353 ARG A CA 1
ATOM 4875 C CA B ARG A 1 312 ? 28.962 -40.667 -3.634 0.44 60.42 353 ARG A CA 1
ATOM 4876 C C A ARG A 1 312 ? 30.292 -40.261 -3.083 0.56 61.49 353 ARG A C 1
ATOM 4877 C C B ARG A 1 312 ? 30.282 -40.168 -3.048 0.44 61.54 353 ARG A C 1
ATOM 4878 O O A ARG A 1 312 ? 30.451 -40.341 -1.859 0.56 61.06 353 ARG A O 1
ATOM 4879 O O B ARG A 1 312 ? 30.429 -40.021 -1.826 0.44 61.86 353 ARG A O 1
ATOM 4920 N N . THR A 1 313 ? 31.248 -39.868 -3.927 1.00 59.20 354 THR A N 1
ATOM 4921 C CA . THR A 1 313 ? 32.530 -39.344 -3.482 1.00 59.48 354 THR A CA 1
ATOM 4922 C C . THR A 1 313 ? 32.758 -38.016 -4.180 1.00 59.38 354 THR A C 1
ATOM 4923 O O . THR A 1 313 ? 32.215 -37.768 -5.252 1.00 57.66 354 THR A O 1
ATOM 4934 N N . ALA A 1 314 ? 33.569 -37.166 -3.559 1.00 58.01 355 ALA A N 1
ATOM 4935 C CA . ALA A 1 314 ? 33.939 -35.888 -4.142 1.00 60.44 355 ALA A CA 1
ATOM 4936 C C . ALA A 1 314 ? 35.372 -35.580 -3.751 1.00 63.41 355 ALA A C 1
ATOM 4937 O O . ALA A 1 314 ? 35.761 -35.784 -2.603 1.00 64.55 355 ALA A O 1
ATOM 4944 N N A ARG A 1 315 ? 36.154 -35.106 -4.715 0.51 62.35 356 ARG A N 1
ATOM 4945 N N B ARG A 1 315 ? 36.153 -35.113 -4.722 0.49 62.34 356 ARG A N 1
ATOM 4946 C CA A ARG A 1 315 ? 37.498 -34.638 -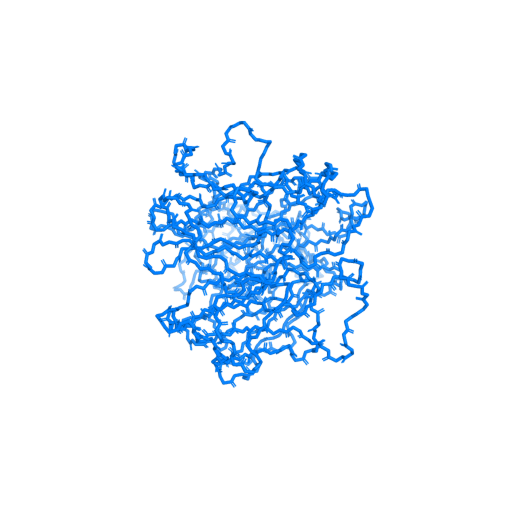4.425 0.51 64.10 356 ARG A CA 1
ATOM 4947 C CA B ARG A 1 315 ? 37.529 -34.697 -4.498 0.49 64.11 356 ARG A CA 1
ATOM 4948 C C A ARG A 1 315 ? 37.825 -33.471 -5.349 0.51 63.42 356 ARG A C 1
ATOM 4949 C C B ARG A 1 315 ? 37.818 -33.465 -5.353 0.49 63.42 356 ARG A C 1
ATOM 4950 O O A ARG A 1 315 ? 37.154 -33.242 -6.360 0.51 61.55 356 ARG A O 1
ATOM 4951 O O B ARG A 1 315 ? 37.106 -33.176 -6.319 0.49 61.55 356 ARG A O 1
ATOM 4992 N N . VAL A 1 316 ? 38.871 -32.738 -4.987 1.00 63.80 357 VAL A N 1
ATOM 4993 C CA . VAL A 1 316 ? 39.283 -31.573 -5.759 1.00 61.69 357 VAL A CA 1
ATOM 4994 C C . VAL A 1 316 ? 39.993 -32.056 -7.014 1.00 64.95 357 VAL A C 1
ATOM 4995 O O . VAL A 1 316 ? 41.012 -32.740 -6.934 1.00 65.53 357 VAL A O 1
ATOM 5008 N N . ASP A 1 317 ? 39.463 -31.691 -8.177 1.00 63.59 358 ASP A N 1
ATOM 5009 C CA . ASP A 1 317 ? 40.220 -31.876 -9.404 1.00 65.16 358 ASP A CA 1
ATOM 5010 C C . ASP A 1 317 ? 41.255 -30.771 -9.582 1.00 65.35 358 ASP A C 1
ATOM 5011 O O . ASP A 1 317 ? 42.434 -31.052 -9.855 1.00 65.81 358 ASP A O 1
ATOM 5020 N N A ARG A 1 318 ? 40.818 -29.514 -9.471 0.06 63.46 359 ARG A N 1
ATOM 5021 N N B ARG A 1 318 ? 40.837 -29.512 -9.438 0.94 63.37 359 ARG A N 1
ATOM 5022 C CA A ARG A 1 318 ? 41.682 -28.347 -9.578 0.06 64.05 359 ARG A CA 1
ATOM 5023 C CA B ARG A 1 318 ? 41.769 -28.387 -9.486 0.94 64.15 359 ARG A CA 1
ATOM 5024 C C A ARG A 1 318 ? 41.111 -27.257 -8.676 0.06 63.06 359 ARG A C 1
ATOM 5025 C C B ARG A 1 318 ? 41.061 -27.153 -8.937 0.94 63.32 359 ARG A C 1
ATOM 5026 O O A ARG A 1 318 ? 40.028 -27.402 -8.102 0.06 62.58 359 ARG A O 1
ATOM 5027 O O B ARG A 1 318 ? 39.832 -27.116 -8.838 0.94 61.96 359 ARG A O 1
ATOM 5068 N N . SER A 1 319 ? 41.849 -26.156 -8.551 1.00 63.70 360 SER A N 1
ATOM 5069 C CA . SER A 1 319 ? 41.280 -24.940 -7.991 1.00 64.53 360 SER A CA 1
ATOM 5070 C C . SER A 1 319 ? 42.169 -23.751 -8.324 1.00 65.59 360 SER A C 1
ATOM 5071 O O . SER A 1 319 ? 43.347 -23.908 -8.652 1.00 66.22 360 SER A O 1
ATOM 5080 N N . TYR A 1 320 ? 41.594 -22.546 -8.186 1.00 61.58 361 TYR A N 1
ATOM 5081 C CA . TYR A 1 320 ? 42.254 -21.300 -8.574 1.00 59.79 361 TYR A CA 1
ATOM 5082 C C . TYR A 1 320 ? 41.940 -20.260 -7.510 1.00 62.12 361 TYR A C 1
ATOM 5083 O O . TYR A 1 320 ? 40.775 -20.088 -7.148 1.00 61.60 361 TYR A O 1
ATOM 5101 N N . THR A 1 321 ? 42.972 -19.609 -6.981 1.00 63.05 362 THR A N 1
ATOM 5102 C CA . THR A 1 321 ? 42.809 -18.527 -6.023 1.00 63.23 362 THR A CA 1
ATOM 5103 C C . THR A 1 321 ? 43.260 -17.202 -6.629 1.00 61.09 362 THR A C 1
ATOM 5104 O O . THR A 1 321 ? 43.939 -17.166 -7.656 1.00 62.31 362 THR A O 1
ATOM 5115 N N . SER A 1 322 ? 42.876 -16.101 -5.985 1.00 61.01 363 SER A N 1
ATOM 5116 C CA . SER A 1 322 ? 43.190 -14.780 -6.550 1.00 60.04 363 SER A CA 1
ATOM 5117 C C . SER A 1 322 ? 44.667 -14.456 -6.334 1.00 63.08 363 SER A C 1
ATOM 5118 O O . SER A 1 322 ? 45.192 -14.688 -5.254 1.00 64.48 363 SER A O 1
ATOM 5126 N N . PRO A 1 323 ? 45.350 -13.868 -7.321 1.00 65.97 364 PRO A N 1
ATOM 5127 C CA . PRO A 1 323 ? 46.713 -13.365 -7.064 1.00 68.06 364 PRO A CA 1
ATOM 5128 C C . PRO A 1 323 ? 46.748 -12.229 -6.052 1.00 68.23 364 PRO A C 1
ATOM 5129 O O . PRO A 1 323 ? 47.837 -11.895 -5.570 1.00 66.83 364 PRO A O 1
ATOM 5140 N N . ASP A 1 324 ? 45.591 -11.630 -5.740 1.00 69.14 365 ASP A N 1
ATOM 5141 C CA . ASP A 1 324 ? 45.470 -10.513 -4.804 1.00 67.44 365 ASP A CA 1
ATOM 5142 C C . ASP A 1 324 ? 44.984 -10.955 -3.432 1.00 66.52 365 ASP A C 1
ATOM 5143 O O . ASP A 1 324 ? 44.640 -10.101 -2.614 1.00 65.51 365 ASP A O 1
ATOM 5152 N N . GLY A 1 325 ? 44.925 -12.265 -3.169 1.00 66.37 366 GLY A N 1
ATOM 5153 C CA . GLY A 1 325 ? 44.610 -12.781 -1.841 1.00 66.20 366 GLY A CA 1
ATOM 5154 C C . GLY A 1 325 ? 43.191 -12.551 -1.359 1.00 66.99 366 GLY A C 1
ATOM 5155 O O . GLY A 1 325 ? 42.961 -12.485 -0.149 1.00 67.70 366 GLY A O 1
ATOM 5159 N N . LEU A 1 326 ? 42.232 -12.446 -2.270 1.00 61.58 367 LEU A N 1
ATOM 5160 C CA . LEU A 1 326 ? 40.883 -12.020 -1.921 1.00 60.94 367 LEU A CA 1
ATOM 5161 C C . LEU A 1 326 ? 40.086 -13.076 -1.162 1.00 60.30 367 LEU A C 1
ATOM 5162 O O . LEU A 1 326 ? 40.082 -14.265 -1.509 1.00 59.94 367 LEU A O 1
ATOM 5178 N N . LEU A 1 327 ? 39.347 -12.614 -0.165 1.00 59.51 368 LEU A N 1
ATOM 5179 C CA . LEU A 1 327 ? 38.286 -13.375 0.485 1.00 62.20 368 LEU A CA 1
ATOM 5180 C C . LEU A 1 327 ? 36.974 -12.662 0.168 1.00 59.72 368 LEU A C 1
ATOM 5181 O O . LEU A 1 327 ? 36.717 -11.560 0.684 1.00 57.87 368 LEU A O 1
ATOM 5197 N N . SER A 1 328 ? 36.153 -13.281 -0.679 1.00 58.02 369 SER A N 1
ATOM 5198 C CA . SER A 1 328 ? 34.874 -12.702 -1.090 1.00 58.86 369 SER A CA 1
ATOM 5199 C C . SER A 1 328 ? 33.763 -13.236 -0.199 1.00 58.13 369 SER A C 1
ATOM 5200 O O . SER A 1 328 ? 33.404 -14.412 -0.290 1.00 58.53 369 SER A O 1
ATOM 5208 N N . THR A 1 329 ? 33.214 -12.369 0.661 1.00 57.30 370 THR A N 1
ATOM 5209 C CA . THR A 1 329 ? 32.189 -12.813 1.601 1.00 56.05 370 THR A CA 1
ATOM 5210 C C . THR A 1 329 ? 30.813 -12.950 0.963 1.00 56.72 370 THR A C 1
ATOM 5211 O O . THR A 1 329 ? 29.887 -13.448 1.609 1.00 57.52 370 THR A O 1
ATOM 5222 N N . SER A 1 330 ? 30.657 -12.564 -0.300 1.00 55.01 371 SER A N 1
ATOM 5223 C CA . SER A 1 330 ? 29.411 -12.805 -1.012 1.00 54.81 371 SER A CA 1
ATOM 5224 C C . SER A 1 330 ? 29.669 -12.696 -2.511 1.00 53.19 371 SER A C 1
ATOM 5225 O O . SER A 1 330 ? 30.728 -12.228 -2.917 1.00 53.35 371 SER A O 1
ATOM 5233 N N . GLN A 1 331 ? 28.716 -13.221 -3.316 1.00 52.94 372 GLN A N 1
ATOM 5234 C CA . GLN A 1 331 ? 28.706 -13.083 -4.770 1.00 53.37 372 GLN A CA 1
ATOM 5235 C C . GLN A 1 331 ? 29.845 -13.882 -5.409 1.00 52.50 372 GLN A C 1
ATOM 5236 O O . GLN A 1 331 ? 30.478 -14.691 -4.737 1.00 51.02 372 GLN A O 1
ATOM 5250 N N . GLY A 1 332 ? 30.115 -13.663 -6.686 1.00 49.32 373 GLY A N 1
ATOM 5251 C CA . GLY A 1 332 ? 31.229 -14.291 -7.363 1.00 50.85 373 GLY A CA 1
ATOM 5252 C C . GLY A 1 332 ? 30.787 -15.301 -8.420 1.00 51.39 373 GLY A C 1
ATOM 5253 O O . GLY A 1 332 ? 29.633 -15.724 -8.500 1.00 49.35 373 GLY A O 1
ATOM 5257 N N . SER A 1 333 ? 31.750 -15.686 -9.252 1.00 48.85 374 SER A N 1
ATOM 5258 C CA . SER A 1 333 ? 31.431 -16.573 -10.372 1.00 51.85 374 SER A CA 1
ATOM 5259 C C . SER A 1 333 ? 32.698 -17.236 -10.864 1.00 50.60 374 SER A C 1
ATOM 5260 O O . SER A 1 333 ? 33.803 -16.732 -10.635 1.00 50.72 374 SER A O 1
ATOM 5268 N N . MET A 1 334 ? 32.501 -18.346 -11.577 1.00 49.14 375 MET A N 1
ATOM 5269 C CA . MET A 1 334 ? 33.580 -19.014 -12.278 1.00 51.81 375 MET A CA 1
ATOM 5270 C C . MET A 1 334 ? 33.030 -19.609 -13.561 1.00 51.29 375 MET A C 1
ATOM 5271 O O . MET A 1 334 ? 31.856 -19.958 -13.680 1.00 51.61 375 MET A O 1
ATOM 5285 N N . GLN A 1 335 ? 33.912 -19.778 -14.517 1.00 52.73 376 GLN A N 1
ATOM 5286 C CA . GLN A 1 335 ? 33.515 -20.204 -15.841 1.00 54.96 376 GLN A CA 1
ATOM 5287 C C . GLN A 1 335 ? 34.684 -20.935 -16.469 1.00 52.82 376 GLN A C 1
ATOM 5288 O O . GLN A 1 335 ? 35.821 -20.461 -16.391 1.00 55.89 376 GLN A O 1
ATOM 5302 N N . LEU A 1 336 ? 34.414 -22.125 -16.991 1.00 55.21 377 LEU A N 1
ATOM 5303 C CA . LEU A 1 336 ? 35.388 -22.861 -17.776 1.00 57.83 377 LEU A CA 1
ATOM 5304 C C . LEU A 1 336 ? 35.188 -22.468 -19.229 1.00 56.42 377 LEU A C 1
ATOM 5305 O O . LEU A 1 336 ? 34.078 -22.601 -19.765 1.00 57.40 377 LEU A O 1
ATOM 5321 N N . LEU A 1 337 ? 36.247 -21.990 -19.859 1.00 54.82 378 LEU A N 1
ATOM 5322 C CA . LEU A 1 337 ? 36.157 -21.463 -21.211 1.00 55.84 378 LEU A CA 1
ATOM 5323 C C . LEU A 1 337 ? 36.578 -22.494 -22.245 1.00 60.53 378 LEU A C 1
ATOM 5324 O O . LEU A 1 337 ? 37.260 -23.474 -21.926 1.00 59.74 378 LEU A O 1
ATOM 5340 N N . PRO A 1 338 ? 36.164 -22.316 -23.507 1.00 63.48 379 PRO A N 1
ATOM 5341 C CA . PRO A 1 338 ? 36.383 -23.387 -24.496 1.00 64.48 379 PRO A CA 1
ATOM 5342 C C . PRO A 1 338 ? 37.845 -23.729 -24.715 1.00 64.04 379 PRO A C 1
ATOM 5343 O O . PRO A 1 338 ? 38.131 -24.857 -25.100 1.00 65.97 379 PRO A O 1
ATOM 5354 N N . ASN A 1 339 ? 38.787 -22.800 -24.500 1.00 65.71 380 ASN A N 1
ATOM 5355 C CA . ASN A 1 339 ? 40.198 -23.115 -24.688 1.00 63.86 380 ASN A CA 1
ATOM 5356 C C . ASN A 1 339 ? 40.839 -23.714 -23.438 1.00 63.90 380 ASN A C 1
ATOM 5357 O O . ASN A 1 339 ? 42.062 -23.895 -23.400 1.00 67.95 380 ASN A O 1
ATOM 5368 N N . GLY A 1 340 ? 40.047 -24.001 -22.405 1.00 60.79 381 GLY A N 1
ATOM 5369 C CA . GLY A 1 340 ? 40.578 -24.511 -21.160 1.00 60.44 381 GLY A CA 1
ATOM 5370 C C . GLY A 1 340 ? 40.878 -23.462 -20.115 1.00 60.33 381 GLY A C 1
ATOM 5371 O O . GLY A 1 340 ? 41.227 -23.820 -18.991 1.00 58.61 381 GLY A O 1
ATOM 5375 N N . ASN A 1 341 ? 40.783 -22.180 -20.459 1.00 59.78 382 ASN A N 1
ATOM 5376 C CA . ASN A 1 341 ? 41.005 -21.130 -19.490 1.00 57.51 382 ASN A CA 1
ATOM 5377 C C . ASN A 1 341 ? 39.852 -21.090 -18.490 1.00 54.98 382 ASN A C 1
ATOM 5378 O O . ASN A 1 341 ? 38.753 -21.594 -18.724 1.00 55.12 382 ASN A O 1
ATOM 5389 N N . VAL A 1 342 ? 40.112 -20.458 -17.367 1.00 53.95 383 VAL A N 1
ATOM 5390 C CA . VAL A 1 342 ? 39.115 -20.298 -16.314 1.00 54.54 383 VAL A CA 1
ATOM 5391 C C . VAL A 1 342 ? 39.019 -18.814 -16.017 1.00 54.89 383 VAL A C 1
ATOM 5392 O O . VAL A 1 342 ? 40.044 -18.194 -15.719 1.00 54.83 383 VAL A O 1
ATOM 5405 N N . LEU A 1 343 ? 37.803 -18.253 -16.097 1.00 52.28 384 LEU A N 1
ATOM 5406 C CA . LEU A 1 343 ? 37.526 -16.870 -15.697 1.00 54.69 384 LEU A CA 1
ATOM 5407 C C . LEU A 1 343 ? 36.767 -16.863 -14.365 1.00 51.83 384 LEU A C 1
ATOM 5408 O O . LEU A 1 343 ? 35.777 -17.579 -14.211 1.00 51.39 384 LEU A O 1
ATOM 5424 N N . VAL A 1 344 ? 37.243 -16.071 -13.416 1.00 52.17 385 VAL A N 1
ATOM 5425 C CA . VAL A 1 344 ? 36.682 -15.966 -12.080 1.00 50.44 385 VAL A CA 1
ATOM 5426 C C . VAL A 1 344 ? 36.338 -14.497 -11.816 1.00 52.48 385 VAL A C 1
ATOM 5427 O O . VAL A 1 344 ? 37.188 -13.619 -11.998 1.00 52.42 385 VAL A O 1
ATOM 5440 N N . GLY A 1 345 ? 35.103 -14.254 -11.384 1.00 51.07 386 GLY A N 1
ATOM 5441 C CA . GLY A 1 345 ? 34.692 -12.986 -10.827 1.00 49.39 386 GLY A CA 1
ATOM 5442 C C . GLY A 1 345 ? 34.647 -13.061 -9.307 1.00 51.37 386 GLY A C 1
ATOM 5443 O O . GLY A 1 345 ? 34.085 -13.990 -8.746 1.00 53.39 386 GLY A O 1
ATOM 5447 N N . TRP A 1 346 ? 35.281 -12.086 -8.672 1.00 52.23 387 TRP A N 1
ATOM 5448 C CA . TRP A 1 346 ? 35.513 -12.144 -7.245 1.00 53.09 387 TRP A CA 1
ATOM 5449 C C . TRP A 1 346 ? 34.402 -11.483 -6.439 1.00 54.98 387 TRP A C 1
ATOM 5450 O O . TRP A 1 346 ? 34.569 -11.294 -5.242 1.00 56.78 387 TRP A O 1
ATOM 5471 N N . GLY A 1 347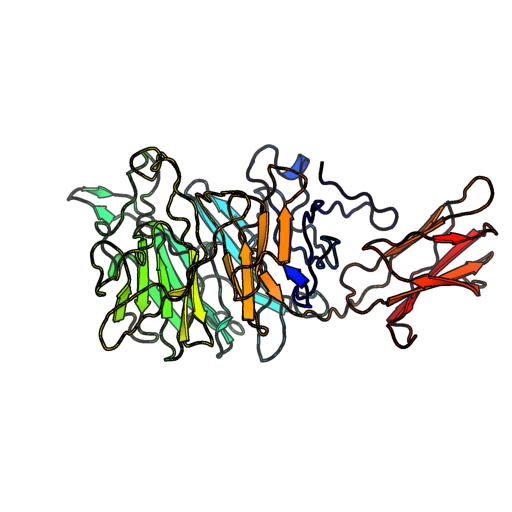 ? 33.238 -11.242 -7.042 1.00 51.14 388 GLY A N 1
ATOM 5472 C CA . GLY A 1 347 ? 32.027 -11.017 -6.281 1.00 53.37 388 GLY A CA 1
ATOM 5473 C C . GLY A 1 347 ? 32.052 -9.719 -5.492 1.00 55.24 388 GLY A C 1
ATOM 5474 O O . GLY A 1 347 ? 32.120 -8.660 -6.086 1.00 54.18 388 GLY A O 1
ATOM 5478 N N . SER A 1 348 ? 32.007 -9.802 -4.149 1.00 52.64 389 SER A N 1
ATOM 5479 C CA . SER A 1 348 ? 32.054 -8.597 -3.323 1.00 56.71 389 SER A CA 1
ATOM 5480 C C . SER A 1 348 ? 33.294 -7.778 -3.582 1.00 56.57 389 SER A C 1
ATOM 5481 O O . SER A 1 348 ? 33.285 -6.554 -3.332 1.00 58.78 389 SER A O 1
ATOM 5489 N N . HIS A 1 349 ? 34.361 -8.395 -4.098 1.00 57.39 390 HIS A N 1
ATOM 5490 C CA . HIS A 1 349 ? 35.518 -7.618 -4.556 1.00 56.79 390 HIS A CA 1
ATOM 5491 C C . HIS A 1 349 ? 35.359 -7.344 -6.047 1.00 57.69 390 HIS A C 1
ATOM 5492 O O . HIS A 1 349 ? 35.074 -8.257 -6.824 1.00 54.87 390 HIS A O 1
ATOM 5506 N N . GLY A 1 350 ? 35.597 -6.111 -6.447 1.00 56.76 391 GLY A N 1
ATOM 5507 C CA . GLY A 1 350 ? 35.408 -5.754 -7.848 1.00 55.66 391 GLY A CA 1
ATOM 5508 C C . GLY A 1 350 ? 36.598 -6.126 -8.691 1.00 60.53 391 GLY A C 1
ATOM 5509 O O . GLY A 1 350 ? 37.159 -5.286 -9.375 1.00 60.70 391 GLY A O 1
ATOM 5513 N N . TYR A 1 351 ? 36.964 -7.408 -8.687 1.00 54.12 392 TYR A N 1
ATOM 5514 C CA . TYR A 1 351 ? 38.068 -7.904 -9.494 1.00 53.22 392 TYR A CA 1
ATOM 5515 C C . TYR A 1 351 ? 37.577 -9.056 -10.349 1.00 51.98 392 TYR A C 1
ATOM 5516 O O . TYR A 1 351 ? 36.602 -9.742 -9.988 1.00 51.94 392 TYR A O 1
ATOM 5534 N N . TYR A 1 352 ? 38.274 -9.293 -11.459 1.00 52.04 393 TYR A N 1
ATOM 5535 C CA . TYR A 1 352 ? 38.118 -10.561 -12.164 1.00 51.11 393 TYR A CA 1
ATOM 5536 C C . TYR A 1 352 ? 39.439 -10.981 -12.790 1.00 57.26 393 TYR A C 1
ATOM 5537 O O . TYR A 1 352 ? 40.289 -10.142 -13.122 1.00 55.82 393 TYR A O 1
ATOM 5555 N N . THR A 1 353 ? 39.598 -12.311 -12.951 1.00 55.25 394 THR A N 1
ATOM 5556 C CA . THR A 1 353 ? 40.883 -12.907 -13.281 1.00 54.61 394 THR A CA 1
ATOM 5557 C C . THR A 1 353 ? 40.652 -14.072 -14.229 1.00 57.07 394 THR A C 1
ATOM 5558 O O . THR A 1 353 ? 39.849 -14.956 -13.918 1.00 55.77 394 THR A O 1
ATOM 5569 N N . GLU A 1 354 ? 41.376 -14.100 -15.339 1.00 55.42 395 GLU A N 1
ATOM 5570 C CA . GLU A 1 354 ? 41.384 -15.251 -16.234 1.00 57.34 395 GLU A CA 1
ATOM 5571 C C . GLU A 1 354 ? 42.713 -15.993 -16.103 1.00 62.75 395 GLU A C 1
ATOM 5572 O O . GLU A 1 354 ? 43.785 -15.365 -16.117 1.00 64.26 395 GLU A O 1
ATOM 5584 N N . TYR A 1 355 ? 42.632 -17.321 -15.977 1.00 60.19 396 TYR A N 1
ATOM 5585 C CA . TYR A 1 355 ? 43.783 -18.186 -15.824 1.00 62.17 396 TYR A CA 1
ATOM 5586 C C . TYR A 1 355 ? 43.894 -19.136 -17.005 1.00 61.09 396 TYR A C 1
ATOM 5587 O O . TYR A 1 355 ? 42.888 -19.530 -17.601 1.00 61.01 396 TYR A O 1
ATOM 5605 N N . ALA A 1 356 ? 45.119 -19.566 -17.293 1.00 65.18 397 ALA A N 1
ATOM 5606 C CA . ALA A 1 356 ? 45.279 -20.791 -18.075 1.00 66.88 397 ALA A CA 1
ATOM 5607 C C . ALA A 1 356 ? 44.946 -21.998 -17.203 1.00 63.87 397 ALA A C 1
ATOM 5608 O O . ALA A 1 356 ? 44.986 -21.938 -15.969 1.00 67.31 397 ALA A O 1
ATOM 5615 N N . ASP A 1 357 ? 44.610 -23.112 -17.855 1.00 66.08 398 ASP A N 1
ATOM 5616 C CA . ASP A 1 357 ? 44.297 -24.326 -17.099 1.00 65.21 398 ASP A CA 1
ATOM 5617 C C . ASP A 1 357 ? 45.375 -24.645 -16.075 1.00 65.25 398 ASP A C 1
ATOM 5618 O O . ASP A 1 357 ? 45.077 -25.102 -14.963 1.00 67.90 398 ASP A O 1
ATOM 5627 N N . SER A 1 358 ? 46.637 -24.383 -16.421 1.00 67.09 399 SER A N 1
ATOM 5628 C CA . SER A 1 358 ? 47.749 -24.667 -15.521 1.00 68.55 399 SER A CA 1
ATOM 5629 C C . SER A 1 358 ? 47.686 -23.836 -14.245 1.00 69.44 399 SER A C 1
ATOM 5630 O O . SER A 1 358 ? 48.388 -24.146 -13.277 1.00 70.74 399 SER A O 1
ATOM 5638 N N . GLY A 1 359 ? 46.883 -22.774 -14.227 1.00 69.48 400 GLY A N 1
ATOM 5639 C CA . GLY A 1 359 ? 46.829 -21.866 -13.095 1.00 68.76 400 GLY A CA 1
ATOM 5640 C C . GLY A 1 359 ? 47.588 -20.569 -13.285 1.00 75.75 400 GLY A C 1
ATOM 5641 O O . GLY A 1 359 ? 47.585 -19.716 -12.378 1.00 71.38 400 GLY A O 1
ATOM 5645 N N . GLU A 1 360 ? 48.224 -20.377 -14.431 1.00 72.82 401 GLU A N 1
ATOM 5646 C CA . GLU A 1 360 ? 48.983 -19.160 -14.658 1.00 69.79 401 GLU A CA 1
ATOM 5647 C C . GLU A 1 360 ? 48.035 -17.985 -14.923 1.00 70.09 401 GLU A C 1
ATOM 5648 O O . GLU A 1 360 ? 47.144 -18.055 -15.767 1.00 68.07 401 GLU A O 1
ATOM 5660 N N . VAL A 1 361 ? 48.223 -16.893 -14.190 1.00 73.52 402 VAL A N 1
ATOM 5661 C CA . VAL A 1 361 ? 47.379 -15.721 -14.400 1.00 71.22 402 VAL A CA 1
ATOM 5662 C C . VAL A 1 361 ? 47.664 -15.146 -15.777 1.00 69.99 402 VAL A C 1
ATOM 5663 O O . VAL A 1 361 ? 48.807 -14.807 -16.094 1.00 73.86 402 VAL A O 1
ATOM 5676 N N . LEU A 1 362 ? 46.618 -15.005 -16.586 1.00 68.92 403 LEU A N 1
ATOM 5677 C CA . LEU A 1 362 ? 46.701 -14.374 -17.893 1.00 71.48 403 LEU A CA 1
ATOM 5678 C C . LEU A 1 362 ? 46.143 -12.955 -17.904 1.00 76.71 403 LEU A C 1
ATOM 5679 O O . LEU A 1 362 ? 46.730 -12.077 -18.541 1.00 79.37 403 LEU A O 1
ATOM 5695 N N . MET A 1 363 ? 45.027 -12.708 -17.211 1.00 71.73 404 MET A N 1
ATOM 5696 C CA . MET A 1 363 ? 44.418 -11.387 -17.130 1.00 70.37 404 MET A CA 1
ATOM 5697 C C . MET A 1 363 ? 43.902 -11.169 -15.716 1.00 68.10 404 MET A C 1
ATOM 5698 O O . MET A 1 363 ? 43.318 -12.067 -15.118 1.00 64.51 404 MET A O 1
ATOM 5712 N N . ASN A 1 364 ? 44.151 -9.979 -15.175 1.00 67.79 405 ASN A N 1
ATOM 5713 C CA . ASN A 1 364 ? 43.671 -9.574 -13.859 1.00 63.77 405 ASN A CA 1
ATOM 5714 C C . ASN A 1 364 ? 43.217 -8.132 -13.993 1.00 67.17 405 ASN A C 1
ATOM 5715 O O . ASN A 1 364 ? 43.955 -7.291 -14.522 1.00 67.80 405 ASN A O 1
ATOM 5726 N N . ALA A 1 365 ? 42.005 -7.850 -13.537 1.00 61.24 406 ALA A N 1
ATOM 5727 C CA . ALA A 1 365 ? 41.413 -6.529 -13.690 1.00 64.45 406 ALA A CA 1
ATOM 5728 C C . ALA A 1 365 ? 40.608 -6.183 -12.454 1.00 60.82 406 ALA A C 1
ATOM 5729 O O . ALA A 1 365 ? 40.141 -7.056 -11.732 1.00 60.05 406 ALA A O 1
ATOM 5736 N N . SER A 1 366 ? 40.478 -4.890 -12.191 1.00 60.79 407 SER A N 1
ATOM 5737 C CA . SER A 1 366 ? 39.608 -4.410 -11.129 1.00 59.32 407 SER A CA 1
ATOM 5738 C C . SER A 1 366 ? 39.000 -3.083 -11.556 1.00 64.16 407 SER A C 1
ATOM 5739 O O . SER A 1 366 ? 39.605 -2.336 -12.336 1.00 62.74 407 SER A O 1
ATOM 5747 N N . PHE A 1 367 ? 37.796 -2.812 -11.055 1.00 59.29 408 PHE A N 1
ATOM 5748 C CA . PHE A 1 367 ? 37.211 -1.491 -11.212 1.00 61.68 408 PHE A CA 1
ATOM 5749 C C . PHE A 1 367 ? 38.132 -0.453 -10.600 1.00 62.26 408 PHE A C 1
ATOM 5750 O O . PHE A 1 367 ? 38.680 -0.640 -9.515 1.00 64.00 408 PHE A O 1
ATOM 5767 N N . LYS A 1 368 ? 38.327 0.659 -11.320 1.00 60.78 409 LYS A N 1
ATOM 5768 C CA . LYS A 1 368 ? 39.139 1.735 -10.761 1.00 64.55 409 LYS A CA 1
ATOM 5769 C C . LYS A 1 368 ? 38.534 2.290 -9.487 1.00 66.62 409 LYS A C 1
ATOM 5770 O O . LYS A 1 368 ? 39.260 2.699 -8.583 1.00 66.28 409 LYS A O 1
ATOM 5789 N N . ASP A 1 369 ? 37.217 2.386 -9.428 1.00 68.99 410 ASP A N 1
ATOM 5790 C CA . ASP A 1 369 ? 36.540 2.823 -8.207 1.00 65.00 410 ASP A CA 1
ATOM 5791 C C . ASP A 1 369 ? 36.494 1.650 -7.231 1.00 64.78 410 ASP A C 1
ATOM 5792 O O . ASP A 1 369 ? 35.933 0.607 -7.564 1.00 63.12 410 ASP A O 1
ATOM 5801 N N . PRO A 1 370 ? 37.087 1.759 -6.043 1.00 69.54 411 PRO A N 1
ATOM 5802 C CA . PRO A 1 370 ? 37.150 0.591 -5.154 1.00 70.19 411 PRO A CA 1
ATOM 5803 C C . PRO A 1 370 ? 35.814 0.191 -4.548 1.00 66.66 411 PRO A C 1
ATOM 5804 O O . PRO A 1 370 ? 35.748 -0.872 -3.927 1.00 72.84 411 PRO A O 1
ATOM 5815 N N . LEU A 1 371 ? 34.763 1.007 -4.675 1.00 64.20 412 LEU A N 1
ATOM 5816 C CA . LEU A 1 371 ? 33.448 0.626 -4.171 1.00 65.35 412 LEU A CA 1
ATOM 5817 C C . LEU A 1 371 ? 32.577 -0.052 -5.241 1.00 61.76 412 LEU A C 1
ATOM 5818 O O . LEU A 1 371 ? 31.441 -0.445 -4.957 1.00 61.54 412 LEU A O 1
ATOM 5834 N N . VAL A 1 372 ? 33.042 -0.176 -6.455 1.00 62.63 413 VAL A N 1
ATOM 5835 C CA . VAL A 1 372 ? 32.216 -0.775 -7.505 1.00 57.16 413 VAL A CA 1
ATOM 5836 C C . VAL A 1 372 ? 32.557 -2.262 -7.604 1.00 56.59 413 VAL A C 1
ATOM 5837 O O . VAL A 1 372 ? 33.728 -2.655 -7.519 1.00 58.06 413 VAL A O 1
ATOM 5850 N N A ASN A 1 373 ? 31.539 -3.092 -7.802 0.43 56.28 414 ASN A N 1
ATOM 5851 N N B ASN A 1 373 ? 31.536 -3.095 -7.787 0.57 56.25 414 ASN A N 1
ATOM 5852 C CA A ASN A 1 373 ? 31.768 -4.504 -8.055 0.43 55.81 414 ASN A CA 1
ATOM 5853 C CA B ASN A 1 373 ? 31.765 -4.501 -8.050 0.57 55.80 414 ASN A CA 1
ATOM 5854 C C A ASN A 1 373 ? 30.654 -5.026 -8.949 0.43 54.42 414 ASN A C 1
ATOM 5855 C C B ASN A 1 373 ? 30.700 -5.002 -9.015 0.57 54.38 414 ASN A C 1
ATOM 5856 O O A ASN A 1 373 ? 29.704 -4.312 -9.277 0.43 54.79 414 ASN A O 1
ATOM 5857 O O B ASN A 1 373 ? 29.816 -4.254 -9.443 0.57 54.91 414 ASN A O 1
ATOM 5878 N N . SER A 1 374 ? 30.789 -6.282 -9.349 1.00 51.92 415 SER A N 1
ATOM 5879 C CA . SER A 1 374 ? 29.814 -6.969 -10.186 1.00 50.11 415 SER A CA 1
ATOM 5880 C C . SER A 1 374 ? 29.548 -8.329 -9.568 1.00 50.31 415 SER A C 1
ATOM 5881 O O . SER A 1 374 ? 30.485 -9.005 -9.126 1.00 51.88 415 SER A O 1
ATOM 5890 N N . TYR A 1 375 ? 28.267 -8.731 -9.561 1.00 49.06 416 TYR A N 1
ATOM 5891 C CA . TYR A 1 375 ? 27.861 -9.999 -8.985 1.00 48.46 416 TYR A CA 1
ATOM 5892 C C . TYR A 1 375 ? 28.616 -11.138 -9.663 1.00 49.23 416 TYR A C 1
ATOM 5893 O O . TYR A 1 375 ? 29.150 -12.015 -8.989 1.00 48.43 416 TYR A O 1
ATOM 5911 N N A ARG A 1 376 ? 28.737 -11.083 -10.990 0.71 48.45 417 ARG A N 1
ATOM 5912 N N B ARG A 1 376 ? 28.722 -11.091 -10.994 0.29 48.53 417 ARG A N 1
ATOM 5913 C CA A ARG A 1 376 ? 29.423 -12.055 -11.814 0.71 48.78 417 ARG A CA 1
ATOM 5914 C CA B ARG A 1 376 ? 29.454 -12.072 -11.772 0.29 48.85 417 ARG A CA 1
ATOM 5915 C C A ARG A 1 376 ? 30.332 -11.351 -12.814 0.71 49.02 417 ARG A C 1
ATOM 5916 C C B ARG A 1 376 ? 30.301 -11.371 -12.826 0.29 49.00 417 ARG A C 1
ATOM 5917 O O A ARG A 1 376 ? 30.193 -10.161 -13.095 0.71 47.59 417 ARG A O 1
ATOM 5918 O O B ARG A 1 376 ? 30.073 -10.212 -13.173 0.29 48.33 417 ARG A O 1
ATOM 5959 N N . ALA A 1 377 ? 31.297 -12.094 -13.330 1.00 50.29 418 ALA A N 1
ATOM 5960 C CA . ALA A 1 377 ? 32.113 -11.635 -14.458 1.00 49.43 418 ALA A CA 1
ATOM 5961 C C . ALA A 1 377 ? 32.264 -12.830 -15.390 1.00 52.17 418 ALA A C 1
ATOM 5962 O O . ALA A 1 377 ? 32.918 -13.807 -15.033 1.00 51.81 418 ALA A O 1
ATOM 5970 N N . LEU A 1 378 ? 31.651 -12.754 -16.575 1.00 50.69 419 LEU A N 1
ATOM 5971 C CA . LEU A 1 378 ? 31.501 -13.900 -17.463 1.00 50.36 419 LEU A CA 1
ATOM 5972 C C . LEU A 1 378 ? 31.888 -13.488 -18.882 1.00 52.65 419 LEU A C 1
ATOM 5973 O O . LEU A 1 378 ? 31.619 -12.350 -19.307 1.00 53.95 419 LEU A O 1
ATOM 5989 N N . ARG A 1 379 ? 32.558 -14.389 -19.580 1.00 51.99 420 ARG A N 1
ATOM 5990 C CA . ARG A 1 379 ? 33.067 -14.133 -20.922 1.00 52.26 420 ARG A CA 1
ATOM 5991 C C . ARG A 1 379 ? 32.254 -14.905 -21.944 1.00 53.22 420 ARG A C 1
ATOM 5992 O O . ARG A 1 379 ? 31.965 -16.121 -21.753 1.00 52.15 420 ARG A O 1
ATOM 6013 N N . PHE A 1 380 ? 31.892 -14.205 -23.031 1.00 48.78 421 PHE A N 1
ATOM 6014 C CA . PHE A 1 380 ? 31.202 -14.840 -24.167 1.00 51.99 421 PHE A CA 1
ATOM 6015 C C . PHE A 1 380 ? 31.605 -14.160 -25.463 1.00 54.45 421 PHE A C 1
ATOM 6016 O O . PHE A 1 380 ? 31.880 -12.967 -25.452 1.00 51.33 421 PHE A O 1
ATOM 6033 N N . PRO A 1 381 ? 31.629 -14.877 -26.596 1.00 56.24 422 PRO A N 1
ATOM 6034 C CA . PRO A 1 381 ? 31.599 -14.187 -27.896 1.00 59.12 422 PRO A CA 1
ATOM 6035 C C . PRO A 1 381 ? 30.335 -13.337 -27.990 1.00 58.49 422 PRO A C 1
ATOM 6036 O O . PRO A 1 381 ? 29.302 -13.642 -27.392 1.00 56.44 422 PRO A O 1
ATOM 6047 N N . TRP A 1 382 ? 30.407 -12.256 -28.747 1.00 54.20 423 TRP A N 1
ATOM 6048 C CA . TRP A 1 382 ? 29.219 -11.444 -28.949 1.00 52.72 423 TRP A CA 1
ATOM 6049 C C . TRP A 1 382 ? 29.352 -10.703 -30.263 1.00 53.95 423 TRP A C 1
ATOM 6050 O O . TRP A 1 382 ? 30.407 -10.112 -30.534 1.00 57.54 423 TRP A O 1
ATOM 6071 N N . HIS A 1 383 ? 28.269 -10.710 -31.043 1.00 54.35 424 HIS A N 1
ATOM 6072 C CA . HIS A 1 383 ? 28.185 -9.989 -32.312 1.00 58.07 424 HIS A CA 1
ATOM 6073 C C . HIS A 1 383 ? 26.984 -9.065 -32.213 1.00 56.25 424 HIS A C 1
ATOM 6074 O O . HIS A 1 383 ? 25.849 -9.516 -32.238 1.00 55.12 424 HIS A O 1
ATOM 6088 N N . GLY A 1 384 ? 27.225 -7.777 -32.023 1.00 56.39 425 GLY A N 1
ATOM 6089 C CA . GLY A 1 384 ? 26.156 -6.823 -31.890 1.00 56.74 425 GLY A CA 1
ATOM 6090 C C . GLY A 1 384 ? 25.706 -6.348 -33.265 1.00 65.80 425 GLY A C 1
ATOM 6091 O O . GLY A 1 384 ? 26.516 -6.189 -34.187 1.00 68.31 425 GLY A O 1
ATOM 6095 N N . ARG A 1 385 ? 24.395 -6.131 -33.401 1.00 60.36 426 ARG A N 1
ATOM 6096 C CA . ARG A 1 385 ? 23.799 -5.654 -34.649 1.00 67.40 426 ARG A CA 1
ATOM 6097 C C . ARG A 1 385 ? 22.998 -4.395 -34.345 1.00 58.81 426 ARG A C 1
ATOM 6098 O O . ARG A 1 385 ? 21.765 -4.406 -34.437 1.00 60.26 426 ARG A O 1
ATOM 6119 N N . PRO A 1 386 ? 23.663 -3.319 -33.926 1.00 60.85 427 PRO A N 1
ATOM 6120 C CA . PRO A 1 386 ? 22.936 -2.095 -33.558 1.00 65.94 427 PRO A CA 1
ATOM 6121 C C . PRO A 1 386 ? 22.079 -1.571 -34.702 1.00 67.16 427 PRO A C 1
ATOM 6122 O O . PRO A 1 386 ? 22.441 -1.673 -35.866 1.00 68.35 427 PRO A O 1
ATOM 6133 N N . THR A 1 387 ? 20.938 -0.987 -34.351 1.00 68.64 428 THR A N 1
ATOM 6134 C CA . THR A 1 387 ? 20.001 -0.461 -35.332 1.00 69.85 428 THR A CA 1
ATOM 6135 C C . THR A 1 387 ? 20.033 1.069 -35.412 1.00 70.06 428 THR A C 1
ATOM 6136 O O . THR A 1 387 ? 19.297 1.645 -36.207 1.00 68.40 428 THR A O 1
ATOM 6147 N N . ASP A 1 388 ? 20.816 1.733 -34.569 1.00 67.47 429 ASP A N 1
ATOM 6148 C CA . ASP A 1 388 ? 20.981 3.171 -34.667 1.00 70.55 429 ASP A CA 1
ATOM 6149 C C . ASP A 1 388 ? 22.223 3.439 -35.514 1.00 66.80 429 ASP A C 1
ATOM 6150 O O . ASP A 1 388 ? 22.643 2.594 -36.307 1.00 70.40 429 ASP A O 1
ATOM 6159 N N . SER A 1 389 ? 22.830 4.598 -35.355 1.00 63.52 430 SER A N 1
ATOM 6160 C CA . SER A 1 389 ? 23.986 4.995 -36.144 1.00 63.53 430 SER A CA 1
ATOM 6161 C C . SER A 1 389 ? 25.124 5.395 -35.216 1.00 65.93 430 SER A C 1
ATOM 6162 O O . SER A 1 389 ? 24.904 5.688 -34.032 1.00 61.77 430 SER A O 1
ATOM 6170 N N . PRO A 1 390 ? 26.360 5.406 -35.727 1.00 67.72 431 PRO A N 1
ATOM 6171 C CA . PRO A 1 390 ? 27.474 5.973 -34.957 1.00 60.34 431 PRO A CA 1
ATOM 6172 C C . PRO A 1 390 ? 27.184 7.395 -34.520 1.00 63.72 431 PRO A C 1
ATOM 6173 O O . PRO A 1 390 ? 26.496 8.154 -35.209 1.00 63.38 431 PRO A O 1
ATOM 6184 N N . ALA A 1 391 ? 27.736 7.751 -33.365 1.00 61.40 432 ALA A N 1
ATOM 6185 C CA . ALA A 1 391 ? 27.726 9.130 -32.876 1.00 65.22 432 ALA A CA 1
ATOM 6186 C C . ALA A 1 391 ? 29.050 9.789 -33.218 1.00 61.85 432 ALA A C 1
ATOM 6187 O O . ALA A 1 391 ? 30.099 9.133 -33.188 1.00 60.75 432 ALA A O 1
ATOM 6194 N N . VAL A 1 392 ? 29.004 11.086 -33.516 1.00 66.90 433 VAL A N 1
ATOM 6195 C CA . VAL A 1 392 ? 30.170 11.806 -33.974 1.00 65.20 433 VAL A CA 1
ATOM 6196 C C . VAL A 1 392 ? 30.217 13.179 -33.303 1.00 69.16 433 VAL A C 1
ATOM 6197 O O . VAL A 1 392 ? 29.199 13.722 -32.867 1.00 69.74 433 VAL A O 1
ATOM 6210 N N . ALA A 1 393 ? 31.427 13.731 -33.223 1.00 67.95 434 ALA A N 1
ATOM 6211 C CA . ALA A 1 393 ? 31.617 15.106 -32.765 1.00 71.69 434 ALA A CA 1
ATOM 6212 C C . ALA A 1 393 ? 32.901 15.680 -33.349 1.00 74.32 434 ALA A C 1
ATOM 6213 O O . ALA A 1 393 ? 33.930 15.000 -33.404 1.00 72.13 434 ALA A O 1
ATOM 6220 N N . GLY A 1 394 ? 32.839 16.942 -33.769 1.00 79.45 435 GLY A N 1
ATOM 6221 C CA . GLY A 1 394 ? 34.021 17.642 -34.251 1.00 80.99 435 GLY A CA 1
ATOM 6222 C C . GLY A 1 394 ? 34.324 18.848 -33.366 1.00 90.04 435 GLY A C 1
ATOM 6223 O O . GLY A 1 394 ? 33.409 19.616 -33.036 1.00 85.97 435 GLY A O 1
ATOM 6227 N N . ARG A 1 395 ? 35.587 19.019 -32.965 1.00 86.76 436 ARG A N 1
ATOM 6228 C CA . ARG A 1 395 ? 35.989 20.116 -32.083 1.00 91.53 436 ARG A CA 1
ATOM 6229 C C . ARG A 1 395 ? 37.143 20.892 -32.714 1.00 94.61 436 ARG A C 1
ATOM 6230 O O . ARG A 1 395 ? 38.225 20.340 -32.936 1.00 96.88 436 ARG A O 1
ATOM 6251 N N . ALA A 1 396 ? 36.920 22.172 -32.985 1.00 99.80 437 ALA A N 1
ATOM 6252 C CA . ALA A 1 396 ? 37.936 23.011 -33.610 1.00 101.96 437 ALA A CA 1
ATOM 6253 C C . ALA A 1 396 ? 39.035 23.386 -32.620 1.00 102.57 437 ALA A C 1
ATOM 6254 O O . ALA A 1 396 ? 38.764 23.738 -31.466 1.00 99.64 437 ALA A O 1
ATOM 6261 N N . GLY A 1 397 ? 40.282 23.307 -33.084 1.00 100.29 438 GLY A N 1
ATOM 6262 C CA . GLY A 1 397 ? 41.424 23.593 -32.241 1.00 106.27 438 GLY A CA 1
ATOM 6263 C C . GLY A 1 397 ? 42.219 24.786 -32.737 1.00 113.54 438 GLY A C 1
ATOM 6264 O O . GLY A 1 397 ? 41.749 25.537 -33.603 1.00 108.90 438 GLY A O 1
ATOM 6268 N N . ALA A 1 398 ? 43.431 24.963 -32.205 1.00 115.88 439 ALA A N 1
ATOM 6269 C CA . ALA A 1 398 ? 44.251 26.108 -32.601 1.00 126.65 439 ALA A CA 1
ATOM 6270 C C . ALA A 1 398 ? 44.603 26.043 -34.084 1.00 129.65 439 ALA A C 1
ATOM 6271 O O . ALA A 1 398 ? 44.325 26.978 -34.847 1.00 121.59 439 ALA A O 1
ATOM 6278 N N . HIS A 1 399 ? 45.209 24.930 -34.511 1.00 129.68 440 HIS A N 1
ATOM 6279 C CA . HIS A 1 399 ? 45.670 24.772 -35.886 1.00 132.83 440 HIS A CA 1
ATOM 6280 C C . HIS A 1 399 ? 44.936 23.659 -36.627 1.00 121.82 440 HIS A C 1
ATOM 6281 O O . HIS A 1 399 ? 45.322 23.317 -37.757 1.00 120.30 440 HIS A O 1
ATOM 6295 N N . GLY A 1 400 ? 43.894 23.091 -36.038 1.00 112.68 441 GLY A N 1
ATOM 6296 C CA . GLY A 1 400 ? 43.126 22.063 -36.708 1.00 104.68 441 GLY A CA 1
ATOM 6297 C C . GLY A 1 400 ? 41.877 21.711 -35.931 1.00 101.50 441 GLY A C 1
ATOM 6298 O O . GLY A 1 400 ? 41.311 22.570 -35.243 1.00 99.85 441 GLY A O 1
ATOM 6302 N N A MET A 1 401 ? 41.442 20.458 -36.017 0.00 95.60 442 MET A N 1
ATOM 6303 N N B MET A 1 401 ? 41.430 20.452 -36.037 1.00 95.65 442 MET A N 1
ATOM 6304 C CA A MET A 1 401 ? 40.266 20.017 -35.285 0.00 93.59 442 MET A CA 1
ATOM 6305 C CA B MET A 1 401 ? 40.265 20.003 -35.291 1.00 93.71 442 MET A CA 1
ATOM 6306 C C A MET A 1 401 ? 40.418 18.541 -34.954 0.00 89.94 442 MET A C 1
ATOM 6307 C C B MET A 1 401 ? 40.419 18.530 -34.942 1.00 90.11 442 MET A C 1
ATOM 6308 O O A MET A 1 401 ? 41.220 17.825 -35.559 0.00 91.43 442 MET A O 1
ATOM 6309 O O B MET A 1 401 ? 41.216 17.800 -35.538 1.00 91.15 442 MET A O 1
ATOM 6336 N N . THR A 1 402 ? 39.632 18.095 -33.980 1.00 87.30 443 THR A N 1
ATOM 6337 C CA . THR A 1 402 ? 39.588 16.698 -33.568 1.00 85.69 443 THR A CA 1
ATOM 6338 C C . THR A 1 402 ? 38.188 16.167 -33.823 1.00 79.95 443 THR A C 1
ATOM 6339 O O . THR A 1 402 ? 37.195 16.848 -33.577 1.00 79.40 443 THR A O 1
ATOM 6350 N N . VAL A 1 403 ? 38.116 14.956 -34.353 1.00 76.95 444 VAL A N 1
ATOM 6351 C CA . VAL A 1 403 ? 36.853 14.282 -34.639 1.00 75.37 444 VAL A CA 1
ATOM 6352 C C . VAL A 1 403 ? 36.766 13.102 -33.690 1.00 72.28 444 VAL A C 1
ATOM 6353 O O . VAL A 1 403 ? 37.759 12.380 -33.493 1.00 72.89 444 VAL A O 1
ATOM 6366 N N . HIS A 1 404 ? 35.605 12.949 -33.044 1.00 71.13 445 HIS A N 1
ATOM 6367 C CA . HIS A 1 404 ? 35.374 11.853 -32.116 1.00 68.39 445 HIS A CA 1
ATOM 6368 C C . HIS A 1 404 ? 34.277 10.940 -32.645 1.00 65.40 445 HIS A C 1
ATOM 6369 O O . HIS A 1 404 ? 33.298 11.424 -33.219 1.00 64.74 445 HIS A O 1
ATOM 6383 N N . ALA A 1 405 ? 34.406 9.641 -32.370 1.00 64.16 446 ALA A N 1
ATOM 6384 C CA . ALA A 1 405 ? 33.469 8.695 -32.921 1.00 59.22 446 ALA A CA 1
ATOM 6385 C C . ALA A 1 405 ? 33.278 7.509 -32.004 1.00 59.45 446 ALA A C 1
ATOM 6386 O O . ALA A 1 405 ? 34.240 6.957 -31.478 1.00 59.07 446 ALA A O 1
ATOM 6393 N N . SER A 1 406 ? 32.030 7.071 -31.912 1.00 57.42 447 SER A N 1
ATOM 6394 C CA . SER A 1 406 ? 31.685 5.885 -31.159 1.00 59.11 447 SER A CA 1
ATOM 6395 C C . SER A 1 406 ? 30.406 5.316 -31.747 1.00 56.17 447 SER A C 1
ATOM 6396 O O . SER A 1 406 ? 29.693 5.978 -32.522 1.00 56.14 447 SER A O 1
ATOM 6404 N N . TRP A 1 407 ? 30.117 4.054 -31.365 1.00 52.89 448 TRP A N 1
ATOM 6405 C CA . TRP A 1 407 ? 28.899 3.378 -31.782 1.00 54.31 448 TRP A CA 1
ATOM 6406 C C . TRP A 1 407 ? 28.595 2.312 -30.721 1.00 52.35 448 TRP A C 1
ATOM 6407 O O . TRP A 1 407 ? 28.927 1.132 -30.835 1.00 53.61 448 TRP A O 1
ATOM 6428 N N . ASN A 1 408 ? 27.981 2.767 -29.628 1.00 56.37 449 ASN A N 1
ATOM 6429 C CA . ASN A 1 408 ? 27.596 1.861 -28.540 1.00 54.27 449 ASN A CA 1
ATOM 6430 C C . ASN A 1 408 ? 26.895 0.630 -29.081 1.00 55.23 449 ASN A C 1
ATOM 6431 O O . ASN A 1 408 ? 25.905 0.738 -29.830 1.00 57.01 449 ASN A O 1
ATOM 6442 N N . GLY A 1 409 ? 27.426 -0.544 -28.721 1.00 53.45 450 GLY A N 1
ATOM 6443 C CA . GLY A 1 409 ? 26.855 -1.836 -29.126 1.00 53.87 450 GLY A CA 1
ATOM 6444 C C . GLY A 1 409 ? 27.488 -2.482 -30.341 1.00 55.49 450 GLY A C 1
ATOM 6445 O O . GLY A 1 409 ? 27.301 -3.678 -30.547 1.00 51.57 450 GLY A O 1
ATOM 6449 N N . ALA A 1 410 ? 28.217 -1.721 -31.145 1.00 54.13 451 ALA A N 1
ATOM 6450 C CA . ALA A 1 410 ? 28.882 -2.254 -32.332 1.00 59.01 451 ALA A CA 1
ATOM 6451 C C . ALA A 1 410 ? 30.135 -3.009 -31.921 1.00 58.69 451 ALA A C 1
ATOM 6452 O O . ALA A 1 410 ? 31.011 -2.471 -31.225 1.00 58.74 451 ALA A O 1
ATOM 6459 N N . THR A 1 411 ? 30.222 -4.254 -32.369 1.00 51.75 452 THR A N 1
ATOM 6460 C CA . THR A 1 411 ? 31.363 -5.107 -32.097 1.00 52.37 452 THR A CA 1
ATOM 6461 C C . THR A 1 411 ? 32.324 -5.250 -33.258 1.00 58.42 452 THR A C 1
ATOM 6462 O O . THR A 1 411 ? 33.494 -5.580 -33.032 1.00 59.23 452 THR A O 1
ATOM 6473 N N . GLU A 1 412 ? 31.861 -5.040 -34.490 1.00 53.65 453 GLU A N 1
ATOM 6474 C CA . GLU A 1 412 ? 32.662 -5.327 -35.673 1.00 54.28 453 GLU A CA 1
ATOM 6475 C C . GLU A 1 412 ? 33.381 -4.131 -36.268 1.00 53.56 453 GLU A C 1
ATOM 6476 O O . GLU A 1 412 ? 33.993 -4.282 -37.347 1.00 54.59 453 GLU A O 1
ATOM 6488 N N . VAL A 1 413 ? 33.358 -2.961 -35.613 1.00 55.48 454 VAL A N 1
ATOM 6489 C CA . VAL A 1 413 ? 34.046 -1.797 -36.149 1.00 55.73 454 VAL A CA 1
ATOM 6490 C C . VAL A 1 413 ? 35.556 -1.983 -35.999 1.00 60.21 454 VAL A C 1
ATOM 6491 O O . VAL A 1 413 ? 36.076 -2.085 -34.876 1.00 62.03 454 VAL A O 1
ATOM 6504 N N . ALA A 1 414 ? 36.264 -1.971 -37.120 1.00 59.67 455 ALA A N 1
ATOM 6505 C CA . ALA A 1 414 ? 37.718 -1.983 -37.151 1.00 62.32 455 ALA A CA 1
ATOM 6506 C C . ALA A 1 414 ? 38.325 -0.612 -37.434 1.00 66.65 455 ALA A C 1
ATOM 6507 O O . ALA A 1 414 ? 39.390 -0.293 -36.907 1.00 68.18 455 ALA A O 1
ATOM 6514 N N . SER A 1 415 ? 37.685 0.209 -38.267 1.00 63.06 456 SER A N 1
ATOM 6515 C CA . SER A 1 415 ? 38.235 1.494 -38.663 1.00 63.18 456 SER A CA 1
ATOM 6516 C C . SER A 1 415 ? 37.117 2.528 -38.690 1.00 63.54 456 SER A C 1
ATOM 6517 O O . SER A 1 415 ? 35.927 2.194 -38.777 1.00 63.09 456 SER A O 1
ATOM 6525 N N . TRP A 1 416 ? 37.519 3.784 -38.762 1.00 61.41 457 TRP A N 1
ATOM 6526 C CA . TRP A 1 416 ? 36.626 4.923 -38.912 1.00 61.93 457 TRP A CA 1
ATOM 6527 C C . TRP A 1 416 ? 37.076 5.709 -40.135 1.00 67.12 457 TRP A C 1
ATOM 6528 O O . TRP A 1 416 ? 38.255 6.059 -40.250 1.00 68.18 457 TRP A O 1
ATOM 6549 N N . ARG A 1 417 ? 36.153 5.966 -41.060 1.00 63.28 458 ARG A N 1
ATOM 6550 C CA . ARG A 1 417 ? 36.387 6.937 -42.121 1.00 65.83 458 ARG A CA 1
ATOM 6551 C C . ARG A 1 417 ? 35.800 8.275 -41.697 1.00 66.09 458 ARG A C 1
ATOM 6552 O O . ARG A 1 417 ? 34.633 8.342 -41.308 1.00 65.81 458 ARG A O 1
ATOM 6573 N N . ILE A 1 418 ? 36.611 9.328 -41.739 1.00 65.05 459 ILE A N 1
ATOM 6574 C CA . ILE A 1 418 ? 36.192 10.665 -41.346 1.00 69.65 459 ILE A CA 1
ATOM 6575 C C . ILE A 1 418 ? 35.808 11.455 -42.584 1.00 72.49 459 ILE A C 1
ATOM 6576 O O . ILE A 1 418 ? 36.574 11.521 -43.550 1.00 75.89 459 ILE A O 1
ATOM 6592 N N . LEU A 1 419 ? 34.630 12.060 -42.546 1.00 70.67 460 LEU A N 1
ATOM 6593 C CA . LEU A 1 419 ? 34.145 12.923 -43.604 1.00 75.78 460 LEU A CA 1
ATOM 6594 C C . LEU A 1 419 ? 34.084 14.350 -43.098 1.00 79.95 460 LEU A C 1
ATOM 6595 O O . LEU A 1 419 ? 33.849 14.586 -41.914 1.00 77.04 460 LEU A O 1
ATOM 6611 N N . ALA A 1 420 ? 34.280 15.304 -44.024 1.00 77.34 461 ALA A N 1
ATOM 6612 C CA . ALA A 1 420 ? 34.299 16.711 -43.668 1.00 88.30 461 ALA A CA 1
ATOM 6613 C C . ALA A 1 420 ? 33.880 17.517 -44.886 1.00 90.25 461 ALA A C 1
ATOM 6614 O O . ALA A 1 420 ? 34.073 17.088 -46.028 1.00 90.38 461 ALA A O 1
ATOM 6621 N N . GLY A 1 421 ? 33.284 18.674 -44.635 1.00 91.73 462 GLY A N 1
ATOM 6622 C CA . GLY A 1 421 ? 32.851 19.542 -45.730 1.00 94.29 462 GLY A CA 1
ATOM 6623 C C . GLY A 1 421 ? 32.220 20.802 -45.176 1.00 97.90 462 GLY A C 1
ATOM 6624 O O . GLY A 1 421 ? 31.951 20.923 -43.968 1.00 94.46 462 GLY A O 1
ATOM 6628 N N . ASP A 1 422 ? 31.977 21.748 -46.086 1.00 100.73 463 ASP A N 1
ATOM 6629 C CA . ASP A 1 422 ? 31.401 23.022 -45.687 1.00 101.86 463 ASP A CA 1
ATOM 6630 C C . ASP A 1 422 ? 29.912 22.917 -45.381 1.00 101.12 463 ASP A C 1
ATOM 6631 O O . ASP A 1 422 ? 29.385 23.769 -44.659 1.00 100.59 463 ASP A O 1
ATOM 6640 N N . THR A 1 423 ? 29.233 21.911 -45.917 1.00 96.40 464 THR A N 1
ATOM 6641 C CA . THR A 1 423 ? 27.816 21.680 -45.681 1.00 103.20 464 THR A CA 1
ATOM 6642 C C . THR A 1 423 ? 27.568 20.193 -45.448 1.00 101.78 464 THR A C 1
ATOM 6643 O O . THR A 1 423 ? 28.368 19.349 -45.865 1.00 97.16 464 THR A O 1
ATOM 6654 N N . PRO A 1 424 ? 26.462 19.846 -44.793 1.00 102.61 465 PRO A N 1
ATOM 6655 C CA . PRO A 1 424 ? 26.115 18.423 -44.674 1.00 104.89 465 PRO A CA 1
ATOM 6656 C C . PRO A 1 424 ? 26.080 17.678 -45.994 1.00 105.76 465 PRO A C 1
ATOM 6657 O O . PRO A 1 424 ? 26.344 16.468 -46.016 1.00 99.37 465 PRO A O 1
ATOM 6668 N N . GLN A 1 425 ? 25.772 18.351 -47.099 1.00 105.41 466 GLN A N 1
ATOM 6669 C CA . GLN A 1 425 ? 25.655 17.676 -48.383 1.00 106.54 466 GLN A CA 1
ATOM 6670 C C . GLN A 1 425 ? 26.942 17.718 -49.203 1.00 102.21 466 GLN A C 1
ATOM 6671 O O . GLN A 1 425 ? 26.954 17.200 -50.323 1.00 102.95 466 GLN A O 1
ATOM 6685 N N . SER A 1 426 ? 28.020 18.295 -48.678 1.00 99.73 467 SER A N 1
ATOM 6686 C CA . SER A 1 426 ? 29.302 18.360 -49.375 1.00 95.59 467 SER A CA 1
ATOM 6687 C C . SER A 1 426 ? 30.414 17.770 -48.511 1.00 96.73 467 SER A C 1
ATOM 6688 O O . SER A 1 426 ? 31.552 18.255 -48.499 1.00 93.16 467 SER A O 1
ATOM 6696 N N . LEU A 1 427 ? 30.098 16.710 -47.770 1.00 93.41 468 LEU A N 1
ATOM 6697 C CA . LEU A 1 427 ? 31.096 16.010 -46.984 1.00 92.69 468 LEU A CA 1
ATOM 6698 C C . LEU A 1 427 ? 31.932 15.108 -47.878 1.00 90.38 468 LEU A C 1
ATOM 6699 O O . LEU A 1 427 ? 31.414 14.462 -48.789 1.00 89.72 468 LEU A O 1
ATOM 6715 N N . SER A 1 428 ? 33.232 15.054 -47.606 1.00 90.11 469 SER A N 1
ATOM 6716 C CA . SER A 1 428 ? 34.140 14.211 -48.372 1.00 88.19 469 SER A CA 1
ATOM 6717 C C . SER A 1 428 ? 35.118 13.525 -47.431 1.00 88.10 469 SER A C 1
ATOM 6718 O O . SER A 1 428 ? 35.454 14.051 -46.364 1.00 85.69 469 SER A O 1
ATOM 6726 N N . GLY A 1 429 ? 35.573 12.342 -47.837 1.00 81.36 470 GLY A N 1
ATOM 6727 C CA . GLY A 1 429 ? 36.449 11.561 -46.978 1.00 80.06 470 GLY A CA 1
ATOM 6728 C C . GLY A 1 429 ? 37.832 12.179 -46.895 1.00 87.15 470 GLY A C 1
ATOM 6729 O O . GLY A 1 429 ? 38.475 12.426 -47.921 1.00 89.32 470 GLY A O 1
ATOM 6733 N N . VAL A 1 430 ? 38.297 12.436 -45.668 1.00 83.10 471 VAL A N 1
ATOM 6734 C CA . VAL A 1 430 ? 39.589 13.068 -45.458 1.00 82.28 471 VAL A CA 1
ATOM 6735 C C . VAL A 1 430 ? 40.614 12.119 -44.842 1.00 85.04 471 VAL A C 1
ATOM 6736 O O . VAL A 1 430 ? 41.817 12.324 -45.029 1.00 88.92 471 VAL A O 1
ATOM 6749 N N . LYS A 1 431 ? 40.185 11.095 -44.115 1.00 78.53 472 LYS A N 1
ATOM 6750 C CA . LYS A 1 431 ? 41.108 10.275 -43.348 1.00 79.86 472 LYS A CA 1
ATOM 6751 C C . LYS A 1 431 ? 40.394 9.001 -42.921 1.00 76.38 472 LYS A C 1
ATOM 6752 O O . LYS A 1 431 ? 39.185 9.019 -42.698 1.00 75.55 472 LYS A O 1
ATOM 6771 N N . GLU A 1 432 ? 41.158 7.912 -42.789 1.00 74.06 473 GLU A N 1
ATOM 6772 C CA . GLU A 1 432 ? 40.716 6.700 -42.118 1.00 76.14 473 GLU A CA 1
ATOM 6773 C C . GLU A 1 432 ? 41.681 6.377 -40.985 1.00 77.57 473 GLU A C 1
ATOM 6774 O O . GLU A 1 432 ? 42.898 6.397 -41.190 1.00 78.56 473 GLU A O 1
ATOM 6786 N N . VAL A 1 433 ? 41.145 6.050 -39.811 1.00 72.49 474 VAL A N 1
ATOM 6787 C CA . VAL A 1 433 ? 41.967 5.673 -38.663 1.00 69.42 474 VAL A CA 1
ATOM 6788 C C . VAL A 1 433 ? 41.456 4.385 -38.038 1.00 72.99 474 VAL A C 1
ATOM 6789 O O . VAL A 1 433 ? 40.249 4.113 -38.090 1.00 68.26 474 VAL A O 1
ATOM 6802 N N . PRO A 1 434 ? 42.319 3.578 -37.426 1.00 73.58 475 PRO A N 1
ATOM 6803 C CA . PRO A 1 434 ? 41.822 2.398 -36.709 1.00 69.47 475 PRO A CA 1
ATOM 6804 C C . PRO A 1 434 ? 40.992 2.813 -35.511 1.00 67.63 475 PRO A C 1
ATOM 6805 O O . PRO A 1 434 ? 41.192 3.881 -34.929 1.00 66.60 475 PRO A O 1
ATOM 6816 N N . LYS A 1 435 ? 40.029 1.970 -35.156 1.00 66.18 476 LYS A N 1
ATOM 6817 C CA . LYS A 1 435 ? 39.336 2.132 -33.892 1.00 67.14 476 LYS A CA 1
ATOM 6818 C C . LYS A 1 435 ? 40.253 1.624 -32.765 1.00 68.10 476 LYS A C 1
ATOM 6819 O O . LYS A 1 435 ? 40.794 0.516 -32.829 1.00 68.93 476 LYS A O 1
ATOM 6838 N N A ASP A 1 436 ? 40.428 2.431 -31.735 0.29 68.10 477 ASP A N 1
ATOM 6839 N N B ASP A 1 436 ? 40.410 2.431 -31.732 0.71 68.11 477 ASP A N 1
ATOM 6840 C CA A ASP A 1 436 ? 41.326 2.089 -30.642 0.29 69.10 477 ASP A CA 1
ATOM 6841 C CA B ASP A 1 436 ? 41.333 2.108 -30.649 0.71 69.09 477 ASP A CA 1
ATOM 6842 C C A ASP A 1 436 ? 40.651 2.100 -29.279 0.29 71.73 477 ASP A C 1
ATOM 6843 C C B ASP A 1 436 ? 40.734 2.392 -29.275 0.71 71.20 477 ASP A C 1
ATOM 6844 O O A ASP A 1 436 ? 41.244 1.609 -28.309 0.29 71.89 477 ASP A O 1
ATOM 6845 O O B ASP A 1 436 ? 41.476 2.404 -28.282 0.71 72.93 477 ASP A O 1
ATOM 6862 N N . ALA A 1 437 ? 39.427 2.614 -29.183 1.00 70.05 478 ALA A N 1
ATOM 6863 C CA . ALA A 1 437 ? 38.757 2.812 -27.913 1.00 69.73 478 ALA A CA 1
ATOM 6864 C C . ALA A 1 437 ? 37.256 2.775 -28.155 1.00 67.00 478 ALA A C 1
ATOM 6865 O O . ALA A 1 437 ? 36.793 2.778 -29.289 1.00 66.18 478 ALA A O 1
ATOM 6873 N N . PHE A 1 438 ? 36.495 2.750 -27.065 1.00 62.04 479 PHE A N 1
ATOM 6874 C CA . PHE A 1 438 ? 35.062 2.945 -27.174 1.00 62.84 479 PHE A CA 1
ATOM 6875 C C . PHE A 1 438 ? 34.754 4.181 -28.008 1.00 65.07 479 PHE A C 1
ATOM 6876 O O . PHE A 1 438 ? 34.019 4.128 -28.995 1.00 57.36 479 PHE A O 1
ATOM 6893 N N . GLU A 1 439 ? 35.315 5.308 -27.617 1.00 62.58 480 GLU A N 1
ATOM 6894 C CA . GLU A 1 439 ? 35.310 6.538 -28.399 1.00 64.37 480 GLU A CA 1
ATOM 6895 C C . GLU A 1 439 ? 36.720 6.760 -28.920 1.00 68.82 480 GLU A C 1
ATOM 6896 O O . GLU A 1 439 ? 37.650 6.914 -28.130 1.00 68.33 480 GLU A O 1
ATOM 6908 N N . THR A 1 440 ? 36.874 6.768 -30.234 1.00 65.74 481 THR A N 1
ATOM 6909 C CA . THR A 1 440 ? 38.147 7.053 -30.888 1.00 69.37 481 THR A CA 1
ATOM 6910 C C . THR A 1 440 ? 38.214 8.523 -31.285 1.00 70.87 481 THR A C 1
ATOM 6911 O O . THR A 1 440 ? 37.235 9.069 -31.806 1.00 70.53 481 THR A O 1
ATOM 6922 N N A SER A 1 441 ? 39.374 9.158 -31.056 0.37 72.46 482 SER A N 1
ATOM 6923 N N B SER A 1 441 ? 39.362 9.154 -31.011 0.63 72.43 482 SER A N 1
ATOM 6924 C CA A SER A 1 441 ? 39.600 10.557 -31.413 0.37 73.50 482 SER A CA 1
ATOM 6925 C CA B SER A 1 441 ? 39.650 10.514 -31.441 0.63 73.55 482 SER A CA 1
ATOM 6926 C C A SER A 1 441 ? 40.740 10.672 -32.416 0.37 74.49 482 SER A C 1
ATOM 6927 C C B SER A 1 441 ? 40.622 10.484 -32.605 0.63 74.23 482 SER A C 1
ATOM 6928 O O A SER A 1 441 ? 41.775 10.015 -32.276 0.37 75.51 482 SER A O 1
ATOM 6929 O O B SER A 1 441 ? 41.417 9.552 -32.762 0.63 75.84 482 SER A O 1
ATOM 6944 N N . ALA A 1 442 ? 40.553 11.518 -33.422 1.00 74.42 483 ALA A N 1
ATOM 6945 C CA . ALA A 1 442 ? 41.517 11.689 -34.499 1.00 81.53 483 ALA A CA 1
ATOM 6946 C C . ALA A 1 442 ? 41.589 13.167 -34.849 1.00 83.19 483 ALA A C 1
ATOM 6947 O O . ALA A 1 442 ? 40.594 13.891 -34.749 1.00 82.43 483 ALA A O 1
ATOM 6955 N N . THR A 1 443 ? 42.787 13.614 -35.216 1.00 86.44 484 THR A N 1
ATOM 6956 C CA . THR A 1 443 ? 43.019 15.004 -35.582 1.00 90.03 484 THR A CA 1
ATOM 6957 C C . THR A 1 443 ? 43.138 15.122 -37.092 1.00 91.06 484 THR A C 1
ATOM 6958 O O . THR A 1 443 ? 43.709 14.247 -37.753 1.00 91.95 484 THR A O 1
ATOM 6969 N N . VAL A 1 444 ? 42.586 16.201 -37.637 1.00 86.82 485 VAL A N 1
ATOM 6970 C CA . VAL A 1 444 ? 42.746 16.517 -39.046 1.00 93.61 485 VAL A CA 1
ATOM 6971 C C . VAL A 1 444 ? 43.226 17.960 -39.152 1.00 97.42 485 VAL A C 1
ATOM 6972 O O . VAL A 1 444 ? 42.785 18.830 -38.391 1.00 88.00 485 VAL A O 1
ATOM 6985 N N . ALA A 1 445 ? 44.111 18.212 -40.118 1.00 101.82 486 ALA A N 1
ATOM 6986 C CA . ALA A 1 445 ? 44.728 19.526 -40.254 1.00 100.24 486 ALA A CA 1
ATOM 6987 C C . ALA A 1 445 ? 43.688 20.599 -40.556 1.00 100.51 486 ALA A C 1
ATOM 6988 O O . ALA A 1 445 ? 43.549 21.579 -39.812 1.00 104.15 486 ALA A O 1
ATOM 6995 N N . HIS A 1 446 ? 42.941 20.425 -41.635 1.00 99.61 487 HIS A N 1
ATOM 6996 C CA . HIS A 1 446 ? 41.981 21.431 -42.074 1.00 104.19 487 HIS A CA 1
ATOM 6997 C C . HIS A 1 446 ? 40.714 21.348 -41.229 1.00 102.99 487 HIS A C 1
ATOM 6998 O O . HIS A 1 446 ? 40.036 20.309 -41.203 1.00 98.51 487 HIS A O 1
ATOM 7012 N N . THR A 1 447 ? 40.384 22.452 -40.561 1.00 94.89 488 THR A N 1
ATOM 7013 C CA . THR A 1 447 ? 39.141 22.561 -39.812 1.00 100.39 488 THR A CA 1
ATOM 7014 C C . THR A 1 447 ? 37.985 22.895 -40.752 1.00 103.38 488 THR A C 1
ATOM 7015 O O . THR A 1 447 ? 38.054 23.867 -41.502 1.00 102.82 488 THR A O 1
ATOM 7026 N N . SER A 1 448 ? 36.917 22.087 -40.721 1.00 92.99 489 SER A N 1
ATOM 7027 C CA . SER A 1 448 ? 35.776 22.321 -41.602 1.00 94.08 489 SER A CA 1
ATOM 7028 C C . SER A 1 448 ? 34.525 22.616 -40.777 1.00 90.58 489 SER A C 1
ATOM 7029 O O . SER A 1 448 ? 34.544 22.578 -39.549 1.00 93.53 489 SER A O 1
ATOM 7037 N N . SER A 1 449 ? 33.419 22.907 -41.477 1.00 91.71 490 SER A N 1
ATOM 7038 C CA . SER A 1 449 ? 32.188 23.324 -40.808 1.00 93.41 490 SER A CA 1
ATOM 7039 C C . SER A 1 449 ? 31.333 22.148 -40.332 1.00 94.63 490 SER A C 1
ATOM 7040 O O . SER A 1 449 ? 30.636 22.274 -39.321 1.00 90.81 490 SER A O 1
ATOM 7048 N N . TYR A 1 450 ? 31.337 21.025 -41.052 1.00 94.62 491 TYR A N 1
ATOM 7049 C CA . TYR A 1 450 ? 30.572 19.842 -40.677 1.00 91.01 491 TYR A CA 1
ATOM 7050 C C . TYR A 1 450 ? 31.446 18.608 -40.805 1.00 89.78 491 TYR A C 1
ATOM 7051 O O . TYR A 1 450 ? 32.382 18.578 -41.609 1.00 88.83 491 TYR A O 1
ATOM 7069 N N . VAL A 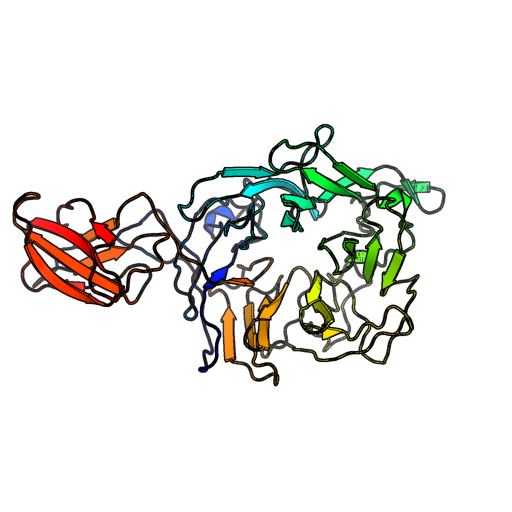1 451 ? 31.133 17.583 -40.001 1.00 86.71 492 VAL A N 1
ATOM 7070 C CA . VAL A 1 451 ? 31.832 16.312 -40.079 1.00 81.91 492 VAL A CA 1
ATOM 7071 C C . VAL A 1 451 ? 30.834 15.183 -39.906 1.00 79.56 492 VAL A C 1
ATOM 7072 O O . VAL A 1 451 ? 29.749 15.348 -39.339 1.00 80.40 492 VAL A O 1
ATOM 7085 N N . ALA A 1 452 ? 31.239 14.017 -40.400 1.00 74.61 493 ALA A N 1
ATOM 7086 C CA . ALA A 1 452 ? 30.549 12.763 -40.155 1.00 73.48 493 ALA A CA 1
ATOM 7087 C C . ALA A 1 452 ? 31.599 11.663 -40.137 1.00 69.50 493 ALA A C 1
ATOM 7088 O O . ALA A 1 452 ? 32.756 11.880 -40.504 1.00 67.97 493 ALA A O 1
ATOM 7095 N N . VAL A 1 453 ? 31.190 10.471 -39.686 1.00 64.46 494 VAL A N 1
ATOM 7096 C CA . VAL A 1 453 ? 32.067 9.310 -39.729 1.00 65.70 494 VAL A CA 1
ATOM 7097 C C . VAL A 1 453 ? 31.312 8.115 -40.268 1.00 65.17 494 VAL A C 1
ATOM 7098 O O . VAL A 1 453 ? 30.102 7.981 -40.056 1.00 66.56 494 VAL A O 1
ATOM 7111 N N . GLN A 1 454 ? 32.043 7.234 -40.963 1.00 63.37 495 GLN A N 1
ATOM 7112 C CA . GLN A 1 454 ? 31.544 5.895 -41.283 1.00 63.65 495 GLN A CA 1
ATOM 7113 C C . GLN A 1 454 ? 32.361 4.843 -40.541 1.00 60.31 495 GLN A C 1
ATOM 7114 O O . GLN A 1 454 ? 33.601 4.879 -40.565 1.00 58.82 495 GLN A O 1
ATOM 7128 N N . ALA A 1 455 ? 31.671 3.883 -39.930 1.00 56.66 496 ALA A N 1
ATOM 7129 C CA . ALA A 1 455 ? 32.315 2.736 -39.323 1.00 55.62 496 ALA A CA 1
ATOM 7130 C C . ALA A 1 455 ? 32.549 1.649 -40.368 1.00 60.06 496 ALA A C 1
ATOM 7131 O O . ALA A 1 455 ? 31.610 1.239 -41.069 1.00 55.11 496 ALA A O 1
ATOM 7138 N N . LEU A 1 456 ? 33.787 1.157 -40.434 1.00 59.13 497 LEU A N 1
ATOM 7139 C CA . LEU A 1 456 ? 34.195 0.104 -41.364 1.00 57.47 497 LEU A CA 1
ATOM 7140 C C . LEU A 1 456 ? 34.595 -1.161 -40.622 1.00 57.45 497 LEU A C 1
ATOM 7141 O O . LEU A 1 456 ? 35.215 -1.105 -39.552 1.00 54.32 497 LEU A O 1
ATOM 7157 N N . ASP A 1 457 ? 34.188 -2.317 -41.152 1.00 55.39 498 ASP A N 1
ATOM 7158 C CA . ASP A 1 457 ? 34.678 -3.567 -40.591 1.00 57.48 498 ASP A CA 1
ATOM 7159 C C . ASP A 1 457 ? 36.063 -3.852 -41.160 1.00 57.69 498 ASP A C 1
ATOM 7160 O O . ASP A 1 457 ? 36.649 -3.038 -41.911 1.00 58.79 498 ASP A O 1
ATOM 7169 N N . SER A 1 458 ? 36.597 -5.020 -40.811 1.00 62.53 499 SER A N 1
ATOM 7170 C CA . SER A 1 458 ? 37.996 -5.330 -41.099 1.00 65.05 499 SER A CA 1
ATOM 7171 C C . SER A 1 458 ? 38.243 -5.603 -42.569 1.00 67.03 499 SER A C 1
ATOM 7172 O O . SER A 1 458 ? 39.403 -5.623 -42.990 1.00 72.01 499 SER A O 1
ATOM 7180 N N . THR A 1 459 ? 37.194 -5.807 -43.352 1.00 64.24 500 THR A N 1
ATOM 7181 C CA . THR A 1 459 ? 37.318 -5.922 -44.792 1.00 68.91 500 THR A CA 1
ATOM 7182 C C . THR A 1 459 ? 37.170 -4.577 -45.494 1.00 68.06 500 THR A C 1
ATOM 7183 O O . THR A 1 459 ? 37.373 -4.507 -46.705 1.00 71.90 500 THR A O 1
ATOM 7194 N N . GLY A 1 460 ? 36.785 -3.532 -44.769 1.00 66.57 501 GLY A N 1
ATOM 7195 C CA . GLY A 1 460 ? 36.584 -2.214 -45.338 1.00 66.36 501 GLY A CA 1
ATOM 7196 C C . GLY A 1 460 ? 35.165 -1.884 -45.755 1.00 64.38 501 GLY A C 1
ATOM 7197 O O . GLY A 1 460 ? 34.956 -0.862 -46.435 1.00 66.51 501 GLY A O 1
ATOM 7201 N N . ARG A 1 461 ? 34.199 -2.733 -45.411 1.00 63.68 502 ARG A N 1
ATOM 7202 C CA . ARG A 1 461 ? 32.793 -2.503 -45.724 1.00 63.88 502 ARG A CA 1
ATOM 7203 C C . ARG A 1 461 ? 32.163 -1.552 -44.706 1.00 61.44 502 ARG A C 1
ATOM 7204 O O . ARG A 1 461 ? 32.409 -1.656 -43.498 1.00 59.12 502 ARG A O 1
ATOM 7225 N N . VAL A 1 462 ? 31.315 -0.655 -45.199 1.00 57.22 503 VAL A N 1
ATOM 7226 C CA . VAL A 1 462 ? 30.630 0.311 -44.349 1.00 55.03 503 VAL A CA 1
ATOM 7227 C C . VAL A 1 462 ? 29.545 -0.382 -43.535 1.00 56.76 503 VAL A C 1
ATOM 7228 O O . VAL A 1 462 ? 28.619 -1.006 -44.082 1.00 55.08 503 VAL A O 1
ATOM 7241 N N . LEU A 1 463 ? 29.650 -0.256 -42.204 1.00 54.05 504 LEU A N 1
ATOM 7242 C CA . LEU A 1 463 ? 28.675 -0.790 -41.288 1.00 55.04 504 LEU A CA 1
ATOM 7243 C C . LEU A 1 463 ? 27.577 0.208 -40.927 1.00 57.63 504 LEU A C 1
ATOM 7244 O O . LEU A 1 463 ? 26.443 -0.202 -40.630 1.00 59.53 504 LEU A O 1
ATOM 7260 N N . GLY A 1 464 ? 27.891 1.487 -40.924 1.00 55.38 505 GLY A N 1
ATOM 7261 C CA . GLY A 1 464 ? 26.950 2.520 -40.518 1.00 59.39 505 GLY A CA 1
ATOM 7262 C C . GLY A 1 464 ? 27.585 3.881 -40.702 1.00 60.87 505 GLY A C 1
ATOM 7263 O O . GLY A 1 464 ? 28.806 4.006 -40.806 1.00 62.13 505 GLY A O 1
ATOM 7267 N N . THR A 1 465 ? 26.726 4.897 -40.782 1.00 63.05 506 THR A N 1
ATOM 7268 C CA . THR A 1 465 ? 27.146 6.279 -40.978 1.00 64.44 506 THR A CA 1
ATOM 7269 C C . THR A 1 465 ? 26.476 7.193 -39.967 1.00 65.55 506 THR A C 1
ATOM 7270 O O . THR A 1 465 ? 25.266 7.099 -39.750 1.00 65.88 506 THR A O 1
ATOM 7281 N N . SER A 1 466 ? 27.268 8.064 -39.338 1.00 63.56 507 SER A N 1
ATOM 7282 C CA . SER A 1 466 ? 26.723 9.079 -38.448 1.00 66.39 507 SER A CA 1
ATOM 7283 C C . SER A 1 466 ? 25.935 10.136 -39.227 1.00 72.03 507 SER A C 1
ATOM 7284 O O . SER A 1 466 ? 26.072 10.288 -40.438 1.00 70.49 507 SER A O 1
ATOM 7292 N N . LYS A 1 467 ? 25.100 10.872 -38.501 1.00 75.43 508 LYS A N 1
ATOM 7293 C CA . LYS A 1 467 ? 24.544 12.107 -39.040 1.00 82.42 508 LYS A CA 1
ATOM 7294 C C . LYS A 1 467 ? 25.655 13.119 -39.257 1.00 77.55 508 LYS A C 1
ATOM 7295 O O . LYS A 1 467 ? 26.752 12.998 -38.715 1.00 73.60 508 LYS A O 1
ATOM 7314 N N . ALA A 1 468 ? 25.359 14.136 -40.064 1.00 81.15 509 ALA A N 1
ATOM 7315 C CA . ALA A 1 468 ? 26.250 15.286 -40.165 1.00 82.25 509 ALA A CA 1
ATOM 7316 C C . ALA A 1 468 ? 26.183 16.103 -38.882 1.00 85.38 509 ALA A C 1
ATOM 7317 O O . ALA A 1 468 ? 25.103 16.307 -38.319 1.00 85.04 509 ALA A O 1
ATOM 7324 N N . SER A 1 469 ? 27.351 16.534 -38.398 1.00 85.71 510 SER A N 1
ATOM 7325 C CA . SER A 1 469 ? 27.458 17.262 -37.141 1.00 85.21 510 SER A CA 1
ATOM 7326 C C . SER A 1 469 ? 28.235 18.550 -37.360 1.00 86.97 510 SER A C 1
ATOM 7327 O O . SER A 1 469 ? 29.329 18.516 -37.927 1.00 86.63 510 SER A O 1
ATOM 7335 N N . ARG A 1 470 ? 27.697 19.669 -36.877 1.00 92.46 511 ARG A N 1
ATOM 7336 C CA . ARG A 1 470 ? 28.389 20.950 -37.036 1.00 96.95 511 ARG A CA 1
ATOM 7337 C C . ARG A 1 470 ? 29.572 21.018 -36.077 1.00 93.96 511 ARG A C 1
ATOM 7338 O O . ARG A 1 470 ? 29.432 20.741 -34.879 1.00 97.11 511 ARG A O 1
ATOM 7359 N N . VAL A 1 471 ? 30.741 21.363 -36.611 1.00 89.40 512 VAL A N 1
ATOM 7360 C CA . VAL A 1 471 ? 31.951 21.431 -35.800 1.00 94.11 512 VAL A CA 1
ATOM 7361 C C . VAL A 1 471 ? 31.851 22.561 -34.775 1.00 103.80 512 VAL A C 1
ATOM 7362 O O . VAL A 1 471 ? 31.289 23.639 -35.038 1.00 96.55 512 VAL A O 1
ATOM 7375 N N . ARG A 1 472 ? 32.445 22.320 -33.604 1.00 104.08 513 ARG A N 1
ATOM 7376 C CA . ARG A 1 472 ? 32.280 23.167 -32.429 1.00 103.04 513 ARG A CA 1
ATOM 7377 C C . ARG A 1 472 ? 33.509 23.129 -31.526 1.00 97.81 513 ARG A C 1
ATOM 7378 O O . ARG A 1 472 ? 34.643 23.206 -31.991 1.00 98.74 513 ARG A O 1
#

B-factor: mean 74.28, std 23.68, range [43.72, 882.15]

Foldseek 3Di:
DFFDPAPQCNPDGAGAKAWPFFAPPPDFFWKKFFKFFQDQPCGQVPHQTDIFTAGQRRFTQFGDSPDRHQQWHKADWDWAAAPNFIWIKIWIAHQDPLGWGFTWMFIGHQQRHTDFIAWDAPPARTFTGQDWHQAPVRWIWTKGWDWDFDQDPNRTATATKIKIFTANGVVRDTDDIAICVVAPPLVQFQWDDDPPHHHDRFCWRDWDAAPVRWIWTHGQGSQWIFTAGPPPRHTPAIPATPRHQAAEDPPFRAHSWHEWDQDPVRWIWIFRLRAAAQNGHVGDDDPQDATKTFTWNADPVRRYIYTPDIETDPVSHRQNAAKYWDQDPVRKIKIFRAQFAKIFIAHNVHHTRIIMGGPPRSMHHNYIDGDHGAHQHPDAKGKAWEADDQWIKIKIADRSHDFFFKKFKWAAQDQVGTDTDDMGTDDHRMDMDIDRHYYQKMKMFGAGPVGDTSHIDGIDGYD

Radius of gyration: 24.1 Å; Cα contacts (8 Å, |Δi|>4): 1393; chains: 1; bounding box: 49×70×68 Å

Solvent-accessible surface area: 19090 Å² total; per-residue (Å²): 84,14,86,51,94,14,57,16,54,106,76,1,62,0,2,26,17,54,36,141,74,52,25,127,49,24,4,114,20,38,0,0,1,2,0,18,16,75,66,102,149,112,1,72,76,76,12,50,6,0,0,0,0,0,43,38,115,6,52,6,11,7,0,47,50,60,9,81,14,34,140,27,37,2,1,2,4,19,60,16,75,18,158,66,101,41,0,0,1,0,0,4,11,44,42,71,125,31,41,5,2,44,10,44,3,0,0,8,28,20,21,35,154,59,63,26,99,3,134,12,4,196,77,50,92,14,0,2,17,18,2,1,42,21,5,118,106,45,8,0,0,0,1,1,9,48,73,74,126,49,141,20,99,64,144,74,61,79,0,1,1,2,13,4,4,10,2,40,13,73,73,33,75,55,86,64,104,10,33,0,23,189,62,1,72,8,97,7,6,85,20,37,72,42,104,181,62,20,26,16,0,0,19,1,0,4,0,18,37,9,125,87,21,24,11,0,0,0,0,14,3,1,19,3,0,0,17,1,41,33,143,72,12,87,37,63,9,34,0,9,22,111,101,51,54,11,102,43,87,201,43,0,73,14,25,18,0,5,22,2,31,59,27,85,78,44,10,1,1,0,0,3,0,30,3,8,24,72,116,35,21,75,39,70,44,98,140,73,38,55,0,44,0,0,0,0,38,18,68,53,173,62,91,32,0,89,45,70,50,52,8,66,11,73,60,50,17,45,0,50,34,31,1,0,7,26,41,7,143,86,23,9,0,0,0,1,0,0,34,61,13,55,4,0,0,4,24,78,98,32,107,42,12,1,9,0,5,13,98,20,120,126,2,24,9,6,14,2,15,8,29,89,15,84,5,120,29,117,88,60,5,27,21,5,0,90,57,48,105,178,14,6,35,4,20,4,1,21,19,0,8,20,72,14,38,29,4,66,6,25,11,11,110,48,50,159,53,49,69,48,69,88,99,21,86,62,115,29,5,22,11,64,14,90,26,88,131,57,13,52,51,0,1,0,32,0,4,14,103,94,40,159,73,69,15,58,9,178,42,28,132,20,164

Sequence (463 aa):
GHPLSLVTRPDLLPPAIDDVREESAPGTSPGYVFLAPKTGDVLQQQGPGTLQSGPMIVVDNEGEPVWFLPRGIGALNYVTAFQRRQTYRGEPVLTWWEEGAPLPTGVGVGYWVVMMDQSYREIARIRRAGKGHAGADLHDMQQQITPDNTALVVLIAEPQLHRVDGHARLVVMNNIVQEIDIASGTVLHEWDSLRHVDVDDESYLSSIPLLPYDYVHINSMMSVDTDGNLLLSGRNTHAVYKVDRHSGDIIWRLGGKKNDFTMEEKGASFAWQHDVSREGDGTLSVFDNAAAGSIIETGGGAPPGTTVSRALLFLSVDTEARRTARRVDRRSYTSPDGLLSTSQGSMQLLPNGNVLVGWGSHGYYTEYADSGEVLMNASFKDPLVNNSYRRALRFPWHGRPTDSPAVAGRAGAHGMMTVHASWNGATEVASWRILAGDTPQSLSGVKEVPKDDAFETSSATVAHTSSYVAVQALDSTGRVLGTSKASRVR